Protein AF-A0A2D6X145-F1 (afdb_monomer_lite)

pLDDT: mean 75.71, std 19.43, range [30.64, 97.88]

Structure (mmCIF, N/CA/C/O backbone):
data_AF-A0A2D6X145-F1
#
_entry.id   AF-A0A2D6X145-F1
#
loop_
_atom_site.group_PDB
_atom_site.id
_atom_site.type_symbol
_atom_site.label_atom_id
_atom_site.label_alt_id
_atom_site.label_comp_id
_atom_site.label_asym_id
_atom_site.label_entity_id
_atom_site.label_seq_id
_atom_site.pdbx_PDB_ins_code
_atom_site.Cartn_x
_atom_site.Cartn_y
_atom_site.Cartn_z
_atom_site.occupancy
_atom_site.B_iso_or_equiv
_atom_site.auth_seq_id
_atom_site.auth_comp_id
_atom_site.auth_asym_id
_atom_site.auth_atom_id
_atom_site.pdbx_PDB_model_num
ATOM 1 N N . MET A 1 1 ? -24.185 -1.285 43.272 1.00 58.38 1 MET A N 1
ATOM 2 C CA . MET A 1 1 ? -23.659 -1.398 41.889 1.00 58.38 1 MET A CA 1
ATOM 3 C C . MET A 1 1 ? -23.815 -2.845 41.454 1.00 58.38 1 MET A C 1
ATOM 5 O O . MET A 1 1 ? -23.300 -3.716 42.144 1.00 58.38 1 MET A O 1
ATOM 9 N N . ALA A 1 2 ? -24.579 -3.108 40.396 1.00 67.44 2 ALA A N 1
ATOM 10 C CA . ALA A 1 2 ? -24.738 -4.460 39.866 1.00 67.44 2 ALA A CA 1
ATOM 11 C C . ALA A 1 2 ? -23.516 -4.803 38.999 1.00 67.44 2 ALA A C 1
ATOM 13 O O . ALA A 1 2 ? -23.209 -4.068 38.063 1.00 67.44 2 ALA A O 1
ATOM 14 N N . LEU A 1 3 ? -22.805 -5.878 39.339 1.00 77.31 3 LEU A N 1
ATOM 15 C CA . LEU A 1 3 ? -21.698 -6.410 38.544 1.00 77.31 3 LEU A CA 1
ATOM 16 C C . LEU A 1 3 ? -22.176 -7.684 37.852 1.00 77.31 3 LEU A C 1
ATOM 18 O O . LEU A 1 3 ? -22.704 -8.578 38.510 1.00 77.31 3 LEU A O 1
ATOM 22 N N . LYS A 1 4 ? -21.964 -7.773 36.539 1.00 81.31 4 LYS A N 1
ATOM 23 C CA . LYS A 1 4 ? -22.208 -8.982 35.751 1.00 81.31 4 LYS A CA 1
ATOM 24 C C . LYS A 1 4 ? -20.863 -9.510 35.263 1.00 81.31 4 LYS A C 1
ATOM 26 O O . LYS A 1 4 ? -20.112 -8.771 34.633 1.00 81.31 4 LYS A O 1
ATOM 31 N N . LYS A 1 5 ? -20.568 -10.782 35.537 1.00 85.56 5 LYS A N 1
ATOM 32 C CA . LYS A 1 5 ? -19.425 -11.472 34.927 1.00 85.56 5 LYS A CA 1
ATOM 33 C C . LYS A 1 5 ? -19.824 -11.929 33.524 1.00 85.56 5 LYS A C 1
ATOM 35 O O . LYS A 1 5 ? -20.882 -12.536 33.370 1.00 85.56 5 LYS A O 1
ATOM 40 N N . PHE A 1 6 ? -19.000 -11.634 32.522 1.00 86.81 6 PHE A N 1
ATOM 41 C CA . PHE A 1 6 ? -19.240 -12.107 31.160 1.00 86.81 6 PHE A CA 1
ATOM 42 C C . PHE A 1 6 ? -19.149 -13.634 31.097 1.00 86.81 6 PHE A C 1
ATOM 44 O O . PHE A 1 6 ? -18.185 -14.229 31.586 1.00 86.81 6 PHE A O 1
ATOM 51 N N . GLY A 1 7 ? -20.166 -14.264 30.510 1.00 86.31 7 GLY A N 1
ATOM 52 C CA . GLY A 1 7 ? -20.141 -15.683 30.166 1.00 86.31 7 GLY A CA 1
ATOM 53 C C . GLY A 1 7 ? -19.544 -15.937 28.773 1.00 86.31 7 GLY A C 1
ATOM 54 O O . GLY A 1 7 ? -19.360 -14.995 28.000 1.00 86.31 7 GLY A O 1
ATOM 55 N N . PRO A 1 8 ? -19.313 -17.209 28.397 1.00 82.19 8 PRO A N 1
ATOM 56 C CA . PRO A 1 8 ? -18.795 -17.576 27.073 1.00 82.19 8 PRO A CA 1
ATOM 57 C C . PRO A 1 8 ? -19.655 -17.077 25.902 1.00 82.19 8 PRO A C 1
ATOM 59 O O . PRO A 1 8 ? -19.129 -16.766 24.843 1.00 82.19 8 PRO A O 1
ATOM 62 N N . ASN A 1 9 ? -20.971 -16.959 26.106 1.00 87.00 9 ASN A N 1
ATOM 63 C CA . ASN A 1 9 ? -21.915 -16.498 25.082 1.00 87.00 9 ASN A CA 1
ATOM 64 C C . ASN A 1 9 ? -22.062 -14.967 25.030 1.00 87.00 9 ASN A C 1
ATOM 66 O O . ASN A 1 9 ? -22.691 -14.448 24.112 1.00 87.00 9 ASN A O 1
ATOM 70 N N . ASP A 1 10 ? -21.514 -14.242 26.011 1.00 88.88 10 ASP A N 1
ATOM 71 C CA . ASP A 1 10 ? -21.585 -12.779 26.055 1.00 88.88 10 ASP A CA 1
ATOM 72 C C . ASP A 1 10 ? -20.424 -12.123 25.283 1.00 88.88 10 ASP A C 1
ATOM 74 O O . ASP A 1 10 ? -20.464 -10.922 25.018 1.00 88.88 10 ASP A O 1
ATOM 78 N N . LEU A 1 11 ? -19.383 -12.891 24.942 1.00 89.44 11 LEU A N 1
ATOM 79 C CA . LEU A 1 11 ? -18.164 -12.423 24.287 1.00 89.44 11 LEU A CA 1
ATOM 80 C C . LEU A 1 11 ? -18.070 -12.999 22.878 1.00 89.44 11 LEU A C 1
ATOM 82 O O . LEU A 1 11 ? -17.969 -14.209 22.694 1.00 89.44 11 LEU A O 1
ATOM 86 N N . ILE A 1 12 ? -18.046 -12.124 21.877 1.00 89.88 12 ILE A N 1
ATOM 87 C CA . ILE A 1 12 ? -17.808 -12.506 20.487 1.00 89.88 12 ILE A CA 1
ATOM 88 C C . ILE A 1 12 ? -16.534 -11.824 20.008 1.00 89.88 12 ILE A C 1
ATOM 90 O O . ILE A 1 12 ? -16.481 -10.597 19.896 1.00 89.88 12 ILE A O 1
ATOM 94 N N . VAL A 1 13 ? -15.519 -12.626 19.699 1.00 89.69 13 VAL A N 1
ATOM 95 C CA . VAL A 1 13 ? -14.290 -12.160 19.054 1.00 89.69 13 VAL A CA 1
ATOM 96 C C . VAL A 1 13 ? -14.498 -12.220 17.545 1.00 89.69 13 VAL A C 1
ATOM 98 O O . VAL A 1 13 ? -14.719 -13.289 16.985 1.00 89.69 13 VAL A O 1
ATOM 101 N N . ASN A 1 14 ? -14.453 -11.061 16.896 1.00 88.88 14 ASN A N 1
ATOM 102 C CA . ASN A 1 14 ? -14.643 -10.904 15.459 1.00 88.88 14 ASN A CA 1
ATOM 103 C C . ASN A 1 14 ? -13.466 -10.148 14.854 1.00 88.88 14 ASN A C 1
ATOM 105 O O . ASN A 1 14 ? -12.952 -9.210 15.455 1.00 88.88 14 ASN A O 1
ATOM 109 N N . THR A 1 15 ? -13.116 -10.456 13.613 1.00 89.50 15 THR A N 1
ATOM 110 C CA . THR A 1 15 ? -12.151 -9.663 12.845 1.00 89.50 15 THR A CA 1
ATOM 111 C C . THR A 1 15 ? -12.898 -8.846 11.800 1.00 89.50 15 THR A C 1
ATOM 113 O O . THR A 1 15 ? -13.558 -9.405 10.921 1.00 89.50 15 THR A O 1
ATOM 116 N N . ILE A 1 16 ? -12.812 -7.518 11.878 1.00 89.19 16 ILE A N 1
ATOM 117 C CA . ILE A 1 16 ? -13.270 -6.655 10.788 1.00 89.19 16 ILE A CA 1
ATOM 118 C C . ILE A 1 16 ? -12.199 -6.680 9.708 1.00 89.19 16 ILE A C 1
ATOM 120 O O . ILE A 1 16 ? -11.051 -6.330 9.969 1.00 89.19 16 ILE A O 1
ATOM 124 N N . ARG A 1 17 ? -12.591 -7.035 8.483 1.00 91.19 17 ARG A N 1
ATOM 125 C CA . ARG A 1 17 ? -11.741 -6.893 7.301 1.00 91.19 17 ARG A CA 1
ATOM 126 C C . ARG A 1 17 ? -12.203 -5.699 6.473 1.00 91.19 17 ARG A C 1
ATOM 128 O O . ARG A 1 17 ? -13.256 -5.764 5.837 1.00 91.19 17 ARG A O 1
ATOM 135 N N . ALA A 1 18 ? -11.414 -4.631 6.461 1.00 92.50 18 ALA A N 1
ATOM 136 C CA . ALA A 1 18 ? -11.643 -3.475 5.602 1.00 92.50 18 ALA A CA 1
ATOM 137 C C . ALA A 1 18 ? -10.801 -3.568 4.320 1.00 92.50 18 ALA A C 1
ATOM 139 O O . ALA A 1 18 ? -9.748 -4.207 4.281 1.00 92.50 18 ALA A O 1
ATOM 140 N N . ARG A 1 19 ? -11.309 -2.957 3.243 1.00 95.12 19 ARG A N 1
ATOM 141 C CA . ARG A 1 19 ? -10.694 -2.962 1.904 1.00 95.12 19 ARG A CA 1
ATOM 142 C C . ARG A 1 19 ? -10.559 -1.542 1.353 1.00 95.12 19 ARG A C 1
ATOM 144 O O . ARG A 1 19 ? -11.296 -1.184 0.428 1.00 95.12 19 ARG A O 1
ATOM 151 N N . PRO A 1 20 ? -9.689 -0.708 1.949 1.00 94.88 20 PRO A N 1
ATOM 152 C CA . PRO A 1 20 ? -9.451 0.640 1.450 1.00 94.88 20 PRO A CA 1
ATOM 153 C C . PRO A 1 20 ? -8.937 0.598 0.006 1.00 94.88 20 PRO A C 1
ATOM 155 O O . PRO A 1 20 ? -8.147 -0.276 -0.357 1.00 94.88 20 PRO A O 1
ATOM 158 N N . LYS A 1 21 ? -9.418 1.527 -0.826 1.00 95.19 21 LYS A N 1
ATOM 159 C CA . LYS A 1 21 ? -8.938 1.714 -2.199 1.00 95.19 21 LYS A CA 1
ATOM 160 C C . LYS A 1 21 ? -7.725 2.643 -2.172 1.00 95.19 21 LYS A C 1
ATOM 162 O O . LYS A 1 21 ? -7.786 3.698 -1.547 1.00 95.19 21 LYS A O 1
ATOM 167 N N . PHE A 1 22 ? -6.681 2.262 -2.895 1.00 94.94 22 PHE A N 1
ATOM 168 C CA . PHE A 1 22 ? -5.479 3.058 -3.090 1.00 94.94 22 PHE A CA 1
ATOM 169 C C . PHE A 1 22 ? -5.246 3.296 -4.575 1.00 94.94 22 PHE A C 1
ATOM 171 O O . PHE A 1 22 ? -5.509 2.425 -5.410 1.00 94.94 22 PHE A O 1
ATOM 178 N N . GLU A 1 23 ? -4.760 4.487 -4.895 1.00 95.56 23 GLU A N 1
ATOM 179 C CA . GLU A 1 23 ? -4.470 4.908 -6.255 1.00 95.56 23 GLU A CA 1
ATOM 180 C C . GLU A 1 23 ? -3.171 5.711 -6.283 1.00 95.56 23 GLU A C 1
ATOM 182 O O . GLU A 1 23 ? -3.015 6.686 -5.552 1.00 95.56 23 GLU A O 1
ATOM 187 N N . PHE A 1 24 ? -2.239 5.290 -7.129 1.00 95.38 24 PHE A N 1
ATOM 188 C CA . PHE A 1 24 ? -1.012 6.012 -7.421 1.00 95.38 24 PHE A CA 1
ATOM 189 C C . PHE A 1 24 ? -1.036 6.436 -8.877 1.00 95.38 24 PHE A C 1
ATOM 191 O O . PHE A 1 24 ? -1.146 5.598 -9.773 1.00 95.38 24 PHE A O 1
ATOM 198 N N . PHE A 1 25 ? -0.912 7.731 -9.112 1.00 95.00 25 PHE A N 1
ATOM 199 C CA . PHE A 1 25 ? -0.766 8.291 -10.443 1.00 95.00 25 PHE A CA 1
ATOM 200 C C . PHE A 1 25 ? 0.653 8.825 -10.591 1.00 95.00 25 PHE A C 1
ATOM 202 O O . PHE A 1 25 ? 1.129 9.551 -9.728 1.00 95.00 25 PHE A O 1
ATOM 209 N N . VAL A 1 26 ? 1.352 8.438 -11.650 1.00 93.75 26 VAL A N 1
ATOM 210 C CA . VAL A 1 26 ? 2.718 8.889 -11.921 1.00 93.75 26 VAL A CA 1
ATOM 211 C C . VAL A 1 26 ? 2.690 9.669 -13.218 1.00 93.75 26 VAL A C 1
ATOM 213 O O . VAL A 1 26 ? 2.289 9.139 -14.255 1.00 93.75 26 VAL A O 1
ATOM 216 N N . TYR A 1 27 ? 3.110 10.922 -13.149 1.00 92.62 27 TYR A N 1
ATOM 217 C CA . TYR A 1 27 ? 3.171 11.820 -14.288 1.00 92.62 27 TYR A CA 1
ATOM 218 C C . TYR A 1 27 ? 4.381 12.722 -14.131 1.00 92.62 27 TYR A C 1
ATOM 220 O O . TYR A 1 27 ? 4.610 13.265 -13.053 1.00 92.62 27 TYR A O 1
ATOM 228 N N . ASP A 1 28 ? 5.157 12.850 -15.204 1.00 89.94 28 ASP A N 1
ATOM 229 C CA . ASP A 1 28 ? 6.317 13.738 -15.248 1.00 89.94 28 ASP A CA 1
ATOM 230 C C . ASP A 1 28 ? 7.269 13.575 -14.043 1.00 89.94 28 ASP A C 1
ATOM 232 O O . ASP A 1 28 ? 7.611 14.525 -13.341 1.00 89.94 28 ASP A O 1
ATOM 236 N N . ALA A 1 29 ? 7.631 12.322 -13.746 1.00 88.19 29 ALA A N 1
ATOM 237 C CA . ALA A 1 29 ? 8.501 11.947 -12.625 1.00 88.19 29 ALA A CA 1
ATOM 238 C C . ALA A 1 29 ? 8.002 12.365 -11.232 1.00 88.19 29 ALA A C 1
ATOM 240 O O . ALA A 1 29 ? 8.754 12.352 -10.258 1.00 88.19 29 ALA A O 1
ATOM 241 N N . THR A 1 30 ? 6.719 12.701 -11.130 1.00 87.50 30 THR A N 1
ATOM 242 C CA . THR A 1 30 ? 6.046 13.003 -9.875 1.00 87.50 30 THR A CA 1
ATOM 243 C C . THR A 1 30 ? 5.010 11.924 -9.600 1.00 87.50 30 THR A C 1
ATOM 245 O O . THR A 1 30 ? 4.212 11.559 -10.467 1.00 87.50 30 THR A O 1
ATOM 248 N N . VAL A 1 31 ? 5.030 11.397 -8.379 1.00 90.38 31 VAL A N 1
ATOM 249 C CA . VAL A 1 31 ? 4.025 10.453 -7.892 1.00 90.38 31 VAL A CA 1
ATOM 250 C C . VAL A 1 31 ? 2.923 11.246 -7.195 1.00 90.38 31 VAL A C 1
ATOM 252 O O . VAL A 1 31 ? 3.185 12.197 -6.466 1.00 90.38 31 VAL A O 1
ATOM 255 N N . TYR A 1 32 ? 1.680 10.834 -7.384 1.00 91.00 32 TYR A N 1
ATOM 256 C CA . TYR A 1 32 ? 0.504 11.354 -6.705 1.00 91.00 32 TYR A CA 1
ATOM 257 C C . TYR A 1 32 ? -0.216 10.188 -6.046 1.00 91.00 32 TYR A C 1
ATOM 259 O O . TYR A 1 32 ? -0.416 9.147 -6.667 1.00 91.00 32 TYR A O 1
ATOM 267 N N . TYR A 1 33 ? -0.607 10.365 -4.791 1.00 90.69 33 TYR A N 1
ATOM 268 C CA . TYR A 1 33 ? -1.306 9.356 -4.005 1.00 90.69 33 TYR A CA 1
ATOM 269 C C . TYR A 1 33 ? -2.755 9.802 -3.789 1.00 90.69 33 TYR A C 1
ATOM 271 O O . TYR A 1 33 ? -2.991 10.932 -3.377 1.00 90.69 33 TYR A O 1
ATOM 279 N N . ASN A 1 34 ? -3.727 8.948 -4.118 1.00 90.25 34 ASN A N 1
ATOM 280 C CA . ASN A 1 34 ? -5.171 9.192 -4.000 1.00 90.25 34 ASN A CA 1
ATOM 281 C C . ASN A 1 34 ? -5.649 10.543 -4.567 1.00 90.25 34 ASN A C 1
ATOM 283 O O . ASN A 1 34 ? -6.603 11.130 -4.059 1.00 90.25 34 ASN A O 1
ATOM 287 N N . ASN A 1 35 ? -4.986 11.043 -5.617 1.00 81.62 35 ASN A N 1
ATOM 288 C CA . ASN A 1 35 ? -5.243 12.356 -6.218 1.00 81.62 35 ASN A CA 1
ATOM 289 C C . ASN A 1 35 ? -5.246 13.515 -5.202 1.00 81.62 35 ASN A C 1
ATOM 291 O O . ASN A 1 35 ? -5.871 14.546 -5.445 1.00 81.62 35 ASN A O 1
ATOM 295 N N . THR A 1 36 ? -4.547 13.371 -4.069 1.00 77.44 36 THR A N 1
ATOM 296 C CA . THR A 1 36 ? -4.387 14.470 -3.117 1.00 77.44 36 THR A CA 1
ATOM 297 C C . THR A 1 36 ? -3.357 15.449 -3.680 1.00 77.44 36 THR A C 1
ATOM 299 O O . THR A 1 36 ? -2.199 15.052 -3.867 1.00 77.44 36 THR A O 1
ATOM 302 N N . PRO A 1 37 ? -3.735 16.704 -3.978 1.00 68.81 37 PRO A N 1
ATOM 303 C CA . PRO A 1 37 ? -2.775 17.694 -4.438 1.00 68.81 37 PRO A CA 1
ATOM 304 C C . PRO A 1 37 ? -1.772 17.999 -3.323 1.00 68.81 37 PRO A C 1
ATOM 306 O O . PRO A 1 37 ? -2.111 17.962 -2.139 1.00 68.81 37 PRO A O 1
ATOM 309 N N . ALA A 1 38 ? -0.537 18.329 -3.696 1.00 68.31 38 ALA A N 1
ATOM 310 C CA . ALA A 1 38 ? 0.387 18.940 -2.752 1.00 68.31 38 ALA A CA 1
ATOM 311 C C . ALA A 1 38 ? -0.155 20.332 -2.402 1.00 68.31 38 ALA A C 1
ATOM 313 O O . ALA A 1 38 ? -0.263 21.194 -3.274 1.00 68.31 38 ALA A O 1
ATOM 314 N N . ILE A 1 39 ? -0.542 20.533 -1.143 1.00 70.50 39 ILE A N 1
ATOM 315 C CA . ILE A 1 39 ? -1.014 21.830 -0.661 1.00 70.50 39 ILE A CA 1
ATOM 316 C C . ILE A 1 39 ? 0.219 22.589 -0.193 1.00 70.50 39 ILE A C 1
ATOM 318 O O . ILE A 1 39 ? 0.943 22.112 0.681 1.00 70.50 39 ILE A O 1
ATOM 322 N N . SER A 1 40 ? 0.474 23.756 -0.782 1.00 68.00 40 SER A N 1
ATOM 323 C CA . SER A 1 40 ? 1.557 24.632 -0.338 1.00 68.00 40 SER A CA 1
ATOM 324 C C . SER A 1 40 ? 1.350 24.990 1.128 1.00 68.00 40 SER A C 1
ATOM 326 O O . SER A 1 40 ? 0.313 25.541 1.498 1.00 68.00 40 SER A O 1
ATOM 328 N N . ALA A 1 41 ? 2.328 24.667 1.964 1.00 63.31 41 ALA A N 1
ATOM 329 C CA . ALA A 1 41 ? 2.265 24.993 3.376 1.00 63.31 41 ALA A CA 1
ATOM 330 C C . ALA A 1 41 ? 2.664 26.459 3.613 1.00 63.31 41 ALA A C 1
ATOM 332 O O . ALA A 1 41 ? 3.451 27.023 2.853 1.00 63.31 41 ALA A O 1
ATOM 333 N N . SER A 1 42 ? 2.225 27.056 4.725 1.00 57.22 42 SER A N 1
ATOM 334 C CA . SER A 1 42 ? 2.655 28.405 5.152 1.00 57.22 42 SER A CA 1
ATOM 335 C C . SER A 1 42 ? 4.127 28.470 5.628 1.00 57.22 42 SER A C 1
ATOM 337 O O . SER A 1 42 ? 4.572 29.474 6.185 1.00 57.22 42 SER A O 1
ATOM 339 N N . HIS A 1 43 ? 4.896 27.397 5.440 1.00 61.28 43 HIS A N 1
ATOM 340 C CA . HIS A 1 43 ? 6.265 27.231 5.918 1.00 61.28 43 HIS A CA 1
ATOM 341 C C . HIS A 1 43 ? 7.215 27.824 4.885 1.00 61.28 43 HIS A C 1
ATOM 343 O O . HIS A 1 43 ? 7.319 27.296 3.784 1.00 61.28 43 HIS A O 1
ATOM 349 N N . GLY A 1 44 ? 7.891 28.920 5.235 1.00 49.38 44 GLY A N 1
ATOM 350 C CA . GLY A 1 44 ? 8.695 29.772 4.348 1.00 49.38 44 GLY A CA 1
ATOM 351 C C . GLY A 1 44 ? 9.956 29.161 3.714 1.00 49.38 44 GLY A C 1
ATOM 352 O O . GLY A 1 44 ? 11.006 29.794 3.724 1.00 49.38 44 GLY A O 1
ATOM 353 N N . ALA A 1 45 ? 9.872 27.973 3.122 1.00 47.50 45 ALA A N 1
ATOM 354 C CA . ALA A 1 45 ? 10.821 27.489 2.128 1.00 47.50 45 ALA A CA 1
ATOM 355 C C . ALA A 1 45 ? 10.027 26.990 0.913 1.00 47.50 45 ALA A C 1
ATOM 357 O O . ALA A 1 45 ? 9.172 26.111 1.030 1.00 47.50 45 ALA A O 1
ATOM 358 N N . ALA A 1 46 ? 10.276 27.597 -0.247 1.00 40.97 46 ALA A N 1
ATOM 359 C CA . ALA A 1 46 ? 9.613 27.257 -1.498 1.00 40.97 46 ALA A CA 1
ATOM 360 C C . ALA A 1 46 ? 9.702 25.743 -1.779 1.00 40.97 46 ALA A C 1
ATOM 362 O O . ALA A 1 46 ? 10.796 25.185 -1.789 1.00 40.97 46 ALA A O 1
ATOM 363 N N . GLY A 1 47 ? 8.555 25.092 -2.010 1.00 51.66 47 GLY A N 1
ATOM 364 C CA . GLY A 1 47 ? 8.478 23.682 -2.424 1.00 51.66 47 GLY A CA 1
ATOM 365 C C . GLY A 1 47 ? 7.941 22.685 -1.389 1.00 51.66 47 GLY A C 1
ATOM 366 O O . GLY A 1 47 ? 7.799 21.511 -1.723 1.00 51.66 47 GLY A O 1
ATOM 367 N N . ASN A 1 48 ? 7.597 23.117 -0.170 1.00 58.38 48 ASN A N 1
ATOM 368 C CA . ASN A 1 48 ? 7.154 22.205 0.890 1.00 58.38 48 ASN A CA 1
ATOM 369 C C . ASN A 1 48 ? 5.620 22.087 0.997 1.00 58.38 48 ASN A C 1
ATOM 371 O O . ASN A 1 48 ? 4.901 23.075 1.159 1.00 58.38 48 ASN A O 1
ATOM 375 N N . ASN A 1 49 ? 5.131 20.844 0.930 1.00 69.81 49 ASN A N 1
ATOM 376 C CA . ASN A 1 49 ? 3.741 20.460 1.196 1.00 69.81 49 ASN A CA 1
ATOM 377 C C . ASN A 1 49 ? 3.432 20.554 2.705 1.00 69.81 49 ASN A C 1
ATOM 379 O O . ASN A 1 49 ? 4.336 20.375 3.521 1.00 69.81 49 ASN A O 1
ATOM 383 N N . VAL A 1 50 ? 2.163 20.756 3.084 1.00 74.06 50 VAL A N 1
ATOM 384 C CA . VAL A 1 50 ? 1.663 20.748 4.483 1.00 74.06 50 VAL A CA 1
ATOM 385 C C . VAL A 1 50 ? 2.162 19.531 5.269 1.00 74.06 50 VAL A C 1
ATOM 387 O O . VAL A 1 50 ? 2.478 19.625 6.452 1.00 74.06 50 VAL A O 1
ATOM 390 N N . LEU A 1 51 ? 2.299 18.394 4.586 1.00 73.12 51 LEU A N 1
ATOM 391 C CA . LEU A 1 51 ? 2.748 17.125 5.159 1.00 73.12 51 LEU A CA 1
ATOM 392 C C . LEU A 1 51 ? 4.270 17.029 5.398 1.00 73.12 51 LEU A C 1
ATOM 394 O O . LEU A 1 51 ? 4.740 16.003 5.888 1.00 73.12 51 LEU A O 1
ATOM 398 N N . GLY A 1 52 ? 5.056 18.040 5.010 1.00 71.25 52 GLY A N 1
ATOM 399 C CA . GLY A 1 52 ? 6.518 18.034 5.154 1.00 71.25 52 GLY A CA 1
ATOM 400 C C . GLY A 1 52 ? 7.231 16.969 4.308 1.00 71.25 52 GLY A C 1
ATOM 401 O O . GLY A 1 52 ? 8.366 16.602 4.614 1.00 71.25 52 GLY A O 1
ATOM 402 N N . VAL A 1 53 ? 6.561 16.448 3.273 1.00 76.81 53 VAL A N 1
ATOM 403 C CA . VAL A 1 53 ? 7.043 15.403 2.353 1.00 76.81 53 VAL A CA 1
ATOM 404 C C . VAL A 1 53 ? 6.785 15.792 0.892 1.00 76.81 53 VAL A C 1
ATOM 406 O O . VAL A 1 53 ? 5.865 16.576 0.633 1.00 76.81 53 VAL A O 1
ATOM 409 N N . PRO A 1 54 ? 7.538 15.235 -0.077 1.00 76.81 54 PRO A N 1
ATOM 410 C CA . PRO A 1 54 ? 7.268 15.435 -1.499 1.00 76.81 54 PRO A CA 1
ATOM 411 C C . PRO A 1 54 ? 5.872 14.938 -1.907 1.00 76.81 54 PRO A C 1
ATOM 413 O O . PRO A 1 54 ? 5.236 14.150 -1.203 1.00 76.81 54 PRO A O 1
ATOM 416 N N . ALA A 1 55 ? 5.386 15.373 -3.071 1.00 77.88 55 ALA A N 1
ATOM 417 C CA . ALA A 1 55 ? 4.126 14.875 -3.621 1.00 77.88 55 ALA A CA 1
ATOM 418 C C . ALA A 1 55 ? 4.153 13.342 -3.788 1.00 77.88 55 ALA A C 1
ATOM 420 O O . ALA A 1 55 ? 5.170 12.769 -4.179 1.00 77.88 55 ALA A O 1
ATOM 421 N N . GLY A 1 56 ? 3.040 12.678 -3.452 1.00 79.31 56 GLY A N 1
ATOM 422 C CA . GLY A 1 56 ? 2.908 11.217 -3.550 1.00 79.31 56 GLY A CA 1
ATOM 423 C C . GLY A 1 56 ? 3.582 10.423 -2.434 1.00 79.31 56 GLY A C 1
ATOM 424 O O . GLY A 1 56 ? 3.579 9.192 -2.488 1.00 79.31 56 GLY A O 1
ATOM 425 N N . TYR A 1 57 ? 4.138 11.100 -1.430 1.00 84.69 57 TYR A N 1
ATOM 426 C CA . TYR A 1 57 ? 4.653 10.484 -0.215 1.00 84.69 57 TYR A CA 1
ATOM 427 C C . TYR A 1 57 ? 3.669 10.656 0.942 1.00 84.69 57 TYR A C 1
ATOM 429 O O . TYR A 1 57 ? 2.983 11.671 1.048 1.00 84.69 57 TYR A O 1
ATOM 437 N N . THR A 1 58 ? 3.645 9.677 1.845 1.00 85.25 58 THR A N 1
ATOM 438 C CA . THR A 1 58 ? 3.014 9.805 3.162 1.00 85.25 58 THR A CA 1
ATOM 439 C C . THR A 1 58 ? 4.092 10.013 4.217 1.00 85.25 58 THR A C 1
ATOM 441 O O . THR A 1 58 ? 5.112 9.321 4.196 1.00 85.25 58 THR A O 1
ATOM 444 N N . SER A 1 59 ? 3.884 10.960 5.133 1.00 82.19 59 SER A N 1
ATOM 445 C CA . SER A 1 59 ? 4.738 11.110 6.316 1.00 82.19 59 SER A CA 1
ATOM 446 C C . SER A 1 59 ? 4.479 9.941 7.266 1.00 82.19 59 SER A C 1
ATOM 448 O O . SER A 1 59 ? 3.324 9.595 7.500 1.00 82.19 59 SER A O 1
ATOM 450 N N . LEU A 1 60 ? 5.535 9.294 7.768 1.00 82.50 60 LEU A N 1
ATOM 451 C CA . LEU A 1 60 ? 5.402 8.119 8.644 1.00 82.50 60 LEU A CA 1
ATOM 452 C C . LEU A 1 60 ? 5.283 8.484 10.125 1.00 82.50 60 LEU A C 1
ATOM 454 O O . LEU A 1 60 ? 4.683 7.741 10.894 1.00 82.50 60 LEU A O 1
ATOM 458 N N . TYR A 1 61 ? 5.876 9.611 10.515 1.00 78.56 61 TYR A N 1
ATOM 459 C CA . TYR A 1 61 ? 5.968 10.046 11.913 1.00 78.56 61 TYR A CA 1
ATOM 460 C C . TYR A 1 61 ? 5.312 11.400 12.164 1.00 78.56 61 TYR A C 1
ATOM 462 O O . TYR A 1 61 ? 5.351 11.892 13.287 1.00 78.56 61 TYR A O 1
ATOM 470 N N . GLU A 1 62 ? 4.755 12.016 11.118 1.00 77.31 62 GLU A N 1
ATOM 471 C CA . GLU A 1 62 ? 3.996 13.267 11.210 1.00 77.31 62 GLU A CA 1
ATOM 472 C C . GLU A 1 62 ? 4.765 14.429 11.869 1.00 77.31 62 GLU A C 1
ATOM 474 O O . GLU A 1 62 ? 4.188 15.385 12.386 1.00 77.31 62 GLU A O 1
ATOM 479 N N . TYR A 1 63 ? 6.099 14.387 11.826 1.00 74.62 63 TYR A N 1
ATOM 480 C CA . TYR A 1 63 ? 6.919 15.470 12.351 1.00 74.62 63 TYR A CA 1
ATOM 481 C C . TYR A 1 63 ? 6.813 16.712 11.478 1.00 74.62 63 TYR A C 1
ATOM 483 O O . TYR A 1 63 ? 6.899 16.639 10.254 1.00 74.62 63 TYR A O 1
ATOM 491 N N . ASN A 1 64 ? 6.683 17.861 12.144 1.00 72.19 64 ASN A N 1
ATOM 492 C CA . ASN A 1 64 ? 6.615 19.177 11.513 1.00 72.19 64 ASN A CA 1
ATOM 493 C C . ASN A 1 64 ? 5.489 19.321 10.469 1.00 72.19 64 ASN A C 1
ATOM 495 O O . ASN A 1 64 ? 5.609 20.156 9.574 1.00 72.19 64 ASN A O 1
ATOM 499 N N . ILE A 1 65 ? 4.391 18.556 10.591 1.00 76.88 65 ILE A N 1
ATOM 500 C CA . ILE A 1 65 ? 3.183 18.785 9.785 1.00 76.88 65 ILE A CA 1
ATOM 501 C C . ILE A 1 65 ? 2.591 20.138 10.162 1.00 76.88 65 ILE A C 1
ATOM 503 O O . ILE A 1 65 ? 2.310 20.391 11.332 1.00 76.88 65 ILE A O 1
ATOM 507 N N . ASP A 1 66 ? 2.426 20.987 9.151 1.00 72.94 66 ASP A N 1
ATOM 508 C CA . ASP A 1 66 ? 1.857 22.332 9.247 1.00 72.94 66 ASP A CA 1
ATOM 509 C C . ASP A 1 66 ? 2.398 23.199 10.410 1.00 72.94 66 ASP A C 1
ATOM 511 O O . ASP A 1 66 ? 1.697 24.061 10.939 1.00 72.94 66 ASP A O 1
ATOM 515 N N . ARG A 1 67 ? 3.642 22.953 10.852 1.00 71.19 67 ARG A N 1
ATOM 516 C CA . ARG A 1 67 ? 4.229 23.607 12.031 1.00 71.19 67 ARG A CA 1
ATOM 517 C C . ARG A 1 67 ? 5.038 24.864 11.666 1.00 71.19 67 ARG A C 1
ATOM 519 O O . ARG A 1 67 ? 6.185 24.709 11.216 1.00 71.19 67 ARG A O 1
ATOM 526 N N . PRO A 1 68 ? 4.494 26.089 11.862 1.00 70.50 68 PRO A N 1
ATOM 527 C CA . PRO A 1 68 ? 5.054 27.315 11.300 1.00 70.50 68 PRO A CA 1
ATOM 528 C C . PRO A 1 68 ? 6.466 27.549 11.810 1.00 70.50 68 PRO A C 1
ATOM 530 O O . PRO A 1 68 ? 6.745 27.391 12.997 1.00 70.50 68 PRO A O 1
ATOM 533 N N . ARG A 1 69 ? 7.355 27.954 10.901 1.00 71.06 69 ARG A N 1
ATOM 534 C CA . ARG A 1 69 ? 8.692 28.405 11.275 1.00 71.06 69 ARG A CA 1
ATOM 535 C C . ARG A 1 69 ? 8.550 29.792 11.900 1.00 71.06 69 ARG A C 1
ATOM 537 O O . ARG A 1 69 ? 8.327 30.761 11.179 1.00 71.06 69 ARG A O 1
ATOM 544 N N . ILE A 1 70 ? 8.635 29.865 13.221 1.00 71.00 70 ILE A N 1
ATOM 545 C CA . ILE A 1 70 ? 8.549 31.104 13.997 1.00 71.00 70 ILE A CA 1
ATOM 546 C C . ILE A 1 70 ? 9.849 31.301 14.755 1.00 71.00 70 ILE A C 1
ATOM 548 O O . ILE A 1 70 ? 10.312 30.382 15.412 1.00 71.00 70 ILE A O 1
ATOM 552 N N . ASP A 1 71 ? 10.436 32.489 14.716 1.00 67.25 71 ASP A N 1
ATOM 553 C CA . ASP A 1 71 ? 11.557 32.776 15.606 1.00 67.25 71 ASP A CA 1
ATOM 554 C C . ASP A 1 71 ? 10.998 32.942 17.025 1.00 67.25 71 ASP A C 1
ATOM 556 O O . ASP A 1 71 ? 10.346 33.941 17.330 1.00 67.25 71 ASP A O 1
ATOM 560 N N . THR A 1 72 ? 11.197 31.952 17.901 1.00 66.88 72 THR A N 1
ATOM 561 C CA . THR A 1 72 ? 10.679 32.017 19.282 1.00 66.88 72 THR A CA 1
ATOM 562 C C . THR A 1 72 ? 11.570 32.844 20.213 1.00 66.88 72 THR A C 1
ATOM 564 O O . THR A 1 72 ? 11.311 32.905 21.415 1.00 66.88 72 THR A O 1
ATOM 567 N N . ASP A 1 73 ? 12.634 33.451 19.672 1.00 64.38 73 ASP A N 1
ATOM 568 C CA . ASP A 1 73 ? 13.699 34.156 20.402 1.00 64.38 73 ASP A CA 1
ATOM 569 C C . ASP A 1 73 ? 14.407 33.274 21.458 1.00 64.38 73 ASP A C 1
ATOM 571 O O . ASP A 1 73 ? 15.121 33.751 22.341 1.00 64.38 73 ASP A O 1
ATOM 575 N N . ARG A 1 74 ? 14.221 31.947 21.380 1.00 63.91 74 ARG A N 1
ATOM 576 C CA . ARG A 1 74 ? 14.899 30.959 22.225 1.00 63.91 74 ARG A CA 1
ATOM 577 C C . ARG A 1 74 ? 16.015 30.276 21.445 1.00 63.91 74 ARG A C 1
ATOM 579 O O . ARG A 1 74 ? 15.941 30.080 20.236 1.00 63.91 74 ARG A O 1
ATOM 586 N N . ILE A 1 75 ? 17.058 29.878 22.164 1.00 64.12 75 ILE A N 1
ATOM 587 C CA . ILE A 1 75 ? 18.170 29.087 21.632 1.00 64.12 75 ILE A CA 1
ATOM 588 C C . ILE A 1 75 ? 18.049 27.681 22.230 1.00 64.12 75 ILE A C 1
ATOM 590 O O . ILE A 1 75 ? 17.997 27.548 23.453 1.00 64.12 75 ILE A O 1
ATOM 594 N N . ILE A 1 76 ? 17.987 26.646 21.384 1.00 61.78 76 ILE A N 1
ATOM 595 C CA . ILE A 1 76 ? 17.808 25.246 21.823 1.00 61.78 76 ILE A CA 1
ATOM 596 C C . ILE A 1 76 ? 19.100 24.684 22.432 1.00 61.78 76 ILE A C 1
ATOM 598 O O . ILE A 1 76 ? 19.051 23.924 23.396 1.00 61.78 76 ILE A O 1
ATOM 602 N N . ASP A 1 77 ? 20.258 25.098 21.918 1.00 55.53 77 ASP A N 1
ATOM 603 C CA . ASP A 1 77 ? 21.558 24.782 22.508 1.00 55.53 77 ASP A CA 1
ATOM 604 C C . ASP A 1 77 ? 22.446 26.026 22.494 1.00 55.53 77 ASP A C 1
ATOM 606 O O . ASP A 1 77 ? 22.911 26.494 21.451 1.00 55.53 77 ASP A O 1
ATOM 610 N N . ALA A 1 78 ? 22.656 26.579 23.684 1.00 49.88 78 ALA A N 1
ATOM 611 C CA . ALA A 1 78 ? 23.733 27.507 23.935 1.00 49.88 78 ALA A CA 1
ATOM 612 C C . ALA A 1 78 ? 24.923 26.685 24.427 1.00 49.88 78 ALA A C 1
ATOM 614 O O . ALA A 1 78 ? 25.168 26.610 25.638 1.00 49.88 78 ALA A O 1
ATOM 615 N N . ARG A 1 79 ? 25.727 26.124 23.511 1.00 50.81 79 ARG A N 1
ATOM 616 C CA . ARG A 1 79 ? 27.110 25.811 23.882 1.00 50.81 79 ARG A CA 1
ATOM 617 C C . ARG A 1 79 ? 27.693 27.133 24.337 1.00 50.81 79 ARG A C 1
ATOM 619 O O . ARG A 1 79 ? 27.885 28.031 23.518 1.00 50.81 79 ARG A O 1
ATOM 626 N N . LYS A 1 80 ? 27.863 27.292 25.656 1.00 40.66 80 LYS A N 1
ATOM 627 C CA . LYS A 1 80 ? 28.365 28.525 26.264 1.00 40.66 80 LYS A CA 1
ATOM 628 C C . LYS A 1 80 ? 29.517 29.017 25.400 1.00 40.66 80 LYS A C 1
ATOM 630 O O . LYS A 1 80 ? 30.552 28.356 25.331 1.00 40.66 80 LYS A O 1
ATOM 635 N N . ALA A 1 81 ? 29.366 30.200 24.815 1.00 43.91 81 ALA A N 1
ATOM 636 C CA . ALA A 1 81 ? 30.489 31.036 24.435 1.00 43.91 81 ALA A CA 1
ATOM 637 C C . ALA A 1 81 ? 31.251 31.423 25.716 1.00 43.91 81 ALA A C 1
ATOM 639 O O . ALA A 1 81 ? 31.254 32.569 26.151 1.00 43.91 81 ALA A O 1
ATOM 640 N N . ARG A 1 82 ? 31.863 30.446 26.393 1.00 42.44 82 ARG A N 1
ATOM 641 C CA . ARG A 1 82 ? 32.799 30.667 27.490 1.00 42.44 82 ARG A CA 1
ATOM 642 C C . ARG A 1 82 ? 34.158 30.881 26.842 1.00 42.44 82 ARG A C 1
ATOM 644 O O . ARG A 1 82 ? 34.992 29.991 26.775 1.00 42.44 82 ARG A O 1
ATOM 651 N N . GLY A 1 83 ? 34.317 32.069 26.281 1.00 43.53 83 GLY A N 1
ATOM 652 C CA . GLY A 1 83 ? 35.534 32.493 25.610 1.00 43.53 83 GLY A CA 1
ATOM 653 C C . GLY A 1 83 ? 35.309 33.833 24.935 1.00 43.53 83 GLY A C 1
ATOM 654 O O . GLY A 1 83 ? 35.129 33.887 23.725 1.00 43.53 83 GLY A O 1
ATOM 655 N N . GLY A 1 84 ? 35.245 34.906 25.724 1.00 38.81 84 GLY A N 1
ATOM 656 C CA . GLY A 1 84 ? 35.147 36.259 25.182 1.00 38.81 84 GLY A CA 1
ATOM 657 C C . GLY A 1 84 ? 34.608 37.271 26.180 1.00 38.81 84 GLY A C 1
ATOM 658 O O . GLY A 1 84 ? 33.433 37.603 26.130 1.00 38.81 84 GLY A O 1
ATOM 659 N N . THR A 1 85 ? 35.497 37.700 27.074 1.00 39.34 85 THR A N 1
ATOM 660 C CA . THR A 1 85 ? 35.569 38.977 27.804 1.00 39.34 85 THR A CA 1
ATOM 661 C C . THR A 1 85 ? 34.261 39.721 28.103 1.00 39.34 85 THR A C 1
ATOM 663 O O . THR A 1 85 ? 33.575 40.225 27.216 1.00 39.34 85 THR A O 1
ATOM 666 N N . SER A 1 86 ? 34.009 39.880 29.404 1.00 48.31 86 SER A N 1
ATOM 667 C CA . SER A 1 86 ? 33.136 40.884 30.014 1.00 48.31 86 SER A CA 1
ATOM 668 C C . SER A 1 86 ? 33.238 42.235 29.302 1.00 48.31 86 SER A C 1
ATOM 670 O O . SER A 1 86 ? 34.243 42.932 29.400 1.00 48.31 86 SER A O 1
ATOM 672 N N . GLY A 1 87 ? 32.174 42.583 28.588 1.00 39.41 87 GLY A N 1
ATOM 673 C CA . GLY A 1 87 ? 31.973 43.870 27.946 1.00 39.41 87 GLY A CA 1
ATOM 674 C C . GLY A 1 87 ? 30.475 44.100 27.834 1.00 39.41 87 GLY A C 1
ATOM 675 O O . GLY A 1 87 ? 29.762 43.317 27.209 1.00 39.41 87 GLY A O 1
ATOM 676 N N . THR A 1 88 ? 30.011 45.131 28.524 1.00 45.75 88 THR A N 1
ATOM 677 C CA . THR A 1 88 ? 28.647 45.659 28.533 1.00 45.75 88 THR A CA 1
ATOM 678 C C . THR A 1 88 ? 28.064 45.789 27.126 1.00 45.75 88 THR A C 1
ATOM 680 O O . THR A 1 88 ? 28.695 46.379 26.255 1.00 45.75 88 THR A O 1
ATOM 683 N N . GLY A 1 89 ? 26.841 45.283 26.940 1.00 48.53 89 GLY A N 1
ATOM 684 C CA . GLY A 1 89 ? 26.011 45.533 25.761 1.00 48.53 89 GLY A CA 1
ATOM 685 C C . GLY A 1 89 ? 26.452 44.778 24.507 1.00 48.53 89 GLY A C 1
ATOM 686 O O . GLY A 1 89 ? 27.212 45.295 23.696 1.00 48.53 89 GLY A O 1
ATOM 687 N N . ARG A 1 90 ? 25.924 43.569 24.293 1.00 39.97 90 ARG A N 1
ATOM 688 C CA . ARG A 1 90 ? 25.993 42.911 22.981 1.00 39.97 90 ARG A CA 1
ATOM 689 C C . ARG A 1 90 ? 24.588 42.652 22.465 1.00 39.97 90 ARG A C 1
ATOM 691 O O . ARG A 1 90 ? 23.905 41.753 22.942 1.00 39.97 90 ARG A O 1
ATOM 698 N N . SER A 1 91 ? 24.187 43.449 21.477 1.00 44.81 91 SER A N 1
ATOM 699 C CA . SER A 1 91 ? 23.089 43.125 20.572 1.00 44.81 91 SER A CA 1
ATOM 700 C C . SER A 1 91 ? 23.369 41.764 19.938 1.00 44.81 91 SER A C 1
ATOM 702 O O . SER A 1 91 ? 24.401 41.572 19.293 1.00 44.81 91 SER A O 1
ATOM 704 N N . TRP A 1 92 ? 22.442 40.825 20.109 1.00 44.44 92 TRP A N 1
ATOM 705 C CA . TRP A 1 92 ? 22.507 39.445 19.614 1.00 44.44 92 TRP A CA 1
ATOM 706 C C . TRP A 1 92 ? 22.605 39.316 18.078 1.00 44.44 92 TRP A C 1
ATOM 708 O O . TRP A 1 92 ? 22.748 38.215 17.562 1.00 44.44 92 TRP A O 1
ATOM 718 N N . GLN A 1 93 ? 22.597 40.429 17.338 1.00 45.78 93 GLN A N 1
ATOM 719 C CA . GLN A 1 93 ? 22.620 40.478 15.873 1.00 45.78 93 GLN A CA 1
ATOM 720 C C . GLN A 1 93 ? 24.001 40.285 15.224 1.00 45.78 93 GLN A C 1
ATOM 722 O O . GLN A 1 93 ? 24.058 39.877 14.068 1.00 45.78 93 GLN A O 1
ATOM 727 N N . THR A 1 94 ? 25.126 40.518 15.910 1.00 45.09 94 THR A N 1
ATOM 728 C CA . THR A 1 94 ? 26.460 40.434 15.264 1.00 45.09 94 THR A CA 1
ATOM 729 C C . THR A 1 94 ? 27.156 39.077 15.402 1.00 45.09 94 THR A C 1
ATOM 731 O O . THR A 1 94 ? 28.160 38.837 14.736 1.00 45.09 94 THR A O 1
ATOM 734 N N . ALA A 1 95 ? 26.608 38.144 16.191 1.00 44.22 95 ALA A N 1
ATOM 735 C CA . ALA A 1 95 ? 27.094 36.759 16.263 1.00 44.22 95 ALA A CA 1
ATOM 736 C C . ALA A 1 95 ? 26.533 35.853 15.146 1.00 44.22 95 ALA A C 1
ATOM 738 O O . ALA A 1 95 ? 27.059 34.762 14.931 1.00 44.22 95 ALA A O 1
ATOM 739 N N . PHE A 1 96 ? 25.514 36.315 14.411 1.00 46.34 96 PHE A N 1
ATOM 740 C CA . PHE A 1 96 ? 24.873 35.580 13.313 1.00 46.34 96 PHE A CA 1
ATOM 741 C C . PHE A 1 96 ? 25.788 35.360 12.103 1.00 46.34 96 PHE A C 1
ATOM 743 O O . PHE A 1 96 ? 25.676 34.343 11.428 1.00 46.34 96 PHE A O 1
ATOM 750 N N . ASN A 1 97 ? 26.709 36.291 11.835 1.00 43.00 97 ASN A N 1
ATOM 751 C CA . ASN A 1 97 ? 27.450 36.330 10.570 1.00 43.00 97 ASN A CA 1
ATOM 752 C C . ASN A 1 97 ? 28.842 35.679 10.620 1.00 43.00 97 ASN A C 1
ATOM 754 O O . ASN A 1 97 ? 29.566 35.719 9.631 1.00 43.00 97 ASN A O 1
ATOM 758 N N . VAL A 1 98 ? 29.250 35.119 11.767 1.00 44.53 98 VAL A N 1
ATOM 759 C CA . VAL A 1 98 ? 30.651 34.703 11.973 1.00 44.53 98 VAL A CA 1
ATOM 760 C C . VAL A 1 98 ? 30.819 33.191 12.141 1.00 44.53 98 VAL A C 1
ATOM 762 O O . VAL A 1 98 ? 31.916 32.702 11.913 1.00 44.53 98 VAL A O 1
ATOM 765 N N . ASN A 1 99 ? 29.781 32.433 12.523 1.00 45.16 99 ASN A N 1
ATOM 766 C CA . ASN A 1 99 ? 29.828 30.962 12.615 1.00 45.16 99 ASN A CA 1
ATOM 767 C C . ASN A 1 99 ? 28.403 30.357 12.640 1.00 45.16 99 ASN A C 1
ATOM 769 O O . ASN A 1 99 ? 27.822 30.269 13.725 1.00 45.16 99 ASN A O 1
ATOM 773 N N . PRO A 1 100 ? 27.842 29.890 11.509 1.00 45.59 100 PRO A N 1
ATOM 774 C CA . PRO A 1 100 ? 26.485 29.326 11.463 1.00 45.59 100 PRO A CA 1
ATOM 775 C C . PRO A 1 100 ? 26.308 28.025 12.276 1.00 45.59 100 PRO A C 1
ATOM 777 O O . PRO A 1 100 ? 25.185 27.629 12.553 1.00 45.59 100 PRO A O 1
ATOM 780 N N . HIS A 1 101 ? 27.396 27.389 12.726 1.00 49.28 101 HIS A N 1
ATOM 781 C CA . HIS A 1 101 ? 27.373 26.102 13.442 1.00 49.28 101 HIS A CA 1
ATOM 782 C C . HIS A 1 101 ? 27.299 26.204 14.978 1.00 49.28 101 HIS A C 1
ATOM 784 O O . HIS A 1 101 ? 27.451 25.198 15.663 1.00 49.28 101 HIS A O 1
ATOM 790 N N . LYS A 1 102 ? 27.145 27.402 15.569 1.00 51.97 102 LYS A N 1
ATOM 791 C CA . LYS A 1 102 ? 27.250 27.557 17.039 1.00 51.97 102 LYS A CA 1
ATOM 792 C C . LYS A 1 102 ? 25.926 27.589 17.801 1.00 51.97 102 LYS A C 1
ATOM 794 O O . LYS A 1 102 ? 25.959 27.347 19.004 1.00 51.97 102 LYS A O 1
ATOM 799 N N . TYR A 1 103 ? 24.791 27.833 17.144 1.00 54.00 103 TYR A N 1
ATOM 800 C CA . TYR A 1 103 ? 23.485 27.923 17.810 1.00 54.00 103 TYR A CA 1
ATOM 801 C C . TYR A 1 103 ? 22.367 27.420 16.896 1.00 54.00 103 TYR A C 1
ATOM 803 O O . TYR A 1 103 ? 22.343 27.762 15.718 1.00 54.00 103 TYR A O 1
ATOM 811 N N . VAL A 1 104 ? 21.428 26.646 17.446 1.00 59.56 104 VAL A N 1
ATOM 812 C CA . VAL A 1 104 ? 20.148 26.368 16.778 1.00 59.56 104 VAL A CA 1
ATOM 813 C C . VAL A 1 104 ? 19.103 27.279 17.398 1.00 59.56 104 VAL A C 1
ATOM 815 O O . VAL A 1 104 ? 18.833 27.194 18.601 1.00 59.56 104 VAL A O 1
ATOM 818 N N . LEU A 1 105 ? 18.547 28.169 16.578 1.00 63.22 105 LEU A N 1
ATOM 819 C CA . LEU A 1 105 ? 17.375 28.944 16.963 1.00 63.22 105 LEU A CA 1
ATOM 820 C C . LEU A 1 105 ? 16.201 27.992 17.134 1.00 63.22 105 LEU A C 1
ATOM 822 O O . LEU A 1 105 ? 15.969 27.117 16.297 1.00 63.22 105 LEU A O 1
ATOM 826 N N . ASP A 1 106 ? 15.450 28.177 18.207 1.00 66.75 106 ASP A N 1
ATOM 827 C CA . ASP A 1 106 ? 14.145 27.561 18.326 1.00 66.75 106 ASP A CA 1
ATOM 828 C C . ASP A 1 106 ? 13.222 28.234 17.314 1.00 66.75 106 ASP A C 1
ATOM 830 O O . ASP A 1 106 ? 12.712 29.333 17.520 1.00 66.75 106 ASP A O 1
ATOM 834 N N . THR A 1 107 ? 13.066 27.572 16.171 1.00 68.44 107 THR A N 1
ATOM 835 C CA . THR A 1 107 ? 12.154 28.032 15.125 1.00 68.44 107 THR A CA 1
ATOM 836 C C . THR A 1 107 ? 10.722 27.530 15.336 1.00 68.44 107 THR A C 1
ATOM 838 O O . THR A 1 107 ? 9.900 27.558 14.418 1.00 68.44 107 THR A O 1
ATOM 841 N N . GLY A 1 108 ? 10.424 26.976 16.517 1.00 68.25 108 GLY A N 1
ATOM 842 C CA . GLY A 1 108 ? 9.177 26.273 16.746 1.00 68.25 108 GLY A CA 1
ATOM 843 C C . GLY A 1 108 ? 9.056 25.019 15.881 1.00 68.25 108 GLY A C 1
ATOM 844 O O . GLY A 1 108 ? 7.939 24.617 15.604 1.00 68.25 108 GLY A O 1
ATOM 845 N N . GLN A 1 109 ? 10.161 24.389 15.462 1.00 73.12 109 GLN A N 1
ATOM 846 C CA . GLN A 1 109 ? 10.188 23.130 14.699 1.00 73.12 109 GLN A CA 1
ATOM 847 C C . GLN A 1 109 ? 10.870 21.998 15.488 1.00 73.12 109 GLN A C 1
ATOM 849 O O . GLN A 1 109 ? 11.512 22.223 16.512 1.00 73.12 109 GLN A O 1
ATOM 854 N N . ILE A 1 110 ? 10.642 20.747 15.077 1.00 71.38 110 ILE A N 1
ATOM 855 C CA . ILE A 1 110 ? 11.265 19.546 15.650 1.00 71.38 110 ILE A CA 1
ATOM 856 C C . ILE A 1 110 ? 12.578 19.282 14.914 1.00 71.38 110 ILE A C 1
ATOM 858 O O . ILE A 1 110 ? 12.607 19.185 13.685 1.00 71.38 110 ILE A O 1
ATOM 862 N N . TYR A 1 111 ? 13.637 19.107 15.696 1.00 65.25 111 TYR A N 1
ATOM 863 C CA . TYR A 1 111 ? 15.005 18.873 15.250 1.00 65.25 111 TYR A CA 1
ATOM 864 C C . TYR A 1 111 ? 15.542 17.562 15.846 1.00 65.25 111 TYR A C 1
ATOM 866 O O . TYR A 1 111 ? 15.140 17.192 16.957 1.00 65.25 111 TYR A O 1
ATOM 874 N N . PRO A 1 112 ? 16.468 16.860 15.171 1.00 60.28 112 PRO A N 1
ATOM 875 C CA . PRO A 1 112 ? 17.075 15.653 15.714 1.00 60.28 112 PRO A CA 1
ATOM 876 C C . PRO A 1 112 ? 18.205 16.042 16.681 1.00 60.28 112 PRO A C 1
ATOM 878 O O . PRO A 1 112 ? 19.271 16.456 16.244 1.00 60.28 112 PRO A O 1
ATOM 881 N N . PHE A 1 113 ? 17.988 15.924 17.997 1.00 55.50 113 PHE A N 1
ATOM 882 C CA . PHE A 1 113 ? 18.974 16.357 19.011 1.00 55.50 113 PHE A CA 1
ATOM 883 C C . PHE A 1 113 ? 19.520 15.252 19.926 1.00 55.50 113 PHE A C 1
ATOM 885 O O . PHE A 1 113 ? 20.429 15.507 20.714 1.00 55.50 113 PHE A O 1
ATOM 892 N N . ILE A 1 114 ? 18.979 14.032 19.866 1.00 53.91 114 ILE A N 1
ATOM 893 C CA . ILE A 1 114 ? 19.305 12.979 20.834 1.00 53.91 114 ILE A CA 1
ATOM 894 C C . ILE A 1 114 ? 19.640 11.677 20.112 1.00 53.91 114 ILE A C 1
ATOM 896 O O . ILE A 1 114 ? 18.838 11.166 19.331 1.00 53.91 114 ILE A O 1
ATOM 900 N N . ILE A 1 115 ? 20.804 11.109 20.432 1.00 52.19 115 ILE A N 1
ATOM 901 C CA . ILE A 1 115 ? 21.229 9.788 19.963 1.00 52.19 115 ILE A CA 1
ATOM 902 C C . ILE A 1 115 ? 21.445 8.901 21.187 1.00 52.19 115 ILE A C 1
ATOM 904 O O . ILE A 1 115 ? 21.948 9.337 22.226 1.00 52.19 115 ILE A O 1
ATOM 908 N N . LYS A 1 116 ? 21.030 7.642 21.067 1.00 44.75 116 LYS A N 1
ATOM 909 C CA . LYS A 1 116 ? 21.249 6.621 22.089 1.00 44.75 116 LYS A CA 1
ATOM 910 C C . LYS A 1 116 ? 22.67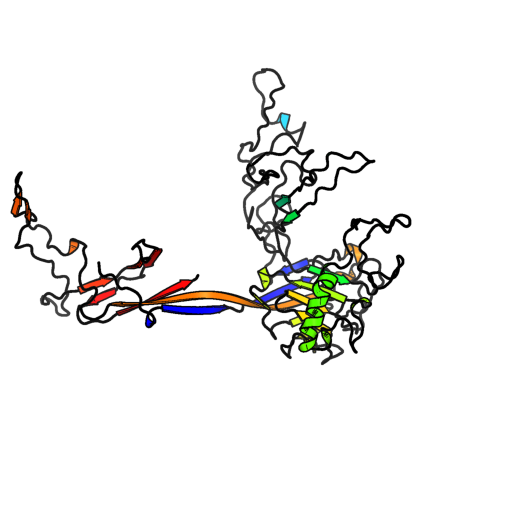1 6.077 21.944 1.00 44.75 116 LYS A C 1
ATOM 912 O O . LYS A 1 116 ? 23.092 5.782 20.825 1.00 44.75 116 LYS A O 1
ATOM 917 N N . ASP A 1 117 ? 23.413 5.980 23.041 1.00 44.09 117 ASP A N 1
ATOM 918 C CA . ASP A 1 117 ? 24.775 5.448 23.013 1.00 44.09 117 ASP A CA 1
ATOM 919 C C . ASP A 1 117 ? 24.825 3.985 22.522 1.00 44.09 117 ASP A C 1
ATOM 921 O O . ASP A 1 117 ? 23.812 3.281 22.458 1.00 44.09 117 ASP A O 1
ATOM 925 N N . SER A 1 118 ? 26.027 3.511 22.171 1.00 47.53 118 SER A N 1
ATOM 926 C CA . SER A 1 118 ? 26.254 2.122 21.733 1.00 47.53 118 SER A CA 1
ATOM 927 C C . SER A 1 118 ? 25.753 1.097 22.767 1.00 47.53 118 SER A C 1
ATOM 929 O O . SER A 1 118 ? 25.275 0.022 22.405 1.00 47.53 118 SER A O 1
ATOM 931 N N . SER A 1 119 ? 25.773 1.464 24.056 1.00 54.56 119 SER A N 1
ATOM 932 C CA . SER A 1 119 ? 25.325 0.611 25.161 1.00 54.56 119 SER A CA 1
ATOM 933 C C . SER A 1 119 ? 23.797 0.572 25.348 1.00 54.56 119 SER A C 1
ATOM 935 O O . SER A 1 119 ? 23.287 -0.277 26.078 1.00 54.56 119 SER A O 1
ATOM 937 N N . LYS A 1 120 ? 23.041 1.439 24.658 1.00 48.22 120 LYS A N 1
ATOM 938 C CA . LYS A 1 120 ? 21.598 1.676 24.837 1.00 48.22 120 LYS A CA 1
ATOM 939 C C . LYS A 1 120 ? 21.201 2.082 26.266 1.00 48.22 120 LYS A C 1
ATOM 941 O O . LYS A 1 120 ? 20.011 2.021 26.588 1.00 48.22 120 LYS A O 1
ATOM 946 N N . GLN A 1 121 ? 22.145 2.489 27.106 1.00 48.41 121 GLN A N 1
ATOM 947 C CA . GLN A 1 121 ? 21.886 2.823 28.509 1.00 48.41 121 GLN A CA 1
ATOM 948 C C . GLN A 1 121 ? 21.677 4.326 28.698 1.00 48.41 121 GLN A C 1
ATOM 950 O O . GLN A 1 121 ? 20.973 4.726 29.621 1.00 48.41 121 GLN A O 1
ATOM 955 N N . THR A 1 122 ? 22.247 5.169 27.827 1.00 46.91 122 THR A N 1
ATOM 956 C CA . THR A 1 122 ? 22.229 6.625 28.034 1.00 46.91 122 THR A CA 1
ATOM 957 C C . THR A 1 122 ? 21.989 7.420 26.749 1.00 46.91 122 THR A C 1
ATOM 959 O O . THR A 1 122 ? 22.311 6.990 25.637 1.00 46.91 122 THR A O 1
ATOM 962 N N . PHE A 1 123 ? 21.373 8.592 26.904 1.00 51.69 123 PHE A N 1
ATOM 963 C CA . PHE A 1 123 ? 21.230 9.596 25.852 1.00 51.69 123 PHE A CA 1
ATOM 964 C C . PHE A 1 123 ? 22.437 10.540 25.901 1.00 51.69 123 PHE A C 1
ATOM 966 O O . PHE A 1 123 ? 22.763 11.036 26.980 1.00 51.69 123 PHE A O 1
ATOM 973 N N . LYS A 1 124 ? 23.087 10.811 24.759 1.00 45.72 124 LYS A N 1
ATOM 974 C CA . LYS A 1 124 ? 24.177 11.800 24.672 1.00 45.72 124 LYS A CA 1
ATOM 975 C C . LYS A 1 124 ? 23.993 12.760 23.496 1.00 45.72 124 LYS A C 1
ATOM 977 O O . LYS A 1 124 ? 23.423 12.392 22.468 1.00 45.72 124 LYS A O 1
ATOM 982 N N . THR A 1 125 ? 24.512 13.975 23.645 1.00 48.50 125 THR A N 1
ATOM 983 C CA . THR A 1 125 ? 24.713 14.933 22.551 1.00 48.50 125 THR A CA 1
ATOM 984 C C . THR A 1 125 ? 25.986 14.557 21.773 1.00 48.50 125 THR A C 1
ATOM 986 O O . THR A 1 125 ? 26.960 14.104 22.377 1.00 48.50 125 THR A O 1
ATOM 989 N N . MET A 1 126 ? 25.986 14.684 20.439 1.00 48.97 126 MET A N 1
ATOM 990 C CA . MET A 1 126 ? 27.160 14.415 19.582 1.00 48.97 126 MET A CA 1
ATOM 991 C C . MET A 1 126 ? 27.602 15.688 18.833 1.00 48.97 126 MET A C 1
ATOM 993 O O . MET A 1 126 ? 26.737 16.475 18.444 1.00 48.97 126 MET A O 1
ATOM 997 N N . PRO A 1 127 ? 28.916 15.909 18.642 1.00 48.22 127 PRO A N 1
ATOM 998 C CA . PRO A 1 127 ? 29.449 17.004 17.829 1.00 48.22 127 PRO A CA 1
ATOM 999 C C . PRO A 1 127 ? 29.439 16.690 16.313 1.00 48.22 127 PRO A C 1
ATOM 1001 O O . PRO A 1 127 ? 29.370 15.531 15.904 1.00 48.22 127 PRO A O 1
ATOM 1004 N N . ASP A 1 128 ? 29.487 17.738 15.480 1.00 42.16 128 ASP A N 1
ATOM 1005 C CA . ASP A 1 128 ? 29.326 17.695 14.010 1.00 42.16 128 ASP A CA 1
ATOM 1006 C C . ASP A 1 128 ? 30.360 16.814 13.287 1.00 42.16 128 ASP A C 1
ATOM 1008 O O . ASP A 1 128 ? 30.074 16.224 12.246 1.00 42.16 128 ASP A O 1
ATOM 1012 N N . ASP A 1 129 ? 31.562 16.702 13.846 1.00 48.84 129 ASP A N 1
ATOM 1013 C CA . ASP A 1 129 ? 32.657 15.877 13.336 1.00 48.84 129 ASP A CA 1
ATOM 1014 C C . ASP A 1 129 ? 32.416 14.370 13.538 1.00 48.84 129 ASP A C 1
ATOM 1016 O O . ASP A 1 129 ? 32.915 13.558 12.754 1.00 48.84 129 ASP A O 1
ATOM 1020 N N . GLU A 1 130 ? 31.583 13.988 14.513 1.00 46.34 130 GLU A N 1
ATOM 1021 C CA . GLU A 1 130 ? 31.090 12.614 14.685 1.00 46.34 130 GLU A CA 1
ATOM 1022 C C . GLU A 1 130 ? 29.824 12.325 13.835 1.00 46.34 130 GLU A C 1
ATOM 1024 O O . GLU A 1 130 ? 29.559 11.168 13.494 1.00 46.34 130 GLU A O 1
ATOM 1029 N N . PHE A 1 131 ? 29.062 13.357 13.432 1.00 48.53 131 PHE A N 1
ATOM 1030 C CA . PHE A 1 131 ? 27.733 13.278 12.790 1.00 48.53 131 PHE A CA 1
ATOM 1031 C C . PHE A 1 131 ? 27.790 13.576 11.269 1.00 48.53 131 PHE A C 1
ATOM 1033 O O . PHE A 1 131 ? 27.192 14.521 10.768 1.00 48.53 131 PHE A O 1
ATOM 1040 N N . SER A 1 132 ? 28.495 12.786 10.453 1.00 47.22 132 SER A N 1
ATOM 1041 C CA . SER A 1 132 ? 28.567 13.077 8.998 1.00 47.22 132 SER A CA 1
ATOM 1042 C C . SER A 1 132 ? 27.317 12.641 8.198 1.00 47.22 132 SER A C 1
ATOM 1044 O O . SER A 1 132 ? 27.298 11.571 7.577 1.00 47.22 132 SER A O 1
ATOM 1046 N N . SER A 1 133 ? 26.266 13.479 8.193 1.00 50.34 133 SER A N 1
ATOM 1047 C CA . SER A 1 133 ? 25.357 13.720 7.036 1.00 50.34 133 SER A CA 1
ATOM 1048 C C . SER A 1 133 ? 24.273 14.791 7.259 1.00 50.34 133 SER A C 1
ATOM 1050 O O . SER A 1 133 ? 23.604 15.131 6.289 1.00 50.34 133 SER A O 1
ATOM 1052 N N . TYR A 1 134 ? 24.112 15.332 8.473 1.00 48.06 134 TYR A N 1
ATOM 1053 C CA . TYR A 1 134 ? 23.263 16.507 8.703 1.00 48.06 134 TYR A CA 1
ATOM 1054 C C . TYR A 1 134 ? 24.117 17.667 9.183 1.00 48.06 134 TYR A C 1
ATOM 1056 O O . TYR A 1 134 ? 25.024 17.474 9.995 1.00 48.06 134 TYR A O 1
ATOM 1064 N N . ASN A 1 135 ? 23.819 18.859 8.685 1.00 50.69 135 ASN A N 1
ATOM 1065 C CA . ASN A 1 135 ? 24.384 20.073 9.236 1.00 50.69 135 ASN A CA 1
ATOM 1066 C C . ASN A 1 135 ? 23.697 20.377 10.571 1.00 50.69 135 ASN A C 1
ATOM 1068 O O . ASN A 1 135 ? 22.502 20.134 10.765 1.00 50.69 135 ASN A O 1
ATOM 1072 N N . TYR A 1 136 ? 24.463 20.929 11.504 1.00 45.53 136 TYR A N 1
ATOM 1073 C CA . TYR A 1 136 ? 23.929 21.439 12.757 1.00 45.53 136 TYR A CA 1
ATOM 1074 C C . TYR A 1 136 ? 22.803 22.453 12.489 1.00 45.53 136 TYR A C 1
ATOM 1076 O O . TYR A 1 136 ? 23.033 23.478 11.846 1.00 45.53 136 TYR A O 1
ATOM 1084 N N . GLY A 1 137 ? 21.587 22.154 12.964 1.00 52.31 137 GLY A N 1
ATOM 1085 C CA . GLY A 1 137 ? 20.384 22.957 12.703 1.00 52.31 137 GLY A CA 1
ATOM 1086 C C . GLY A 1 137 ? 19.475 22.454 11.573 1.00 52.31 137 GLY A C 1
ATOM 1087 O O . GLY A 1 137 ? 18.493 23.130 11.264 1.00 52.31 137 GLY A O 1
ATOM 1088 N N . ASP A 1 138 ? 19.742 21.285 10.981 1.00 54.38 138 ASP A N 1
ATOM 1089 C CA . ASP A 1 138 ? 18.848 20.685 9.984 1.00 54.38 138 ASP A CA 1
ATOM 1090 C C . ASP A 1 138 ? 17.478 20.320 10.584 1.00 54.38 138 ASP A C 1
ATOM 1092 O O . ASP A 1 138 ? 17.363 19.652 11.615 1.00 54.38 138 ASP A O 1
ATOM 1096 N N . ILE A 1 139 ? 16.415 20.751 9.904 1.00 59.09 139 ILE A N 1
ATOM 1097 C CA . ILE A 1 139 ? 15.026 20.464 10.274 1.00 59.09 139 ILE A CA 1
ATOM 1098 C C . ILE A 1 139 ? 14.695 19.035 9.840 1.00 59.09 139 ILE A C 1
ATOM 1100 O O . ILE A 1 139 ? 14.927 18.673 8.685 1.00 59.09 139 ILE A O 1
ATOM 1104 N N . ILE A 1 140 ? 14.093 18.230 10.727 1.00 60.50 140 ILE A N 1
ATOM 1105 C CA . ILE A 1 140 ? 13.560 16.927 10.311 1.00 60.50 140 ILE A CA 1
ATOM 1106 C C . ILE A 1 140 ? 12.388 17.186 9.364 1.00 60.50 140 ILE A C 1
ATOM 1108 O O . ILE A 1 140 ? 11.302 17.579 9.793 1.00 60.50 140 ILE A O 1
ATOM 1112 N N . SER A 1 141 ? 12.613 16.960 8.075 1.00 57.69 141 SER A N 1
ATOM 1113 C CA . SER A 1 141 ? 11.549 16.857 7.080 1.00 57.69 141 SER A CA 1
ATOM 1114 C C . SER A 1 141 ? 11.199 15.387 6.863 1.00 57.69 141 SER A C 1
ATOM 1116 O O . SER A 1 141 ? 12.043 14.504 7.039 1.00 57.69 141 SER A O 1
ATOM 1118 N N . GLY A 1 142 ? 9.974 15.097 6.428 1.00 52.09 142 GLY A N 1
ATOM 1119 C CA . GLY A 1 142 ? 9.597 13.735 6.063 1.00 52.09 142 GLY A CA 1
ATOM 1120 C C . GLY A 1 142 ? 10.371 13.201 4.841 1.00 52.09 142 GLY A C 1
ATOM 1121 O O . GLY A 1 142 ? 10.396 11.994 4.611 1.00 52.09 142 GLY A O 1
ATOM 1122 N N . SER A 1 143 ? 11.054 14.065 4.081 1.00 50.62 143 SER A N 1
ATOM 1123 C CA . SER A 1 143 ? 12.002 13.699 3.012 1.00 50.62 143 SER A CA 1
ATOM 1124 C C . SER A 1 143 ? 13.402 13.290 3.494 1.00 50.62 143 SER A C 1
ATOM 1126 O O . SER A 1 143 ? 14.163 12.727 2.711 1.00 50.62 143 SER A O 1
ATOM 1128 N N . THR A 1 144 ? 13.768 13.556 4.752 1.00 48.47 144 THR A N 1
ATOM 1129 C CA . THR A 1 144 ? 15.131 13.351 5.281 1.00 48.47 144 THR A CA 1
ATOM 1130 C C . THR A 1 144 ? 15.128 12.359 6.448 1.00 48.47 144 THR A C 1
ATOM 1132 O O . THR A 1 144 ? 14.446 12.582 7.440 1.00 48.47 144 THR A O 1
ATOM 1135 N N . SER A 1 145 ? 15.876 11.257 6.343 1.00 50.91 145 SER A N 1
ATOM 1136 C CA . SER A 1 145 ? 15.936 10.127 7.294 1.00 50.91 145 SER A CA 1
ATOM 1137 C C . SER A 1 145 ? 16.262 10.508 8.759 1.00 50.91 145 SER A C 1
ATOM 1139 O O . SER A 1 145 ? 17.400 10.863 9.047 1.00 50.91 145 SER A O 1
ATOM 1141 N N . ALA A 1 146 ? 15.352 10.359 9.732 1.00 44.78 146 ALA A N 1
ATOM 1142 C CA . ALA A 1 146 ? 15.504 11.007 11.052 1.00 44.78 146 ALA A CA 1
ATOM 1143 C C . ALA A 1 146 ? 16.526 10.409 12.031 1.00 44.78 146 ALA A C 1
ATOM 1145 O O . ALA A 1 146 ? 16.724 10.975 13.102 1.00 44.78 146 ALA A O 1
ATOM 1146 N N . ALA A 1 147 ? 17.181 9.291 11.735 1.00 44.31 147 ALA A N 1
ATOM 1147 C CA . ALA A 1 147 ? 18.223 8.793 12.626 1.00 44.31 147 ALA A CA 1
ATOM 1148 C C . ALA A 1 147 ? 19.167 7.847 11.904 1.00 44.31 147 ALA A C 1
ATOM 1150 O O . ALA A 1 147 ? 18.737 7.049 11.072 1.00 44.31 147 ALA A O 1
ATOM 1151 N N . TYR A 1 148 ? 20.445 7.923 12.274 1.00 46.03 148 TYR A N 1
ATOM 1152 C CA . TYR A 1 148 ? 21.412 6.867 12.034 1.00 46.03 148 TYR A CA 1
ATOM 1153 C C . TYR A 1 148 ? 21.601 6.043 13.314 1.00 46.03 148 TYR A C 1
ATOM 1155 O O . TYR A 1 148 ? 21.582 6.569 14.425 1.00 46.03 148 TYR A O 1
ATOM 1163 N N . ARG A 1 149 ? 21.866 4.746 13.174 1.00 41.00 149 ARG A N 1
ATOM 1164 C CA . ARG A 1 149 ? 22.606 3.965 14.179 1.00 41.00 149 ARG A CA 1
ATOM 1165 C C . ARG A 1 149 ? 24.043 3.843 13.682 1.00 41.00 149 ARG A C 1
ATOM 1167 O O . ARG A 1 149 ? 24.220 3.445 12.537 1.00 41.00 149 ARG A O 1
ATOM 1174 N N . ILE A 1 150 ? 25.032 4.202 14.502 1.00 44.16 150 ILE A N 1
ATOM 1175 C CA . ILE A 1 150 ? 26.446 3.864 14.283 1.00 44.16 150 ILE A CA 1
ATOM 1176 C C . ILE A 1 150 ? 26.732 2.656 15.175 1.00 44.16 150 ILE A C 1
ATOM 1178 O O . ILE A 1 150 ? 26.682 2.763 16.398 1.00 44.16 150 ILE A O 1
ATOM 1182 N N . GLU A 1 151 ? 26.978 1.492 14.578 1.00 40.19 151 GLU A N 1
ATOM 1183 C CA . GLU A 1 151 ? 27.633 0.389 15.288 1.00 40.19 151 GLU A CA 1
ATOM 1184 C C . GLU A 1 151 ? 29.142 0.644 15.226 1.00 40.19 151 GLU A C 1
ATOM 1186 O O . GLU A 1 151 ? 29.730 0.571 14.145 1.00 40.19 151 GLU A O 1
ATOM 1191 N N . TYR A 1 152 ? 29.754 0.975 16.363 1.00 43.34 152 TYR A N 1
ATOM 1192 C CA . TYR A 1 152 ? 31.203 0.872 16.509 1.00 43.34 152 TYR A CA 1
ATOM 1193 C C . TYR A 1 152 ? 31.522 -0.609 16.694 1.00 43.34 152 TYR A C 1
ATOM 1195 O O . TYR A 1 152 ? 31.006 -1.241 17.612 1.00 43.34 152 TYR A O 1
ATOM 1203 N N . THR A 1 153 ? 32.306 -1.182 15.789 1.00 43.38 153 THR A N 1
ATOM 1204 C CA . THR A 1 153 ? 32.947 -2.476 16.028 1.00 43.38 153 THR A CA 1
ATOM 1205 C C . THR A 1 153 ? 34.103 -2.263 17.001 1.00 43.38 153 THR A C 1
ATOM 1207 O O . THR A 1 153 ? 34.801 -1.260 16.883 1.00 43.38 153 THR A O 1
ATOM 1210 N N . ASP A 1 154 ? 34.324 -3.198 17.926 1.00 39.84 154 ASP A N 1
ATOM 1211 C CA . ASP A 1 154 ? 35.346 -3.125 18.991 1.00 39.84 154 ASP A CA 1
ATOM 1212 C C . ASP A 1 154 ? 36.804 -3.111 18.486 1.00 39.84 154 ASP A C 1
ATOM 1214 O O . ASP A 1 154 ? 37.754 -3.082 19.268 1.00 39.84 154 ASP A O 1
ATOM 1218 N N . GLU A 1 155 ? 37.009 -3.119 17.173 1.00 41.56 155 GLU A N 1
ATOM 1219 C CA . GLU A 1 155 ? 38.324 -2.988 16.569 1.00 41.56 155 GLU A CA 1
ATOM 1220 C C . GLU A 1 155 ? 38.665 -1.501 16.452 1.00 41.56 155 GLU A C 1
ATOM 1222 O O . GLU A 1 155 ? 38.044 -0.760 15.687 1.00 41.56 155 GLU A O 1
ATOM 1227 N N . GLY A 1 156 ? 39.629 -1.063 17.269 1.00 36.78 156 GLY A N 1
ATOM 1228 C CA . GLY A 1 156 ? 40.128 0.311 17.325 1.00 36.78 156 GLY A CA 1
ATOM 1229 C C . GLY A 1 156 ? 40.531 0.900 15.960 1.00 36.78 156 GLY A C 1
ATOM 1230 O O . GLY A 1 156 ? 40.561 0.204 14.945 1.00 36.78 156 GLY A O 1
ATOM 1231 N N . PRO A 1 157 ? 40.859 2.204 15.906 1.00 30.78 157 PRO A N 1
ATOM 1232 C CA . PRO A 1 157 ? 41.025 2.935 14.654 1.00 30.78 157 PRO A CA 1
ATOM 1233 C C . PRO A 1 157 ? 42.216 2.393 13.852 1.00 30.78 157 PRO A C 1
ATOM 1235 O O . PRO A 1 157 ? 43.364 2.760 14.088 1.00 30.78 157 PRO A O 1
ATOM 1238 N N . GLN A 1 158 ? 41.951 1.528 12.873 1.00 34.97 158 GLN A N 1
ATOM 1239 C CA . GLN A 1 158 ? 42.935 1.146 11.867 1.00 34.97 158 GLN A CA 1
ATOM 1240 C C . GLN A 1 158 ? 43.027 2.282 10.845 1.00 34.97 158 GLN A C 1
ATOM 1242 O O . GLN A 1 158 ? 42.200 2.416 9.941 1.00 34.97 158 GLN A O 1
ATOM 1247 N N . ILE A 1 159 ? 44.030 3.142 11.028 1.00 34.62 159 ILE A N 1
ATOM 1248 C CA . ILE A 1 159 ? 44.439 4.141 10.044 1.00 34.62 159 ILE A CA 1
ATOM 1249 C C . ILE A 1 159 ? 45.083 3.391 8.877 1.00 34.62 159 ILE A C 1
ATOM 1251 O O . ILE A 1 159 ? 46.253 3.029 8.936 1.00 34.62 159 ILE A O 1
ATOM 1255 N N . TYR A 1 160 ? 44.329 3.194 7.800 1.00 33.09 160 TYR A N 1
ATOM 1256 C CA . TYR A 1 160 ? 44.905 2.947 6.483 1.00 33.09 160 TYR A CA 1
ATOM 1257 C C . TYR A 1 160 ? 44.249 3.877 5.466 1.00 33.09 160 TYR A C 1
ATOM 1259 O O . TYR A 1 160 ? 43.093 3.703 5.101 1.00 33.09 160 TYR A O 1
ATOM 1267 N N . GLY A 1 161 ? 45.019 4.893 5.061 1.00 31.88 161 GLY A N 1
ATOM 1268 C CA . GLY A 1 161 ? 44.854 5.685 3.841 1.00 31.88 161 GLY A CA 1
ATOM 1269 C C . GLY A 1 161 ? 43.445 6.181 3.511 1.00 31.88 161 GLY A C 1
ATOM 1270 O O . GLY A 1 161 ? 42.720 5.532 2.768 1.00 31.88 161 GLY A O 1
ATOM 1271 N N . GLY A 1 162 ? 43.113 7.396 3.957 1.00 30.64 162 GLY A N 1
ATOM 1272 C CA . GLY A 1 162 ? 42.129 8.248 3.277 1.00 30.64 162 GLY A CA 1
ATOM 1273 C C . GLY A 1 162 ? 40.705 7.692 3.184 1.00 30.64 162 GLY A C 1
ATOM 1274 O O . GLY A 1 162 ? 40.159 7.555 2.095 1.00 30.64 162 GLY A O 1
ATOM 1275 N N . GLY A 1 163 ? 40.076 7.419 4.322 1.00 31.12 163 GLY A N 1
ATOM 1276 C CA . GLY A 1 163 ? 38.649 7.120 4.384 1.00 31.12 163 GLY A CA 1
ATOM 1277 C C . GLY A 1 163 ? 38.237 6.776 5.804 1.00 31.12 163 GLY A C 1
ATOM 1278 O O . GLY A 1 163 ? 38.572 5.708 6.301 1.00 31.12 163 GLY A O 1
ATOM 1279 N N . VAL A 1 164 ? 37.535 7.696 6.467 1.00 37.06 164 VAL A N 1
ATOM 1280 C CA . VAL A 1 164 ? 36.988 7.510 7.818 1.00 37.06 164 VAL A CA 1
ATOM 1281 C C . VAL A 1 164 ? 36.213 6.186 7.882 1.00 37.06 164 VAL A C 1
ATOM 1283 O O . VAL A 1 164 ? 35.413 5.890 6.989 1.00 37.06 164 VAL A O 1
ATOM 1286 N N . GLY A 1 165 ? 36.481 5.386 8.921 1.00 36.88 165 GLY A N 1
ATOM 1287 C CA . GLY A 1 165 ? 35.901 4.060 9.138 1.00 36.88 165 GLY A CA 1
ATOM 1288 C C . GLY A 1 165 ? 34.396 4.037 8.875 1.00 36.88 165 GLY A C 1
ATOM 1289 O O . GLY A 1 165 ? 33.634 4.858 9.388 1.00 36.88 165 GLY A O 1
ATOM 1290 N N . LYS A 1 166 ? 33.964 3.110 8.016 1.00 38.97 166 LYS A N 1
ATOM 1291 C CA . LYS A 1 166 ? 32.575 3.002 7.567 1.00 38.97 166 LYS A CA 1
ATOM 1292 C C . LYS A 1 166 ? 31.690 2.505 8.710 1.00 38.97 166 LYS A C 1
ATOM 1294 O O . LYS A 1 166 ? 31.436 1.310 8.827 1.00 38.97 166 LYS A O 1
ATOM 1299 N N . ALA A 1 167 ? 31.170 3.428 9.513 1.00 40.84 167 ALA A N 1
ATOM 1300 C CA . ALA A 1 167 ? 30.001 3.167 10.338 1.00 40.84 167 ALA A CA 1
ATOM 1301 C C . ALA A 1 167 ? 28.892 2.557 9.461 1.00 40.84 167 ALA A C 1
ATOM 1303 O O . ALA A 1 167 ? 28.528 3.129 8.427 1.00 40.84 167 ALA A O 1
ATOM 1304 N N . LYS A 1 168 ? 28.341 1.402 9.852 1.00 39.50 168 LYS A N 1
ATOM 1305 C CA . LYS A 1 168 ? 27.104 0.886 9.249 1.00 39.50 168 LYS A CA 1
ATOM 1306 C C . LYS A 1 168 ? 25.970 1.826 9.639 1.00 39.50 168 LYS A C 1
ATOM 1308 O O . LYS A 1 168 ? 25.524 1.794 10.776 1.00 39.50 168 LYS A O 1
ATOM 1313 N N . ARG A 1 169 ? 25.545 2.675 8.703 1.00 46.19 169 ARG A N 1
ATOM 1314 C CA . ARG A 1 169 ? 24.491 3.681 8.885 1.00 46.19 169 ARG A CA 1
ATOM 1315 C C . ARG A 1 169 ? 23.122 3.023 8.705 1.00 46.19 169 ARG A C 1
ATOM 1317 O O . ARG A 1 169 ? 22.780 2.634 7.591 1.00 46.19 169 ARG A O 1
ATOM 1324 N N . TYR A 1 170 ? 22.331 2.910 9.770 1.00 44.09 170 TYR A N 1
ATOM 1325 C CA . TYR A 1 170 ? 20.923 2.498 9.659 1.00 44.09 170 TYR A CA 1
ATOM 1326 C C . TYR A 1 170 ? 20.038 3.739 9.610 1.00 44.09 170 TYR A C 1
ATOM 1328 O O . TYR A 1 170 ? 19.837 4.364 10.642 1.00 44.09 170 TYR A O 1
ATOM 1336 N N . GLN A 1 171 ? 19.562 4.102 8.420 1.00 55.09 171 GLN A N 1
ATOM 1337 C CA . GLN A 1 171 ? 18.621 5.202 8.216 1.00 55.09 171 GLN A CA 1
ATOM 1338 C C . GLN A 1 171 ? 17.184 4.694 8.350 1.00 55.09 171 GLN A C 1
ATOM 1340 O O . GLN A 1 171 ? 16.816 3.721 7.689 1.00 55.09 171 GLN A O 1
ATOM 1345 N N . TYR A 1 172 ? 16.373 5.354 9.176 1.00 58.56 172 TYR A N 1
ATOM 1346 C CA . TYR A 1 172 ? 14.929 5.114 9.195 1.00 58.56 172 TYR A CA 1
ATOM 1347 C C . TYR A 1 172 ? 14.253 5.957 8.108 1.00 58.56 172 TYR A C 1
ATOM 1349 O O . TYR A 1 172 ? 14.503 7.167 8.052 1.00 58.56 172 TYR A O 1
ATOM 1357 N N . PRO A 1 173 ? 13.420 5.356 7.240 1.00 66.56 173 PRO A N 1
ATOM 1358 C CA . PRO A 1 173 ? 12.641 6.120 6.276 1.00 66.56 173 PRO A CA 1
ATOM 1359 C C . PRO A 1 173 ? 11.650 7.010 7.030 1.00 66.56 173 PRO A C 1
ATOM 1361 O O . PRO A 1 173 ? 10.988 6.540 7.947 1.00 66.56 173 PRO A O 1
ATOM 1364 N N . MET A 1 174 ? 11.552 8.286 6.655 1.00 73.81 174 MET A N 1
ATOM 1365 C CA . MET A 1 174 ? 10.625 9.252 7.275 1.00 73.81 174 MET A CA 1
ATOM 1366 C C . MET A 1 174 ? 9.337 9.453 6.491 1.00 73.81 174 MET A C 1
ATOM 1368 O O . MET A 1 174 ? 8.355 9.996 6.998 1.00 73.81 174 MET A O 1
ATOM 1372 N N . SER A 1 175 ? 9.339 8.964 5.262 1.00 79.31 175 SER A N 1
ATOM 1373 C CA . SER A 1 175 ? 8.193 8.936 4.385 1.00 79.31 175 SER A CA 1
ATOM 1374 C C . SER A 1 175 ? 8.185 7.647 3.582 1.00 79.31 175 SER A C 1
ATOM 1376 O O . SER A 1 175 ? 9.201 6.957 3.456 1.00 79.31 175 SER A O 1
ATOM 1378 N N . ALA A 1 176 ? 7.017 7.312 3.053 1.00 84.56 176 ALA A N 1
ATOM 1379 C CA . ALA A 1 176 ? 6.840 6.179 2.165 1.00 84.56 176 ALA A CA 1
ATOM 1380 C C . ALA A 1 176 ? 6.116 6.620 0.895 1.00 84.56 176 ALA A C 1
ATOM 1382 O O . ALA A 1 176 ? 5.190 7.426 0.942 1.00 84.56 176 ALA A O 1
ATOM 1383 N N . SER A 1 177 ? 6.533 6.058 -0.232 1.00 90.19 177 SER A N 1
ATOM 1384 C CA . SER A 1 177 ? 5.859 6.132 -1.526 1.00 90.19 177 SER A CA 1
ATOM 1385 C C . SER A 1 177 ? 6.163 4.846 -2.292 1.00 90.19 177 SER A C 1
ATOM 1387 O O . SER A 1 177 ? 7.009 4.052 -1.867 1.00 90.19 177 SER A O 1
ATOM 1389 N N . ILE A 1 178 ? 5.479 4.622 -3.410 1.00 93.00 178 ILE A N 1
ATOM 1390 C CA . ILE A 1 178 ? 5.863 3.547 -4.324 1.00 93.00 178 ILE A CA 1
ATOM 1391 C C . ILE A 1 178 ? 7.233 3.850 -4.930 1.00 93.00 178 ILE A C 1
ATOM 1393 O O . ILE A 1 178 ? 7.583 5.008 -5.162 1.00 93.00 178 ILE A O 1
ATOM 1397 N N . THR A 1 179 ? 8.012 2.816 -5.209 1.00 91.56 179 THR A N 1
ATOM 1398 C CA . THR A 1 179 ? 9.287 2.973 -5.913 1.00 91.56 179 THR A CA 1
ATOM 1399 C C . THR A 1 179 ? 9.368 2.005 -7.074 1.00 91.56 179 THR A C 1
ATOM 1401 O O . THR A 1 179 ? 8.847 0.888 -7.015 1.00 91.56 179 THR A O 1
ATOM 1404 N N . ARG A 1 180 ? 10.017 2.446 -8.146 1.00 91.94 180 ARG A N 1
ATOM 1405 C CA . ARG A 1 180 ? 10.351 1.615 -9.291 1.00 91.94 180 ARG A CA 1
ATOM 1406 C C . ARG A 1 180 ? 11.824 1.240 -9.243 1.00 91.94 180 ARG A C 1
ATOM 1408 O O . ARG A 1 180 ? 12.694 2.071 -9.008 1.00 91.94 180 ARG A O 1
ATOM 1415 N N . GLU A 1 181 ? 12.099 -0.018 -9.539 1.00 88.44 181 GLU A N 1
ATOM 1416 C CA . GLU A 1 181 ? 13.435 -0.525 -9.783 1.00 88.44 181 GLU A CA 1
ATOM 1417 C C . GLU A 1 181 ? 13.459 -1.224 -11.142 1.00 88.44 181 GLU A C 1
ATOM 1419 O O . GLU A 1 181 ? 12.807 -2.248 -11.352 1.00 88.44 181 GLU A O 1
ATOM 1424 N N . PHE A 1 182 ? 14.213 -0.655 -12.081 1.00 87.88 182 PHE A N 1
ATOM 1425 C CA . PHE A 1 182 ? 14.341 -1.201 -13.423 1.00 87.88 182 PHE A CA 1
ATOM 1426 C C . PHE A 1 182 ? 15.638 -1.997 -13.563 1.00 87.88 182 PHE A C 1
ATOM 1428 O O . PHE A 1 182 ? 16.737 -1.456 -13.441 1.00 87.88 182 PHE A O 1
ATOM 1435 N N . MET A 1 183 ? 15.502 -3.289 -13.835 1.00 84.88 183 MET A N 1
ATOM 1436 C CA . MET A 1 183 ? 16.600 -4.178 -14.177 1.00 84.88 183 MET A CA 1
ATOM 1437 C C . MET A 1 183 ? 16.793 -4.146 -15.686 1.00 84.88 183 MET A C 1
ATOM 1439 O O . MET A 1 183 ? 15.986 -4.691 -16.445 1.00 84.88 183 MET A O 1
ATOM 1443 N N . THR A 1 184 ? 17.885 -3.540 -16.134 1.00 73.19 184 THR A N 1
ATOM 1444 C CA . THR A 1 184 ? 18.364 -3.745 -17.496 1.00 73.19 184 THR A CA 1
ATOM 1445 C C . THR A 1 184 ? 18.840 -5.199 -17.576 1.00 73.19 184 THR A C 1
ATOM 1447 O O . THR A 1 184 ? 19.632 -5.658 -16.757 1.00 73.19 184 THR A O 1
ATOM 1450 N N . GLY A 1 185 ? 18.255 -5.991 -18.476 1.00 61.44 185 GLY A N 1
ATOM 1451 C CA . GLY A 1 185 ? 18.549 -7.417 -18.596 1.00 61.44 185 GLY A CA 1
ATOM 1452 C C . GLY A 1 185 ? 20.047 -7.648 -18.715 1.00 61.44 185 GLY A C 1
ATOM 1453 O O . GLY A 1 185 ? 20.748 -6.836 -19.313 1.00 61.44 185 GLY A O 1
ATOM 1454 N N . ALA A 1 186 ? 20.510 -8.745 -18.120 1.00 48.34 186 ALA A N 1
ATOM 1455 C CA . ALA A 1 186 ? 21.919 -9.012 -17.865 1.00 48.34 186 ALA A CA 1
ATOM 1456 C C . ALA A 1 186 ? 22.550 -8.099 -16.794 1.00 48.34 186 ALA A C 1
ATOM 1458 O O . ALA A 1 186 ? 23.673 -7.619 -16.945 1.00 48.34 186 ALA A O 1
ATOM 1459 N N . ALA A 1 187 ? 21.862 -7.941 -15.661 1.00 42.16 187 ALA A N 1
ATOM 1460 C CA . ALA A 1 187 ? 22.467 -7.506 -14.407 1.00 42.16 187 ALA A CA 1
ATOM 1461 C C . ALA A 1 187 ? 23.613 -8.456 -13.996 1.00 42.16 187 ALA A C 1
ATOM 1463 O O . ALA A 1 187 ? 23.409 -9.424 -13.263 1.00 42.16 187 ALA A O 1
ATOM 1464 N N . GLY A 1 188 ? 24.811 -8.201 -14.527 1.00 41.62 188 GLY A N 1
ATOM 1465 C CA . GLY A 1 188 ? 26.030 -8.976 -14.285 1.00 41.62 188 GLY A CA 1
ATOM 1466 C C . GLY A 1 188 ? 26.750 -9.513 -15.529 1.00 41.62 188 GLY A C 1
ATOM 1467 O O . GLY A 1 188 ? 27.750 -10.210 -15.371 1.00 41.62 188 GLY A O 1
ATOM 1468 N N . VAL A 1 189 ? 26.312 -9.226 -16.763 1.00 40.12 189 VAL A N 1
ATOM 1469 C CA . VAL A 1 189 ? 27.074 -9.644 -17.960 1.00 40.12 189 VAL A CA 1
ATOM 1470 C C . VAL A 1 189 ? 27.855 -8.442 -18.499 1.00 40.12 189 VAL A C 1
ATOM 1472 O O . VAL A 1 189 ? 27.322 -7.627 -19.243 1.00 40.12 189 VAL A O 1
ATOM 1475 N N . ASN A 1 190 ? 29.129 -8.385 -18.076 1.00 39.84 190 ASN A N 1
ATOM 1476 C CA . ASN A 1 190 ? 30.165 -7.341 -18.224 1.00 39.84 190 ASN A CA 1
ATOM 1477 C C . ASN A 1 190 ? 30.100 -6.270 -17.113 1.00 39.84 190 ASN A C 1
ATOM 1479 O O . ASN A 1 190 ? 29.429 -5.261 -17.254 1.00 39.84 190 ASN A O 1
ATOM 1483 N N . ALA A 1 191 ? 30.752 -6.423 -15.956 1.00 42.25 191 ALA A N 1
ATOM 1484 C CA . ALA A 1 191 ? 32.134 -6.867 -15.766 1.00 42.25 191 ALA A CA 1
ATOM 1485 C C . ALA A 1 191 ? 32.280 -8.328 -15.281 1.00 42.25 191 ALA A C 1
ATOM 1487 O O . ALA A 1 191 ? 31.991 -8.638 -14.130 1.00 42.25 191 ALA A O 1
ATOM 1488 N N . THR A 1 192 ? 32.734 -9.209 -16.184 1.00 35.88 192 THR A N 1
ATOM 1489 C CA . THR A 1 192 ? 33.336 -10.534 -15.906 1.00 35.88 192 THR A CA 1
ATOM 1490 C C . THR A 1 192 ? 32.634 -11.440 -14.872 1.00 35.88 192 THR A C 1
ATOM 1492 O O . THR A 1 192 ? 33.150 -11.684 -13.784 1.00 35.88 192 THR A O 1
ATOM 1495 N N . GLY A 1 193 ? 31.512 -12.063 -15.257 1.00 33.09 193 GLY A N 1
ATOM 1496 C CA . GLY A 1 193 ? 31.024 -13.294 -14.609 1.00 33.09 193 GLY A CA 1
ATOM 1497 C C . GLY A 1 193 ? 29.504 -13.405 -14.498 1.00 33.09 193 GLY A C 1
ATOM 1498 O O . GLY A 1 193 ? 28.908 -12.922 -13.541 1.00 33.09 193 GLY A O 1
ATOM 1499 N N . ALA A 1 194 ? 28.881 -14.099 -15.450 1.00 32.28 194 ALA A N 1
ATOM 1500 C CA . ALA A 1 194 ? 27.447 -14.370 -15.462 1.00 32.28 194 ALA A CA 1
ATOM 1501 C C . ALA A 1 194 ? 26.990 -15.226 -14.259 1.00 32.28 194 ALA A C 1
ATOM 1503 O O . ALA A 1 194 ? 27.659 -16.183 -13.871 1.00 32.28 194 ALA A O 1
ATOM 1504 N N . GLY A 1 195 ? 25.811 -14.918 -13.705 1.00 41.56 195 GLY A N 1
ATOM 1505 C CA . GLY A 1 195 ? 25.062 -15.832 -12.830 1.00 41.56 195 GLY A CA 1
ATOM 1506 C C . GLY A 1 195 ? 25.451 -15.855 -11.349 1.00 41.56 195 GLY A C 1
ATOM 1507 O O . GLY A 1 195 ? 24.977 -16.718 -10.612 1.00 41.56 195 GLY A O 1
ATOM 1508 N N . GLN A 1 196 ? 26.277 -14.923 -10.872 1.00 41.94 196 GLN A N 1
ATOM 1509 C CA . GLN A 1 196 ? 26.524 -14.775 -9.436 1.00 41.94 196 GLN A CA 1
ATOM 1510 C C . GLN A 1 196 ? 25.821 -13.520 -8.921 1.00 41.94 196 GLN A C 1
ATOM 1512 O O . GLN A 1 196 ? 25.826 -12.490 -9.592 1.00 41.94 196 GLN A O 1
ATOM 1517 N N . ARG A 1 197 ? 25.267 -13.573 -7.695 1.00 46.66 197 ARG A N 1
ATOM 1518 C CA . ARG A 1 197 ? 25.101 -12.352 -6.893 1.00 46.66 197 ARG A CA 1
ATOM 1519 C C . ARG A 1 197 ? 26.438 -11.632 -7.009 1.00 46.66 197 ARG A C 1
ATOM 1521 O O . ARG A 1 197 ? 27.434 -12.182 -6.542 1.00 46.66 197 ARG A O 1
ATOM 1528 N N . GLN A 1 198 ? 26.492 -10.467 -7.648 1.00 45.53 198 GLN A N 1
ATOM 1529 C CA . GLN A 1 198 ? 27.716 -9.674 -7.730 1.00 45.53 198 GLN A CA 1
ATOM 1530 C C . GLN A 1 198 ? 27.942 -9.021 -6.363 1.00 45.53 198 GLN A C 1
ATOM 1532 O O . GLN A 1 198 ? 27.895 -7.815 -6.163 1.00 45.53 198 GLN A O 1
ATOM 1537 N N . THR A 1 199 ? 28.112 -9.875 -5.363 1.00 47.03 199 THR A N 1
ATOM 1538 C CA . THR A 1 199 ? 28.819 -9.573 -4.154 1.00 47.03 199 THR A CA 1
ATOM 1539 C C . THR A 1 199 ? 30.251 -9.417 -4.620 1.00 47.03 199 THR A C 1
ATOM 1541 O O . THR A 1 199 ? 30.891 -10.392 -5.002 1.00 47.03 199 THR A O 1
ATOM 1544 N N . CYS A 1 200 ? 30.737 -8.194 -4.657 1.00 50.59 200 CYS A N 1
ATOM 1545 C CA . CYS A 1 200 ? 32.150 -7.839 -4.547 1.00 50.59 200 CYS A CA 1
ATOM 1546 C C . CYS A 1 200 ? 32.761 -8.469 -3.277 1.00 50.59 200 CYS A C 1
ATOM 1548 O O . CYS A 1 200 ? 33.146 -7.785 -2.335 1.00 50.59 200 CYS A O 1
ATOM 1550 N N . VAL A 1 201 ? 32.763 -9.798 -3.218 1.00 50.28 201 VAL A N 1
ATOM 1551 C CA . VAL A 1 201 ? 33.605 -10.602 -2.350 1.00 50.28 201 VAL A CA 1
ATOM 1552 C C . VAL A 1 201 ? 34.994 -10.415 -2.924 1.00 50.28 201 VAL A C 1
ATOM 1554 O O . VAL A 1 201 ? 35.204 -10.715 -4.101 1.00 50.28 201 VAL A O 1
ATOM 1557 N N . ASP A 1 202 ? 35.918 -9.891 -2.125 1.00 42.97 202 ASP A N 1
ATOM 1558 C CA . ASP A 1 202 ? 37.329 -9.915 -2.496 1.00 42.97 202 ASP A CA 1
ATOM 1559 C C . ASP A 1 202 ? 37.726 -11.375 -2.740 1.00 42.97 202 ASP A C 1
ATOM 1561 O O . ASP A 1 202 ? 37.826 -12.179 -1.813 1.00 42.97 202 ASP A O 1
ATOM 1565 N N . LYS A 1 203 ? 37.922 -11.743 -4.007 1.00 50.16 203 LYS A N 1
ATOM 1566 C CA . LYS A 1 203 ? 38.657 -12.955 -4.353 1.00 50.16 203 LYS A CA 1
ATOM 1567 C C . LYS A 1 203 ? 40.129 -12.580 -4.260 1.00 50.16 203 LYS A C 1
ATOM 1569 O O . LYS A 1 203 ? 40.745 -12.266 -5.273 1.00 50.16 203 LYS A O 1
ATOM 1574 N N . ASN A 1 204 ? 40.678 -12.554 -3.046 1.00 46.16 204 ASN A N 1
ATOM 1575 C CA . ASN A 1 204 ? 42.129 -12.531 -2.908 1.00 46.16 204 ASN A CA 1
ATOM 1576 C C . ASN A 1 204 ? 42.639 -13.843 -3.517 1.00 46.16 204 ASN A C 1
ATOM 1578 O O . ASN A 1 204 ? 42.379 -14.922 -2.992 1.00 46.16 204 ASN A O 1
ATOM 1582 N N . LEU A 1 205 ? 43.286 -13.751 -4.679 1.00 51.38 205 LEU A N 1
ATOM 1583 C CA . LEU A 1 205 ? 43.705 -14.884 -5.512 1.00 51.38 205 LEU A CA 1
ATOM 1584 C C . LEU A 1 205 ? 44.850 -15.716 -4.902 1.00 51.38 205 LEU A C 1
ATOM 1586 O O . LEU A 1 205 ? 45.381 -16.579 -5.593 1.00 51.38 205 LEU A O 1
ATOM 1590 N N . LEU A 1 206 ? 45.240 -15.477 -3.643 1.00 54.00 206 LEU A N 1
ATOM 1591 C CA . LEU A 1 206 ? 46.451 -16.069 -3.073 1.00 54.00 206 LEU A CA 1
ATOM 1592 C C . LEU A 1 206 ? 46.339 -16.784 -1.725 1.00 54.00 206 LEU A C 1
ATOM 1594 O O . LEU A 1 206 ? 47.294 -17.472 -1.395 1.00 54.00 206 LEU A O 1
ATOM 1598 N N . GLU A 1 207 ? 45.238 -16.748 -0.968 1.00 51.09 207 GLU A N 1
ATOM 1599 C CA . GLU A 1 207 ? 45.229 -17.452 0.330 1.00 51.09 207 GLU A CA 1
ATOM 1600 C C . GLU A 1 207 ? 43.899 -18.145 0.646 1.00 51.09 207 GLU A C 1
ATOM 1602 O O . GLU A 1 207 ? 42.825 -17.547 0.637 1.00 51.09 207 GLU A O 1
ATOM 1607 N N . MET A 1 208 ? 44.001 -19.444 0.946 1.00 50.50 208 MET A N 1
ATOM 1608 C CA . MET A 1 208 ? 42.948 -20.406 1.307 1.00 50.50 208 MET A CA 1
ATOM 1609 C C . MET A 1 208 ? 42.261 -20.125 2.664 1.00 50.50 208 MET A C 1
ATOM 1611 O O . MET A 1 208 ? 41.832 -21.049 3.352 1.00 50.50 208 MET A O 1
ATOM 1615 N N . LEU A 1 209 ? 42.118 -18.861 3.067 1.00 56.19 209 LEU A N 1
ATOM 1616 C CA . LEU A 1 209 ? 41.517 -18.487 4.349 1.00 56.19 209 LEU A CA 1
ATOM 1617 C C . LEU A 1 209 ? 40.708 -17.184 4.216 1.00 56.19 209 LEU A C 1
ATOM 1619 O O . LEU A 1 209 ? 41.109 -16.134 4.700 1.00 56.19 209 LEU A O 1
ATOM 1623 N N . VAL A 1 210 ? 39.574 -17.207 3.507 1.00 49.03 210 VAL A N 1
ATOM 1624 C CA . VAL A 1 210 ? 38.853 -15.960 3.176 1.00 49.03 210 VAL A CA 1
ATOM 1625 C C . VAL A 1 210 ? 37.571 -15.801 3.990 1.00 49.03 210 VAL A C 1
ATOM 1627 O O . VAL A 1 210 ? 36.522 -16.365 3.665 1.00 49.03 210 VAL A O 1
ATOM 1630 N N . ILE A 1 211 ? 37.639 -14.936 5.005 1.00 47.91 211 ILE A N 1
ATOM 1631 C CA . ILE A 1 211 ? 36.481 -14.182 5.498 1.00 47.91 211 ILE A CA 1
ATOM 1632 C C . ILE A 1 211 ? 35.936 -13.382 4.307 1.00 47.91 211 ILE A C 1
ATOM 1634 O O . ILE A 1 211 ? 36.613 -12.518 3.752 1.00 47.91 211 ILE A O 1
ATOM 1638 N N . LYS A 1 212 ? 34.715 -13.702 3.863 1.00 50.34 212 LYS A N 1
ATOM 1639 C CA . LYS A 1 212 ? 34.070 -13.042 2.719 1.00 50.34 212 LYS A CA 1
ATOM 1640 C C . LYS A 1 212 ? 33.591 -11.645 3.116 1.00 50.34 212 LYS A C 1
ATOM 1642 O O . LYS A 1 212 ? 32.440 -11.473 3.513 1.00 50.34 212 LYS A O 1
ATOM 1647 N N . THR A 1 213 ? 34.456 -10.645 2.989 1.00 48.22 213 THR A N 1
ATOM 1648 C CA . THR A 1 213 ? 34.073 -9.241 3.183 1.00 48.22 213 THR A CA 1
ATOM 1649 C C . THR A 1 213 ? 33.455 -8.685 1.896 1.00 48.22 213 THR A C 1
ATOM 1651 O O . THR A 1 213 ? 34.038 -8.789 0.817 1.00 48.22 213 THR A O 1
ATOM 1654 N N . PHE A 1 214 ? 32.254 -8.109 1.993 1.00 52.09 214 PHE A N 1
ATOM 1655 C CA . PHE A 1 214 ? 31.555 -7.473 0.870 1.00 52.09 214 PHE A CA 1
ATOM 1656 C C . PHE A 1 214 ? 32.056 -6.026 0.670 1.00 52.09 214 PHE A C 1
ATOM 1658 O O . PHE A 1 214 ? 31.883 -5.192 1.557 1.00 52.09 214 PHE A O 1
ATOM 1665 N N . LYS A 1 215 ? 32.650 -5.697 -0.488 1.00 50.47 215 LYS A N 1
ATOM 1666 C CA . LYS A 1 215 ? 33.232 -4.367 -0.803 1.00 50.47 215 LYS A CA 1
ATOM 1667 C C . LYS A 1 215 ? 32.223 -3.282 -1.239 1.00 50.47 215 LYS A C 1
ATOM 1669 O O . LYS A 1 215 ? 32.592 -2.117 -1.365 1.00 50.47 215 LYS A O 1
ATOM 1674 N N . CYS A 1 216 ? 30.966 -3.636 -1.493 1.00 53.28 216 CYS A N 1
ATOM 1675 C CA . CYS A 1 216 ? 29.969 -2.828 -2.209 1.00 53.28 216 CYS A CA 1
ATOM 1676 C C . CYS A 1 216 ? 28.546 -3.402 -2.025 1.00 53.28 216 CYS A C 1
ATOM 1678 O O . CYS A 1 216 ? 28.371 -4.539 -1.578 1.00 53.28 216 CYS A O 1
ATOM 1680 N N . SER A 1 217 ? 27.527 -2.606 -2.368 1.00 53.44 217 SER A N 1
ATOM 1681 C CA . SER A 1 217 ? 26.118 -3.021 -2.333 1.00 53.44 217 SER A CA 1
ATOM 1682 C C . SER A 1 217 ? 25.781 -3.900 -3.549 1.00 53.44 217 SER A C 1
ATOM 1684 O O . SER A 1 217 ? 26.172 -3.542 -4.660 1.00 53.44 217 SER A O 1
ATOM 1686 N N . PRO A 1 218 ? 25.060 -5.023 -3.382 1.00 56.81 218 PRO A N 1
ATOM 1687 C CA . PRO A 1 218 ? 24.664 -5.868 -4.503 1.00 56.81 218 PRO A CA 1
ATOM 1688 C C . PRO A 1 218 ? 23.673 -5.147 -5.428 1.00 56.81 218 PRO A C 1
ATOM 1690 O O . PRO A 1 218 ? 22.684 -4.567 -4.968 1.00 56.81 218 PRO A O 1
ATOM 1693 N N . TYR A 1 219 ? 23.913 -5.239 -6.738 1.00 64.81 219 TYR A N 1
ATOM 1694 C CA . TYR A 1 219 ? 22.965 -4.801 -7.765 1.00 64.81 219 TYR A CA 1
ATOM 1695 C C . TYR A 1 219 ? 21.665 -5.612 -7.676 1.00 64.81 219 TYR A C 1
ATOM 1697 O O . TYR A 1 219 ? 21.686 -6.822 -7.447 1.00 64.81 219 TYR A O 1
ATOM 1705 N N . HIS A 1 220 ? 20.531 -4.935 -7.830 1.00 75.06 220 HIS A N 1
ATOM 1706 C CA . HIS A 1 220 ? 19.179 -5.501 -7.778 1.00 75.06 220 HIS A CA 1
ATOM 1707 C C . HIS A 1 220 ? 18.827 -6.363 -6.562 1.00 75.06 220 HIS A C 1
ATOM 1709 O O . HIS A 1 220 ? 18.223 -7.435 -6.650 1.00 75.06 220 HIS A O 1
ATOM 1715 N N . ARG A 1 221 ? 19.213 -5.868 -5.384 1.00 76.81 221 ARG A N 1
ATOM 1716 C CA . ARG A 1 221 ? 1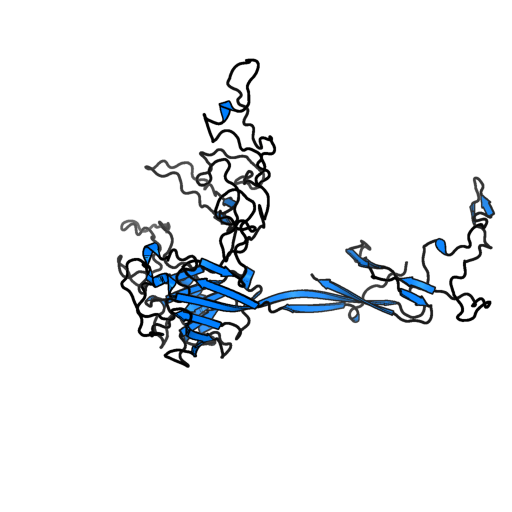8.970 -6.475 -4.066 1.00 76.81 221 ARG A CA 1
ATOM 1717 C C . ARG A 1 221 ? 17.533 -6.954 -3.839 1.00 76.81 221 ARG A C 1
ATOM 1719 O O . ARG A 1 221 ? 17.366 -8.040 -3.284 1.00 76.81 221 ARG A O 1
ATOM 1726 N N . HIS A 1 222 ? 16.516 -6.200 -4.262 1.00 81.75 222 HIS A N 1
ATOM 1727 C CA . HIS A 1 222 ? 15.124 -6.592 -4.027 1.00 81.75 222 HIS A CA 1
ATOM 1728 C C . HIS A 1 222 ? 14.741 -7.825 -4.851 1.00 81.75 222 HIS A C 1
ATOM 1730 O O . HIS A 1 222 ? 14.297 -8.814 -4.271 1.00 81.75 222 HIS A O 1
ATOM 1736 N N . PHE A 1 223 ? 15.037 -7.857 -6.153 1.00 85.38 223 PHE A N 1
ATOM 1737 C CA . PHE A 1 223 ? 14.811 -9.051 -6.978 1.00 85.38 223 PHE A CA 1
ATOM 1738 C C . PHE A 1 223 ? 15.525 -10.295 -6.420 1.00 85.38 223 PHE A C 1
ATOM 1740 O O . PHE A 1 223 ? 14.900 -11.338 -6.217 1.00 85.38 223 PHE A O 1
ATOM 1747 N N . TRP A 1 224 ? 16.815 -10.179 -6.083 1.00 81.88 224 TRP A N 1
ATOM 1748 C CA . TRP A 1 224 ? 17.586 -11.307 -5.543 1.00 81.88 224 TRP A CA 1
ATOM 1749 C C . TRP A 1 224 ? 17.106 -11.780 -4.167 1.00 81.88 224 TRP A C 1
ATOM 1751 O O . TRP A 1 224 ? 17.345 -12.935 -3.807 1.00 81.88 224 TRP A O 1
ATOM 1761 N N . SER A 1 225 ? 16.456 -10.912 -3.386 1.00 84.38 225 SER A N 1
ATOM 1762 C CA . SER A 1 225 ? 15.804 -11.301 -2.130 1.00 84.38 225 SER A CA 1
ATOM 1763 C C . SER A 1 225 ? 14.472 -12.021 -2.353 1.00 84.38 225 SER A C 1
ATOM 1765 O O . SER A 1 225 ? 14.118 -12.904 -1.576 1.00 84.38 225 SER A O 1
ATOM 1767 N N . LEU A 1 226 ? 13.774 -11.707 -3.446 1.00 89.31 226 LEU A N 1
ATOM 1768 C CA . LEU A 1 226 ? 12.470 -12.276 -3.780 1.00 89.31 226 LEU A CA 1
ATOM 1769 C C . LEU A 1 226 ? 12.562 -13.601 -4.543 1.00 89.31 226 LEU A C 1
ATOM 1771 O O . LEU A 1 226 ? 11.560 -14.302 -4.623 1.00 89.31 226 LEU A O 1
ATOM 1775 N N . LYS A 1 227 ? 13.737 -13.987 -5.057 1.00 88.75 227 LYS A N 1
ATOM 1776 C CA . LYS A 1 227 ? 13.937 -15.196 -5.880 1.00 88.75 227 LYS A CA 1
ATOM 1777 C C . LYS A 1 227 ? 13.267 -16.457 -5.307 1.00 88.75 227 LYS A C 1
ATOM 1779 O O . LYS A 1 227 ? 12.425 -17.056 -5.966 1.00 88.75 227 LYS A O 1
ATOM 1784 N N . ASN A 1 228 ? 13.574 -16.813 -4.057 1.00 90.81 228 ASN A N 1
ATOM 1785 C CA . ASN A 1 228 ? 12.993 -18.001 -3.413 1.00 90.81 228 ASN A CA 1
ATOM 1786 C C . ASN A 1 228 ? 11.470 -17.891 -3.269 1.00 90.81 228 ASN A C 1
ATOM 1788 O O . ASN A 1 228 ? 10.750 -18.884 -3.359 1.00 90.81 228 ASN A O 1
ATOM 1792 N N . ARG A 1 229 ? 10.972 -16.674 -3.033 1.00 93.88 229 ARG A N 1
ATOM 1793 C CA . ARG A 1 229 ? 9.545 -16.423 -2.865 1.00 93.88 229 ARG A CA 1
ATOM 1794 C C . ARG A 1 229 ? 8.794 -16.458 -4.198 1.00 93.88 229 ARG A C 1
ATOM 1796 O O . ARG A 1 229 ? 7.678 -16.962 -4.243 1.00 93.88 229 ARG A O 1
ATOM 1803 N N . LEU A 1 230 ? 9.422 -15.995 -5.277 1.00 92.88 230 LEU A N 1
ATOM 1804 C CA . LEU A 1 230 ? 8.923 -16.139 -6.643 1.00 92.88 230 LEU A CA 1
ATOM 1805 C C . LEU A 1 230 ? 8.787 -17.618 -7.020 1.00 92.88 230 LEU A C 1
ATOM 1807 O O . LEU A 1 230 ? 7.725 -18.032 -7.472 1.00 92.88 230 LEU A O 1
ATOM 1811 N N . ASP A 1 231 ? 9.805 -18.440 -6.761 1.00 92.94 231 ASP A N 1
ATOM 1812 C CA . ASP A 1 231 ? 9.723 -19.875 -7.064 1.00 92.94 231 ASP A CA 1
ATOM 1813 C C . ASP A 1 231 ? 8.660 -20.595 -6.215 1.00 92.94 231 ASP A C 1
ATOM 1815 O O . ASP A 1 231 ? 7.951 -21.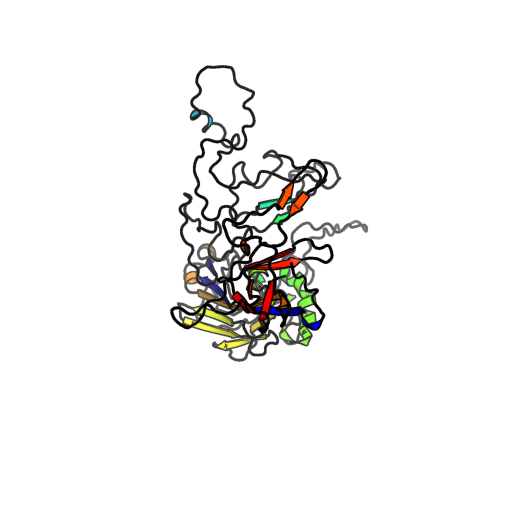459 -6.731 1.00 92.94 231 ASP A O 1
ATOM 1819 N N . TYR A 1 232 ? 8.461 -20.184 -4.955 1.00 94.31 232 TYR A N 1
ATOM 1820 C CA . TYR A 1 232 ? 7.365 -20.677 -4.110 1.00 94.31 232 TYR A CA 1
ATOM 1821 C C . TYR A 1 232 ? 5.977 -20.405 -4.722 1.00 94.31 232 TYR A C 1
ATOM 1823 O O . TYR A 1 232 ? 5.123 -21.297 -4.766 1.00 94.31 232 TYR A O 1
ATOM 1831 N N . TYR A 1 233 ? 5.755 -19.200 -5.258 1.00 94.38 233 TYR A N 1
ATOM 1832 C CA . TYR A 1 233 ? 4.516 -18.861 -5.972 1.00 94.38 233 TYR A CA 1
ATOM 1833 C C . TYR A 1 233 ? 4.404 -19.511 -7.360 1.00 94.38 233 TYR A C 1
ATOM 1835 O O . TYR A 1 233 ? 3.347 -19.438 -7.985 1.00 94.38 233 TYR A O 1
ATOM 1843 N N . GLY A 1 234 ? 5.431 -20.237 -7.816 1.00 91.94 234 GLY A N 1
ATOM 1844 C CA . GLY A 1 234 ? 5.393 -21.053 -9.032 1.00 91.94 234 GLY A CA 1
ATOM 1845 C C . GLY A 1 234 ? 4.302 -22.132 -9.045 1.00 91.94 234 GLY A C 1
ATOM 1846 O O . GLY A 1 234 ? 4.020 -22.691 -10.102 1.00 91.94 234 GLY A O 1
ATOM 1847 N N . THR A 1 235 ? 3.690 -22.418 -7.890 1.00 92.12 235 THR A N 1
ATOM 1848 C CA . THR A 1 235 ? 2.508 -23.285 -7.743 1.00 92.12 235 THR A CA 1
ATOM 1849 C C . THR A 1 235 ? 1.206 -22.629 -8.212 1.00 92.12 235 THR A C 1
ATOM 1851 O O . THR A 1 235 ? 0.293 -23.337 -8.624 1.00 92.12 235 THR A O 1
ATOM 1854 N N . LEU A 1 236 ? 1.115 -21.294 -8.179 1.00 92.00 236 LEU A N 1
ATOM 1855 C CA . LEU A 1 236 ? -0.057 -20.532 -8.630 1.00 92.00 236 LEU A CA 1
ATOM 1856 C C . LEU A 1 236 ? -0.027 -20.279 -10.140 1.00 92.00 236 LEU A C 1
ATOM 1858 O O . LEU A 1 236 ? -1.063 -20.315 -10.803 1.00 92.00 236 LEU A O 1
ATOM 1862 N N . SER A 1 237 ? 1.161 -19.991 -10.673 1.00 93.56 237 SER A N 1
ATOM 1863 C CA . SER A 1 237 ? 1.398 -19.792 -12.100 1.00 93.56 237 SER A CA 1
ATOM 1864 C C . SER A 1 237 ? 2.868 -20.011 -12.452 1.00 93.56 237 SER A C 1
ATOM 1866 O O . SER A 1 237 ? 3.776 -19.614 -11.716 1.00 93.56 237 SER A O 1
ATOM 1868 N N . GLU A 1 238 ? 3.118 -20.571 -13.636 1.00 93.00 238 GLU A N 1
ATOM 1869 C CA . GLU A 1 238 ? 4.466 -20.711 -14.189 1.00 93.00 238 GLU A CA 1
ATOM 1870 C C . GLU A 1 238 ? 5.140 -19.348 -14.452 1.00 93.00 238 GLU A C 1
ATOM 1872 O O . GLU A 1 238 ? 6.371 -19.247 -14.447 1.00 93.00 238 GLU A O 1
ATOM 1877 N N . HIS A 1 239 ? 4.353 -18.273 -14.582 1.00 93.06 239 HIS A N 1
ATOM 1878 C CA . HIS A 1 239 ? 4.854 -16.906 -14.708 1.00 93.06 239 HIS A CA 1
ATOM 1879 C C . HIS A 1 239 ? 5.547 -16.386 -13.446 1.00 93.06 239 HIS A C 1
ATOM 1881 O O . HIS A 1 239 ? 6.279 -15.402 -13.551 1.00 93.06 239 HIS A O 1
ATOM 1887 N N . TYR A 1 240 ? 5.406 -17.025 -12.277 1.00 94.50 240 TYR A N 1
ATOM 1888 C CA . TYR A 1 240 ? 6.184 -16.662 -11.085 1.00 94.50 240 TYR A CA 1
ATOM 1889 C C . TYR A 1 240 ? 7.591 -17.245 -11.088 1.00 94.50 240 T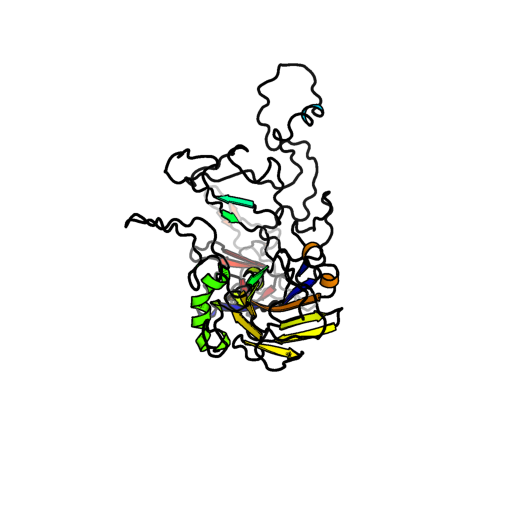YR A C 1
ATOM 1891 O O . TYR A 1 240 ? 8.527 -16.543 -10.699 1.00 94.50 240 TYR A O 1
ATOM 1899 N N . LYS A 1 241 ? 7.766 -18.466 -11.608 1.00 93.00 241 LYS A N 1
ATOM 1900 C CA . LYS A 1 241 ? 9.052 -19.177 -11.601 1.00 93.00 241 LYS A CA 1
ATOM 1901 C C . LYS A 1 241 ? 10.163 -18.341 -12.222 1.00 93.00 241 LYS A C 1
ATOM 1903 O O . LYS A 1 241 ? 9.975 -17.706 -13.264 1.00 93.00 241 LYS A O 1
ATOM 1908 N N . VAL A 1 242 ? 11.321 -18.318 -11.576 1.00 89.62 242 VAL A N 1
ATOM 1909 C CA . VAL A 1 242 ? 12.469 -17.511 -12.011 1.00 89.62 242 VAL A CA 1
ATOM 1910 C C . VAL A 1 242 ? 13.009 -18.025 -13.344 1.00 89.62 242 VAL A C 1
ATOM 1912 O O . VAL A 1 242 ? 13.330 -17.226 -14.219 1.00 89.62 242 VAL A O 1
ATOM 1915 N N . SER A 1 243 ? 13.030 -19.345 -13.522 1.00 89.94 243 SER A N 1
ATOM 1916 C CA . SER A 1 243 ? 13.341 -20.007 -14.787 1.00 89.94 243 SER A CA 1
ATOM 1917 C C . SER A 1 243 ? 12.181 -20.915 -15.185 1.00 89.94 243 SER A C 1
ATOM 1919 O O . SER A 1 243 ? 11.795 -21.805 -14.424 1.00 89.94 243 SER A O 1
ATOM 1921 N N . SER A 1 244 ? 11.596 -20.666 -16.355 1.00 89.62 244 SER A N 1
ATOM 1922 C CA . SER A 1 244 ? 10.481 -21.450 -16.888 1.00 89.62 244 SER A CA 1
ATOM 1923 C C . SER A 1 244 ? 10.408 -21.394 -18.414 1.00 89.62 244 SER A C 1
ATOM 1925 O O . SER A 1 244 ? 11.269 -20.786 -19.058 1.00 89.62 244 SER A O 1
ATOM 1927 N N . SER A 1 245 ? 9.371 -21.998 -19.005 1.00 88.94 245 SER A N 1
ATOM 1928 C CA . SER A 1 245 ? 9.095 -21.904 -20.448 1.00 88.94 245 SER A CA 1
ATOM 1929 C C . SER A 1 245 ? 8.917 -20.456 -20.934 1.00 88.94 245 SER A C 1
ATOM 1931 O O . SER A 1 245 ? 9.211 -20.138 -22.085 1.00 88.94 245 SER A O 1
ATOM 1933 N N . HIS A 1 246 ? 8.546 -19.538 -20.035 1.00 85.50 246 HIS A N 1
ATOM 1934 C CA . HIS A 1 246 ? 8.450 -18.100 -20.304 1.00 85.50 246 HIS A CA 1
ATOM 1935 C C . HIS A 1 246 ? 9.801 -17.362 -20.194 1.00 85.50 246 HIS A C 1
ATOM 1937 O O . HIS A 1 246 ? 9.860 -16.133 -20.304 1.00 85.50 246 HIS A O 1
ATOM 1943 N N . GLY A 1 247 ? 10.904 -18.099 -20.036 1.00 84.38 247 GLY A N 1
ATOM 1944 C CA . GLY A 1 247 ? 12.292 -17.640 -20.033 1.00 84.38 247 GLY A CA 1
ATOM 1945 C C . GLY A 1 247 ? 12.878 -17.387 -18.642 1.00 84.38 247 GLY A C 1
ATOM 1946 O O . GLY A 1 247 ? 12.186 -17.453 -17.631 1.00 84.38 247 GLY A O 1
ATOM 1947 N N . ASN A 1 248 ? 14.178 -17.082 -18.603 1.00 87.00 248 ASN A N 1
ATOM 1948 C CA . ASN A 1 248 ? 14.897 -16.835 -17.354 1.00 87.00 248 ASN A CA 1
ATOM 1949 C C . ASN A 1 248 ? 14.834 -15.352 -16.953 1.00 87.00 248 ASN A C 1
ATOM 1951 O O . ASN A 1 248 ? 15.310 -14.474 -17.675 1.00 87.00 248 ASN A O 1
ATOM 1955 N N . LYS A 1 249 ? 14.257 -15.076 -15.785 1.00 86.94 249 LYS A N 1
ATOM 1956 C CA . LYS A 1 249 ? 14.151 -13.742 -15.190 1.00 86.94 249 LYS A CA 1
ATOM 1957 C C . LYS A 1 249 ? 15.504 -13.145 -14.805 1.00 86.94 249 LYS A C 1
ATOM 1959 O O . LYS A 1 249 ? 15.667 -11.937 -14.871 1.00 86.94 249 LYS A O 1
ATOM 1964 N N . GLU A 1 250 ? 16.497 -13.963 -14.476 1.00 82.94 250 GLU A N 1
ATOM 1965 C CA . GLU A 1 250 ? 17.825 -13.475 -14.072 1.00 82.94 250 GLU A CA 1
ATOM 1966 C C . GLU A 1 250 ? 18.560 -12.742 -15.199 1.00 82.94 250 GLU A C 1
ATOM 1968 O O . GLU A 1 250 ? 19.394 -11.875 -14.949 1.00 82.94 250 GLU A O 1
ATOM 1973 N N . THR A 1 251 ? 18.250 -13.082 -16.449 1.00 78.69 251 THR A N 1
ATOM 1974 C CA . THR A 1 251 ? 18.911 -12.519 -17.631 1.00 78.69 251 THR A CA 1
ATOM 1975 C C . THR A 1 251 ? 18.042 -11.503 -18.367 1.00 78.69 251 THR A C 1
ATOM 1977 O O . THR A 1 251 ? 18.534 -10.800 -19.246 1.00 78.69 251 THR A O 1
ATOM 1980 N N . LYS A 1 252 ? 16.747 -11.417 -18.050 1.00 82.06 252 LYS A N 1
ATOM 1981 C CA . LYS A 1 252 ? 15.783 -10.566 -18.761 1.00 82.06 252 LYS A CA 1
ATOM 1982 C C . LYS A 1 252 ? 15.706 -9.160 -18.172 1.00 82.06 252 LYS A C 1
ATOM 1984 O O . LYS A 1 252 ? 15.994 -8.949 -17.000 1.00 82.06 252 LYS A O 1
ATOM 1989 N N . LYS A 1 253 ? 15.275 -8.200 -19.004 1.00 86.06 253 LYS A N 1
ATOM 1990 C CA . LYS A 1 253 ? 14.830 -6.885 -18.525 1.00 86.06 253 LYS A CA 1
ATOM 1991 C C . LYS A 1 253 ? 13.599 -7.091 -17.644 1.00 86.06 253 LYS A C 1
ATOM 1993 O O . LYS A 1 253 ? 12.642 -7.733 -18.080 1.00 86.06 253 LYS A O 1
ATOM 1998 N N . ILE A 1 254 ? 13.638 -6.567 -16.426 1.00 89.19 254 ILE A N 1
ATOM 1999 C CA . ILE A 1 254 ? 12.560 -6.694 -15.444 1.00 89.19 254 ILE A CA 1
ATOM 2000 C C . ILE A 1 254 ? 12.265 -5.325 -14.872 1.00 89.19 254 ILE A C 1
ATOM 2002 O O . ILE A 1 254 ? 13.169 -4.551 -14.581 1.00 89.19 254 ILE A O 1
ATOM 2006 N N . ASN A 1 255 ? 10.989 -5.059 -14.658 1.00 93.38 255 ASN A N 1
ATOM 2007 C CA . ASN A 1 255 ? 10.554 -3.897 -13.915 1.00 93.38 255 ASN A CA 1
ATOM 2008 C C . ASN A 1 255 ? 9.917 -4.339 -12.608 1.00 93.38 255 ASN A C 1
ATOM 2010 O O . ASN A 1 255 ? 8.985 -5.143 -12.622 1.00 93.38 255 ASN A O 1
ATOM 2014 N N . LEU A 1 256 ? 10.418 -3.824 -11.495 1.00 93.50 256 LEU A N 1
ATOM 2015 C CA . LEU A 1 256 ? 9.895 -4.111 -10.172 1.00 93.50 256 LEU A CA 1
ATOM 2016 C C . LEU A 1 256 ? 9.281 -2.833 -9.602 1.00 93.50 256 LEU A C 1
ATOM 2018 O O . LEU A 1 256 ? 9.967 -1.826 -9.454 1.00 93.50 256 LEU A O 1
ATOM 2022 N N . ILE A 1 257 ? 7.997 -2.879 -9.262 1.00 95.88 257 ILE A N 1
ATOM 2023 C CA . ILE A 1 257 ? 7.331 -1.832 -8.487 1.00 95.88 257 ILE A CA 1
ATOM 2024 C C . ILE A 1 257 ? 7.192 -2.331 -7.056 1.00 95.88 257 ILE A C 1
ATOM 2026 O O . ILE A 1 257 ? 6.608 -3.388 -6.812 1.00 95.88 257 ILE A O 1
ATOM 2030 N N . SER A 1 258 ? 7.740 -1.565 -6.122 1.00 94.56 258 SER A N 1
ATOM 2031 C CA . SER A 1 258 ? 7.638 -1.800 -4.689 1.00 94.56 258 SER A CA 1
ATOM 2032 C C . SER A 1 258 ? 6.522 -0.939 -4.116 1.00 94.56 258 SER A C 1
ATOM 2034 O O . SER A 1 258 ? 6.529 0.286 -4.261 1.00 94.56 258 SER A O 1
ATOM 2036 N N . ILE A 1 259 ? 5.576 -1.582 -3.447 1.00 95.56 259 ILE A N 1
ATOM 2037 C CA . ILE A 1 259 ? 4.493 -0.946 -2.713 1.00 95.56 259 ILE A CA 1
ATOM 2038 C C . ILE A 1 259 ? 4.780 -1.177 -1.228 1.00 95.56 259 ILE A C 1
ATOM 2040 O O . ILE A 1 259 ? 4.789 -2.321 -0.789 1.00 95.56 259 ILE A O 1
ATOM 2044 N N . PRO A 1 260 ? 5.038 -0.131 -0.431 1.00 92.69 260 PRO A N 1
ATOM 2045 C CA . PRO A 1 260 ? 5.215 -0.288 1.010 1.00 92.69 260 PRO A CA 1
ATOM 2046 C C . PRO A 1 260 ? 3.959 -0.820 1.721 1.00 92.69 260 PRO A C 1
ATOM 2048 O O . PRO A 1 260 ? 2.837 -0.452 1.370 1.00 92.69 260 PRO A O 1
ATOM 2051 N N . SER A 1 261 ? 4.142 -1.612 2.784 1.00 91.94 261 SER A N 1
ATOM 2052 C CA . SER A 1 261 ? 3.045 -2.234 3.551 1.00 91.94 261 SER A CA 1
ATOM 2053 C C . SER A 1 261 ? 2.069 -1.250 4.185 1.00 91.94 261 SER A C 1
ATOM 2055 O O . SER A 1 261 ? 0.897 -1.581 4.344 1.00 91.94 261 SER A O 1
ATOM 2057 N N . ILE A 1 262 ? 2.494 -0.014 4.464 1.00 91.06 262 ILE A N 1
ATOM 2058 C CA . ILE A 1 262 ? 1.591 1.043 4.942 1.00 91.06 262 ILE A CA 1
ATOM 2059 C C . ILE A 1 262 ? 0.428 1.312 3.973 1.00 91.06 262 ILE A C 1
ATOM 2061 O O . ILE A 1 262 ? -0.653 1.698 4.407 1.00 91.06 262 ILE A O 1
ATOM 2065 N N . PHE A 1 263 ? 0.617 1.056 2.674 1.00 93.12 263 PHE A N 1
ATOM 2066 C CA . PHE A 1 263 ? -0.408 1.275 1.656 1.00 93.12 263 PHE A CA 1
ATOM 2067 C C . PHE A 1 263 ? -1.271 0.049 1.363 1.00 93.12 263 PHE A C 1
ATOM 2069 O O . PHE A 1 263 ? -2.207 0.162 0.587 1.00 93.12 263 PHE A O 1
ATOM 2076 N N . PHE A 1 264 ? -0.999 -1.127 1.931 1.00 93.00 264 PHE A N 1
ATOM 2077 C CA . PHE A 1 264 ? -1.843 -2.307 1.692 1.00 93.00 264 PHE A CA 1
ATOM 2078 C C . PHE A 1 264 ? -2.244 -3.070 2.956 1.00 93.00 264 PHE A C 1
ATOM 2080 O O . PHE A 1 264 ? -3.121 -3.930 2.874 1.00 93.00 264 PHE A O 1
ATOM 2087 N N . GLY A 1 265 ? -1.658 -2.752 4.112 1.00 91.94 265 GLY A N 1
ATOM 2088 C CA . GLY A 1 265 ? -1.935 -3.415 5.380 1.00 91.94 265 GLY A CA 1
ATOM 2089 C C . GLY A 1 265 ? -1.385 -4.840 5.414 1.00 91.94 265 GLY A C 1
ATOM 2090 O O . GLY A 1 265 ? -0.182 -5.052 5.279 1.00 91.94 265 GLY A O 1
ATOM 2091 N N . SER A 1 266 ? -2.269 -5.820 5.608 1.00 92.19 266 SER A N 1
ATOM 2092 C CA . SER A 1 266 ? -1.917 -7.243 5.660 1.00 92.19 266 SER A CA 1
ATOM 2093 C C . SER A 1 266 ? -1.679 -7.864 4.282 1.00 92.19 266 SER A C 1
ATOM 2095 O O . SER A 1 266 ? -0.972 -8.864 4.180 1.00 92.19 266 SER A O 1
ATOM 2097 N N . GLY A 1 267 ? -2.238 -7.281 3.220 1.00 94.75 267 GLY A N 1
ATOM 2098 C CA . GLY A 1 267 ? -2.011 -7.731 1.849 1.00 94.75 267 GLY A CA 1
ATOM 2099 C C . GLY A 1 267 ? -2.897 -7.015 0.836 1.00 94.75 267 GLY A C 1
ATOM 2100 O O . GLY A 1 267 ? -3.971 -6.500 1.158 1.00 94.75 267 GLY A O 1
ATOM 2101 N N . ILE A 1 268 ? -2.471 -7.004 -0.421 1.00 96.25 268 ILE A N 1
ATOM 2102 C CA . ILE A 1 268 ? -3.280 -6.497 -1.533 1.00 96.25 268 ILE A CA 1
ATOM 2103 C C . ILE A 1 268 ? -4.412 -7.494 -1.820 1.00 96.25 268 ILE A C 1
ATOM 2105 O O . ILE A 1 268 ? -4.188 -8.698 -1.901 1.00 96.25 268 ILE A O 1
ATOM 2109 N N . GLN A 1 269 ? -5.643 -7.016 -1.993 1.00 95.88 269 GLN A N 1
ATOM 2110 C CA . GLN A 1 269 ? -6.781 -7.874 -2.307 1.00 95.88 269 GLN A CA 1
ATOM 2111 C C . GLN A 1 269 ? -6.592 -8.528 -3.695 1.00 95.88 269 GLN A C 1
ATOM 2113 O O . GLN A 1 269 ? -6.524 -7.798 -4.694 1.00 95.88 269 GLN A O 1
ATOM 2118 N N . PRO A 1 270 ? -6.617 -9.873 -3.800 1.00 95.38 270 PRO A N 1
ATOM 2119 C CA . PRO A 1 270 ? -6.556 -10.559 -5.087 1.00 95.38 270 PRO A CA 1
ATOM 2120 C C . PRO A 1 270 ? -7.700 -10.146 -6.014 1.00 95.38 270 PRO A C 1
ATOM 2122 O O . PRO A 1 270 ? -8.862 -10.060 -5.598 1.00 95.38 270 PRO A O 1
ATOM 2125 N N . GLY A 1 271 ? -7.368 -9.870 -7.269 1.00 94.81 271 GLY A N 1
ATOM 2126 C CA . GLY A 1 271 ? -8.288 -9.394 -8.294 1.00 94.81 271 GLY A CA 1
ATOM 2127 C C . GLY A 1 271 ? -8.659 -7.920 -8.240 1.00 94.81 271 GLY A C 1
ATOM 2128 O O . GLY A 1 271 ? -9.556 -7.500 -8.964 1.00 94.81 271 GLY A O 1
ATOM 2129 N N . SER A 1 272 ? -8.028 -7.131 -7.368 1.00 95.75 272 SER A N 1
ATOM 2130 C CA . SER A 1 272 ? -8.294 -5.688 -7.280 1.00 95.75 272 SER A CA 1
ATOM 2131 C C . SER A 1 272 ? -7.274 -4.817 -8.013 1.00 95.75 272 SER A C 1
ATOM 2133 O O . SER A 1 272 ? -7.533 -3.631 -8.198 1.00 95.75 272 SER A O 1
ATOM 2135 N N . LEU A 1 273 ? -6.128 -5.384 -8.394 1.00 95.88 273 LEU A N 1
ATOM 2136 C CA . LEU A 1 273 ? -5.002 -4.658 -8.970 1.00 95.88 273 LEU A CA 1
ATOM 2137 C C . LEU A 1 273 ? -5.250 -4.334 -10.453 1.00 95.88 273 LEU A C 1
ATOM 2139 O O . LEU A 1 273 ? -5.502 -5.237 -11.252 1.00 95.88 273 LEU A O 1
ATOM 2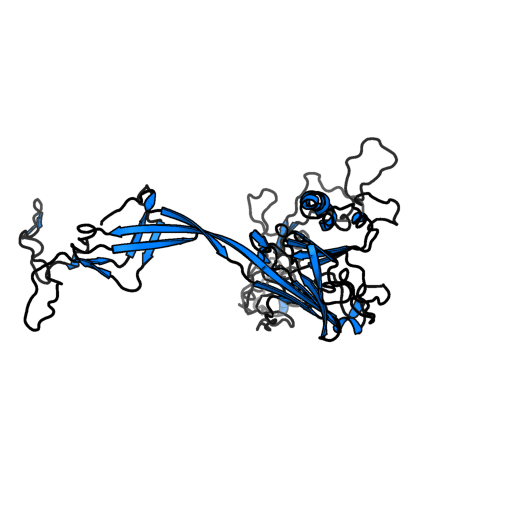143 N N . SER A 1 274 ? -5.129 -3.054 -10.809 1.00 97.19 274 SER A N 1
ATOM 2144 C CA . SER A 1 274 ? -5.198 -2.532 -12.176 1.00 97.19 274 SER A CA 1
ATOM 2145 C C . SER A 1 274 ? -4.032 -1.574 -12.433 1.00 97.19 274 SER A C 1
ATOM 2147 O O . SER A 1 274 ? -3.778 -0.659 -11.642 1.00 97.19 274 SER A O 1
ATOM 2149 N N . LEU A 1 275 ? -3.311 -1.804 -13.533 1.00 97.75 275 LEU A N 1
ATOM 2150 C CA . LEU A 1 275 ? -2.227 -0.952 -14.019 1.00 97.75 275 LEU A CA 1
ATOM 2151 C C . LEU A 1 275 ? -2.636 -0.372 -15.368 1.00 97.75 275 LEU A C 1
ATOM 2153 O O . LEU A 1 275 ? -2.858 -1.123 -16.314 1.00 97.75 275 LEU A O 1
ATOM 2157 N N . LYS A 1 276 ? -2.675 0.952 -15.487 1.00 97.56 276 LYS A N 1
ATOM 2158 C CA . LYS A 1 276 ? -3.016 1.646 -16.732 1.00 97.56 276 LYS A CA 1
ATOM 2159 C C . LYS A 1 276 ? -1.845 2.457 -17.244 1.00 97.56 276 LYS A C 1
ATOM 2161 O O . LYS A 1 276 ? -1.213 3.204 -16.494 1.00 97.56 276 LYS A O 1
ATOM 2166 N N . TRP A 1 277 ? -1.597 2.323 -18.537 1.00 96.56 277 TRP A N 1
ATOM 2167 C CA . TRP A 1 277 ? -0.616 3.102 -19.271 1.00 96.56 277 TRP A CA 1
ATOM 2168 C C . TRP A 1 277 ? -1.319 4.183 -20.080 1.00 96.56 277 TRP A C 1
ATOM 2170 O O . TRP A 1 277 ? -2.217 3.869 -20.860 1.00 96.56 277 TRP A O 1
ATOM 2180 N N . TYR A 1 278 ? -0.868 5.429 -19.981 1.00 95.94 278 TYR A N 1
ATOM 2181 C CA . TYR A 1 278 ? -1.367 6.527 -20.803 1.00 95.94 278 TYR A CA 1
ATOM 2182 C C . TYR A 1 278 ? -0.265 7.115 -21.682 1.00 95.94 278 TYR A C 1
ATOM 2184 O O . TYR A 1 278 ? 0.888 7.250 -21.268 1.00 95.94 278 TYR A O 1
ATOM 2192 N N . TYR A 1 279 ? -0.644 7.494 -22.899 1.00 94.38 279 TYR A N 1
ATOM 2193 C CA . TYR A 1 279 ? 0.177 8.272 -23.817 1.00 94.38 279 TYR A CA 1
ATOM 2194 C C . TYR A 1 279 ? -0.629 9.483 -24.291 1.00 94.38 279 TYR A C 1
ATOM 2196 O O . TYR A 1 279 ? -1.737 9.334 -24.807 1.00 94.38 279 TYR A O 1
ATOM 2204 N N . THR A 1 280 ? -0.101 10.687 -24.073 1.00 93.06 280 THR A N 1
ATOM 2205 C CA . THR A 1 280 ? -0.757 11.973 -24.372 1.00 93.06 280 THR A CA 1
ATOM 2206 C C . THR A 1 280 ? -2.198 12.042 -23.843 1.00 93.06 280 THR A C 1
ATOM 2208 O O . THR A 1 280 ? -3.101 12.500 -24.533 1.00 93.06 280 THR A O 1
ATOM 2211 N N . GLY A 1 281 ? -2.431 11.502 -22.641 1.00 91.38 281 GLY A N 1
ATOM 2212 C CA . GLY A 1 281 ? -3.750 11.448 -21.994 1.00 91.38 281 GLY A CA 1
ATOM 2213 C C . GLY A 1 281 ? -4.694 10.338 -22.482 1.00 91.38 281 GLY A C 1
ATOM 2214 O O . GLY A 1 281 ? -5.715 10.098 -21.847 1.00 91.38 281 GLY A O 1
ATOM 2215 N N . SER A 1 282 ? -4.357 9.618 -23.556 1.00 93.31 282 SER A N 1
ATOM 2216 C CA . SER A 1 282 ? -5.140 8.474 -24.048 1.00 93.31 282 SER A CA 1
ATOM 2217 C C . SER A 1 282 ? -4.655 7.163 -23.428 1.00 93.31 282 SER A C 1
ATOM 2219 O O . SER A 1 282 ? -3.450 6.966 -23.267 1.00 93.31 282 SER A O 1
ATOM 2221 N N . LEU A 1 283 ? -5.576 6.255 -23.089 1.00 95.50 283 LEU A N 1
ATOM 2222 C CA . LEU A 1 283 ? -5.241 4.926 -22.564 1.00 95.50 283 LEU A CA 1
ATOM 2223 C C . LEU A 1 283 ? -4.541 4.098 -23.654 1.00 95.50 283 LEU A C 1
ATOM 2225 O O . LEU A 1 283 ? -5.134 3.813 -24.690 1.00 95.50 283 LEU A O 1
ATOM 2229 N N . ALA A 1 284 ? -3.286 3.721 -23.418 1.00 95.06 284 ALA A N 1
ATOM 2230 C CA . ALA A 1 284 ? -2.502 2.868 -24.310 1.00 95.06 284 ALA A CA 1
ATOM 2231 C C . ALA A 1 284 ? -2.684 1.375 -23.996 1.00 95.06 284 ALA A C 1
ATOM 2233 O O . ALA A 1 284 ? -2.601 0.545 -24.895 1.00 95.06 284 ALA A O 1
ATOM 2234 N N . GLY A 1 285 ? -2.931 1.037 -22.729 1.00 96.31 285 GLY A N 1
ATOM 2235 C CA . GLY A 1 285 ? -3.255 -0.321 -22.315 1.00 96.31 285 GLY A CA 1
ATOM 2236 C C . GLY A 1 285 ? -3.559 -0.431 -20.825 1.00 96.31 285 GLY A C 1
ATOM 2237 O O . GLY A 1 285 ? -3.228 0.464 -20.039 1.00 96.31 285 GLY A O 1
ATOM 2238 N N . GLU A 1 286 ? -4.168 -1.545 -20.433 1.00 97.50 286 GLU A N 1
ATOM 2239 C CA . GLU A 1 286 ? -4.509 -1.874 -19.050 1.00 97.50 286 GLU A CA 1
ATOM 2240 C C . GLU A 1 286 ? -4.177 -3.334 -18.728 1.00 97.50 286 GLU A C 1
ATOM 2242 O O . GLU A 1 286 ? -4.631 -4.239 -19.429 1.00 97.50 286 GLU A O 1
ATOM 2247 N N . LEU A 1 287 ? -3.447 -3.558 -17.632 1.00 97.88 287 LEU A N 1
ATOM 2248 C CA . LEU A 1 287 ? -3.302 -4.870 -17.006 1.00 97.88 287 LEU A CA 1
ATOM 2249 C C . LEU A 1 287 ? -4.258 -4.999 -15.830 1.00 97.88 287 LEU A C 1
ATOM 2251 O O . LEU A 1 287 ? -4.333 -4.101 -14.989 1.00 97.88 287 LEU A O 1
ATOM 2255 N N . GLN A 1 288 ? -4.901 -6.153 -15.719 1.00 96.81 288 GLN A N 1
ATOM 2256 C CA . GLN A 1 288 ? -5.657 -6.539 -14.538 1.00 96.81 288 GLN A CA 1
ATOM 2257 C C . GLN A 1 288 ? -5.340 -7.975 -14.141 1.00 96.81 288 GLN A C 1
ATOM 2259 O O . GLN A 1 288 ? -5.093 -8.848 -14.973 1.00 96.81 288 GLN A O 1
ATOM 2264 N N . ASP A 1 289 ? -5.415 -8.230 -12.846 1.00 94.94 289 ASP A N 1
ATOM 2265 C CA . ASP A 1 289 ? -5.376 -9.579 -12.295 1.00 94.94 289 ASP A CA 1
ATOM 2266 C C . ASP A 1 289 ? -6.785 -10.195 -12.291 1.00 94.94 289 ASP A C 1
ATOM 2268 O O . ASP A 1 289 ? -7.474 -10.286 -11.281 1.00 94.94 289 ASP A O 1
ATOM 2272 N N . THR A 1 290 ? -7.281 -10.596 -13.456 1.00 93.62 290 THR A N 1
ATOM 2273 C CA . THR A 1 290 ? -8.652 -11.129 -13.565 1.00 93.62 290 THR A CA 1
ATOM 2274 C C . THR A 1 290 ? -8.796 -12.532 -12.966 1.00 93.62 290 THR A C 1
ATOM 2276 O O . THR A 1 290 ? -9.875 -12.900 -12.495 1.00 93.62 290 THR A O 1
ATOM 2279 N N . LYS A 1 291 ? -7.707 -13.312 -12.935 1.00 93.44 291 LYS A N 1
ATOM 2280 C CA . LYS A 1 291 ? -7.689 -14.705 -12.459 1.00 93.44 291 LYS A CA 1
ATOM 2281 C C . LYS A 1 291 ? -7.511 -14.852 -10.945 1.00 93.44 291 LYS A C 1
ATOM 2283 O O . LYS A 1 291 ? -7.755 -15.941 -10.430 1.00 93.44 291 LYS A O 1
ATOM 2288 N N . LYS A 1 292 ? -7.112 -13.797 -10.223 1.00 94.75 292 LYS A N 1
ATOM 2289 C CA . LYS A 1 292 ? -6.842 -13.811 -8.768 1.00 94.75 292 LYS A CA 1
ATOM 2290 C C . LYS A 1 292 ? -5.726 -14.774 -8.343 1.00 94.75 292 LYS A C 1
ATOM 2292 O O . LYS A 1 292 ? -5.634 -15.134 -7.171 1.00 94.75 292 LYS A O 1
ATOM 2297 N N . ASN A 1 293 ? -4.896 -15.208 -9.288 1.00 93.88 293 ASN A N 1
ATOM 2298 C CA . ASN A 1 293 ? -3.670 -15.975 -9.052 1.00 93.88 293 ASN A CA 1
ATOM 2299 C C . ASN A 1 293 ? -2.422 -15.072 -9.118 1.00 93.88 293 ASN A C 1
ATOM 2301 O O . ASN A 1 293 ? -1.297 -15.546 -8.967 1.00 93.88 293 ASN A O 1
ATOM 2305 N N . GLY A 1 294 ? -2.631 -13.774 -9.347 1.00 94.06 294 GLY A N 1
ATOM 2306 C CA . GLY A 1 294 ? -1.630 -12.722 -9.423 1.00 94.06 294 GLY A CA 1
ATOM 2307 C C . GLY A 1 294 ? -0.918 -12.627 -10.764 1.00 94.06 294 GLY A C 1
ATOM 2308 O O . GLY A 1 294 ? 0.051 -11.885 -10.869 1.00 94.06 294 GLY A O 1
ATOM 2309 N N . GLU A 1 295 ? -1.399 -13.310 -11.803 1.00 96.44 295 GLU A N 1
ATOM 2310 C CA . GLU A 1 295 ? -1.035 -12.977 -13.182 1.00 96.44 295 GLU A CA 1
ATOM 2311 C C . GLU A 1 295 ? -1.644 -11.630 -13.575 1.00 96.44 295 GLU A C 1
ATOM 2313 O O . GLU A 1 295 ? -2.851 -11.430 -13.462 1.00 96.44 295 GLU A O 1
ATOM 2318 N N . LEU A 1 296 ? -0.821 -10.722 -14.093 1.00 97.06 296 LEU A N 1
ATOM 2319 C CA . LEU A 1 296 ? -1.283 -9.455 -14.650 1.00 97.06 296 LEU A CA 1
ATOM 2320 C C . LEU A 1 296 ? -1.506 -9.612 -16.146 1.00 97.06 296 LEU A C 1
ATOM 2322 O O . LEU A 1 296 ? -0.551 -9.696 -16.923 1.00 97.06 296 LEU A O 1
ATOM 2326 N N . ILE A 1 297 ? -2.778 -9.676 -16.523 1.00 96.94 297 ILE A N 1
ATOM 2327 C CA . ILE A 1 297 ? -3.234 -9.958 -17.879 1.00 96.94 297 ILE A CA 1
ATOM 2328 C C . ILE A 1 297 ? -3.646 -8.656 -18.542 1.00 96.94 297 ILE A C 1
ATOM 2330 O O . ILE A 1 297 ? -4.363 -7.848 -17.954 1.00 96.94 297 ILE A O 1
ATOM 2334 N N . GLU A 1 298 ? -3.215 -8.464 -19.780 1.00 96.94 298 GLU A N 1
ATOM 2335 C CA . GLU A 1 298 ? -3.638 -7.323 -20.578 1.00 96.94 298 GLU A CA 1
ATOM 2336 C C . GLU A 1 298 ? -5.110 -7.449 -20.972 1.00 96.94 298 GLU A C 1
ATOM 2338 O O . GLU A 1 298 ? -5.509 -8.396 -21.647 1.00 96.94 298 GLU A O 1
ATOM 2343 N N . VAL A 1 299 ? -5.923 -6.493 -20.527 1.00 96.12 299 VAL A N 1
ATOM 2344 C CA . VAL A 1 299 ? -7.365 -6.421 -20.812 1.00 96.12 299 VAL A CA 1
ATOM 2345 C C . VAL A 1 299 ? -7.651 -5.414 -21.925 1.00 96.12 299 VAL A C 1
ATOM 2347 O O . VAL A 1 299 ? -8.598 -5.585 -22.687 1.00 96.12 299 VAL A O 1
ATOM 2350 N N . SER A 1 300 ? -6.812 -4.384 -22.058 1.00 94.38 300 SER A N 1
ATOM 2351 C CA . SER A 1 300 ? -6.829 -3.465 -23.198 1.00 94.38 300 SER A CA 1
ATOM 2352 C C . SER A 1 300 ? -5.405 -3.152 -23.648 1.00 94.38 300 SER A C 1
ATOM 2354 O O . SER A 1 300 ? -4.506 -3.063 -22.813 1.00 94.38 300 SER A O 1
ATOM 2356 N N . GLY A 1 301 ? -5.204 -2.987 -24.955 1.00 90.69 301 GLY A N 1
ATOM 2357 C CA . GLY A 1 301 ? -3.902 -2.705 -25.557 1.00 90.69 301 GLY A CA 1
ATOM 2358 C C . GLY A 1 301 ? -3.661 -3.537 -26.816 1.00 90.69 301 GLY A C 1
ATOM 2359 O O . GLY A 1 301 ? -4.604 -3.889 -27.528 1.00 90.69 301 GLY A O 1
ATOM 2360 N N . SER A 1 302 ? -2.396 -3.817 -27.116 1.00 91.06 302 SER A N 1
ATOM 2361 C CA . SER A 1 302 ? -1.966 -4.500 -28.338 1.00 91.06 302 SER A CA 1
ATOM 2362 C C . SER A 1 302 ? -1.929 -6.027 -28.231 1.00 91.06 302 SER A C 1
ATOM 2364 O O . SER A 1 302 ? -1.914 -6.689 -29.268 1.00 91.06 302 SER A O 1
ATOM 2366 N N . ASN A 1 303 ? -1.925 -6.599 -27.022 1.00 94.12 303 ASN A N 1
ATOM 2367 C CA . ASN A 1 303 ? -1.785 -8.043 -26.803 1.00 94.12 303 ASN A CA 1
ATOM 2368 C C . ASN A 1 303 ? -2.756 -8.561 -25.729 1.00 94.12 303 ASN A C 1
ATOM 2370 O O . ASN A 1 303 ? -2.361 -9.155 -24.723 1.00 94.12 303 ASN A O 1
ATOM 2374 N N . VAL A 1 304 ? -4.048 -8.297 -25.934 1.00 94.81 304 VAL A N 1
ATOM 2375 C CA . VAL A 1 304 ? -5.121 -8.669 -25.001 1.00 94.81 304 VAL A CA 1
ATOM 2376 C C . VAL A 1 304 ? -5.107 -10.176 -24.717 1.00 94.81 304 VAL A C 1
ATOM 2378 O O . VAL A 1 304 ? -5.077 -10.999 -25.629 1.00 94.81 304 VAL A O 1
ATOM 2381 N N . GLY A 1 305 ? -5.142 -10.536 -23.434 1.00 94.25 305 GLY A N 1
ATOM 2382 C CA . GLY A 1 305 ? -5.072 -11.914 -22.944 1.00 94.25 305 GLY A CA 1
ATOM 2383 C C . GLY A 1 305 ? -3.659 -12.398 -22.601 1.00 94.25 305 GLY A C 1
ATOM 2384 O O . GLY A 1 305 ? -3.527 -13.418 -21.921 1.00 94.25 305 GLY A O 1
ATOM 2385 N N . ALA A 1 306 ? -2.607 -11.674 -22.997 1.00 95.00 306 ALA A N 1
ATOM 2386 C CA . ALA A 1 306 ? -1.236 -12.012 -22.626 1.00 95.00 306 ALA A CA 1
ATOM 2387 C C . ALA A 1 306 ? -0.909 -11.593 -21.183 1.00 95.00 306 ALA A C 1
ATOM 2389 O O . ALA A 1 306 ? -1.369 -10.563 -20.688 1.00 95.00 306 ALA A O 1
ATOM 2390 N N . VAL A 1 307 ? -0.065 -12.383 -20.514 1.00 95.62 307 VAL A N 1
ATOM 2391 C CA . VAL A 1 307 ? 0.430 -12.090 -19.161 1.00 95.62 307 VAL A CA 1
ATOM 2392 C C . VAL A 1 307 ? 1.682 -11.223 -19.258 1.00 95.62 307 VAL A C 1
ATOM 2394 O O . VAL A 1 307 ? 2.716 -11.656 -19.769 1.00 95.62 307 VAL A O 1
ATOM 2397 N N . ALA A 1 308 ? 1.603 -9.993 -18.758 1.00 95.12 308 ALA A N 1
ATOM 2398 C CA . ALA A 1 308 ? 2.699 -9.024 -18.790 1.00 95.12 308 ALA A CA 1
ATOM 2399 C C . ALA A 1 308 ? 3.543 -9.010 -17.511 1.00 95.12 308 ALA A C 1
ATOM 2401 O O . ALA A 1 308 ? 4.603 -8.378 -17.473 1.00 95.12 308 ALA A O 1
ATOM 2402 N N . GLY A 1 309 ? 3.092 -9.686 -16.457 1.00 94.94 309 GLY A N 1
ATOM 2403 C CA . GLY A 1 309 ? 3.799 -9.735 -15.189 1.00 94.94 309 GLY A CA 1
ATOM 2404 C C . GLY A 1 309 ? 3.037 -10.479 -14.107 1.00 94.94 309 GLY A C 1
ATOM 2405 O O . GLY A 1 309 ? 2.008 -11.102 -14.368 1.00 94.94 309 GLY A O 1
ATOM 2406 N N . VAL A 1 310 ? 3.559 -10.401 -12.889 1.00 95.88 310 VAL A N 1
ATOM 2407 C CA . VAL A 1 310 ? 2.977 -11.027 -11.703 1.00 95.88 310 VAL A CA 1
ATOM 2408 C C . VAL A 1 310 ? 2.951 -10.068 -10.513 1.00 95.88 310 VAL A C 1
ATOM 2410 O O . VAL A 1 310 ? 3.810 -9.193 -10.399 1.00 95.88 310 VAL A O 1
ATOM 2413 N N . VAL A 1 311 ? 1.987 -10.242 -9.610 1.00 96.69 311 VAL A N 1
ATOM 2414 C CA . VAL A 1 311 ? 1.876 -9.510 -8.340 1.00 96.69 311 VAL A CA 1
ATOM 2415 C C . VAL A 1 311 ? 2.046 -10.446 -7.150 1.00 96.69 311 VAL A C 1
ATOM 2417 O O . VAL A 1 311 ? 1.418 -11.490 -7.050 1.00 96.69 311 VAL A O 1
ATOM 2420 N N . MET A 1 312 ? 2.864 -10.036 -6.191 1.00 95.44 312 MET A N 1
ATOM 2421 C CA . MET A 1 312 ? 3.048 -10.711 -4.913 1.00 95.44 312 MET A CA 1
ATOM 2422 C C . MET A 1 312 ? 2.224 -9.975 -3.852 1.00 95.44 312 MET A C 1
ATOM 2424 O O . MET A 1 312 ? 2.684 -8.988 -3.278 1.00 95.44 312 MET A O 1
ATOM 2428 N N . TYR A 1 313 ? 0.979 -10.412 -3.629 1.00 95.31 313 TYR A N 1
ATOM 2429 C CA . TYR A 1 313 ? -0.004 -9.655 -2.836 1.00 95.31 313 TYR A CA 1
ATOM 2430 C C . TYR A 1 313 ? 0.410 -9.386 -1.389 1.00 95.31 313 TYR A C 1
ATOM 2432 O O . TYR A 1 313 ? 0.075 -8.333 -0.850 1.00 95.31 313 TYR A O 1
ATOM 2440 N N . ASN A 1 314 ? 1.099 -10.340 -0.762 1.00 93.94 314 ASN A N 1
ATOM 2441 C CA . ASN A 1 314 ? 1.486 -10.250 0.646 1.00 93.94 314 ASN A CA 1
ATOM 2442 C C . ASN A 1 314 ? 2.768 -9.430 0.820 1.00 93.94 314 ASN A C 1
ATOM 2444 O O . ASN A 1 314 ? 2.959 -8.774 1.837 1.00 93.94 314 ASN A O 1
ATOM 2448 N N . GLU A 1 315 ? 3.658 -9.486 -0.169 1.00 93.75 315 GLU A N 1
ATOM 2449 C CA . GLU A 1 315 ? 4.942 -8.795 -0.140 1.00 93.75 315 GLU A CA 1
ATOM 2450 C C . GLU A 1 315 ? 4.855 -7.361 -0.680 1.00 93.75 315 GLU A C 1
ATOM 2452 O O . GLU A 1 315 ? 5.725 -6.552 -0.373 1.00 93.75 315 GLU A O 1
ATOM 2457 N N . GLY A 1 316 ? 3.825 -7.040 -1.471 1.00 94.56 316 GLY A N 1
ATOM 2458 C CA . GLY A 1 316 ? 3.646 -5.711 -2.055 1.00 94.56 316 GLY A CA 1
ATOM 2459 C C . GLY A 1 316 ? 4.533 -5.441 -3.267 1.00 94.56 316 GLY A C 1
ATOM 2460 O O . GLY A 1 316 ? 4.906 -4.298 -3.509 1.00 94.56 316 GLY A O 1
ATOM 2461 N N . PHE A 1 317 ? 4.889 -6.471 -4.038 1.00 95.56 317 PHE A N 1
ATOM 2462 C CA . PHE A 1 317 ? 5.709 -6.306 -5.241 1.00 95.56 317 PHE A CA 1
ATOM 2463 C C . PHE A 1 317 ? 4.928 -6.618 -6.508 1.00 95.56 317 PHE A C 1
ATOM 2465 O O . PHE A 1 317 ? 4.226 -7.624 -6.588 1.00 95.56 317 PHE A O 1
ATOM 2472 N N . VAL A 1 318 ? 5.111 -5.784 -7.527 1.00 96.62 318 VAL A N 1
ATOM 2473 C CA . VAL A 1 318 ? 4.656 -6.058 -8.891 1.00 96.62 318 VAL A CA 1
ATOM 2474 C C . VAL A 1 318 ? 5.876 -6.219 -9.782 1.00 96.62 318 VAL A C 1
ATOM 2476 O O . VAL A 1 318 ? 6.734 -5.341 -9.833 1.00 96.62 318 VAL A O 1
ATOM 2479 N N . LEU A 1 319 ? 5.953 -7.344 -10.483 1.00 95.06 319 LEU A N 1
ATOM 2480 C CA . LEU A 1 319 ? 7.064 -7.699 -11.352 1.00 95.06 319 LEU A CA 1
ATOM 2481 C C . LEU A 1 319 ? 6.573 -7.782 -12.799 1.00 95.06 319 LEU A C 1
ATOM 2483 O O . LEU A 1 319 ? 5.778 -8.659 -13.130 1.00 95.06 319 LEU A O 1
ATOM 2487 N N . LEU A 1 320 ? 7.059 -6.903 -13.673 1.00 95.62 320 LEU A N 1
ATOM 2488 C CA . LEU A 1 320 ? 6.644 -6.835 -15.074 1.00 95.62 320 LEU A CA 1
ATOM 2489 C C . LEU A 1 320 ? 7.769 -7.288 -16.005 1.00 95.62 320 LEU A C 1
ATOM 2491 O O . LEU A 1 320 ? 8.927 -6.886 -15.867 1.00 95.62 320 LEU A O 1
ATOM 2495 N N . THR A 1 321 ? 7.395 -8.113 -16.977 1.00 93.25 321 THR A N 1
ATOM 2496 C CA . THR A 1 321 ? 8.273 -8.695 -18.003 1.00 93.25 321 THR A CA 1
ATOM 2497 C C . THR A 1 321 ? 7.741 -8.482 -19.424 1.00 93.25 321 THR A C 1
ATOM 2499 O O . THR A 1 321 ? 8.448 -8.784 -20.386 1.00 93.25 321 THR A O 1
ATOM 2502 N N . GLY A 1 322 ? 6.523 -7.947 -19.577 1.00 92.88 322 GLY A N 1
ATOM 2503 C CA . GLY A 1 322 ? 5.890 -7.688 -20.869 1.00 92.88 322 GLY A CA 1
ATOM 2504 C C . GLY A 1 322 ? 6.674 -6.683 -21.717 1.00 92.88 322 GLY A C 1
ATOM 2505 O O . GLY A 1 322 ? 6.731 -5.491 -21.410 1.00 92.88 322 GLY A O 1
ATOM 2506 N N . SER A 1 323 ? 7.292 -7.172 -22.791 1.00 91.06 323 SER A N 1
ATOM 2507 C CA . SER A 1 323 ? 8.224 -6.419 -23.641 1.00 91.06 323 SER A CA 1
ATOM 2508 C C . SER A 1 323 ? 7.661 -6.043 -25.017 1.00 91.06 323 SER A C 1
ATOM 2510 O O . SER A 1 323 ? 8.393 -5.507 -25.853 1.00 91.06 323 SER A O 1
ATOM 2512 N N . TRP A 1 324 ? 6.380 -6.309 -25.275 1.00 94.81 324 TRP A N 1
ATOM 2513 C CA . TRP A 1 324 ? 5.714 -5.918 -26.516 1.00 94.81 324 TRP A CA 1
ATOM 2514 C C . TRP A 1 324 ? 5.273 -4.452 -26.478 1.00 94.81 324 TRP A C 1
ATOM 2516 O O . TRP A 1 324 ? 4.979 -3.895 -25.420 1.00 94.81 324 TRP A O 1
ATOM 2526 N N . ALA A 1 325 ? 5.256 -3.823 -27.652 1.00 95.38 325 ALA A N 1
ATOM 2527 C CA . ALA A 1 325 ? 4.927 -2.412 -27.791 1.00 95.38 325 ALA A CA 1
ATOM 2528 C C . ALA A 1 325 ? 3.421 -2.167 -27.607 1.00 95.38 325 ALA A C 1
ATOM 2530 O O . ALA A 1 325 ? 2.604 -2.795 -28.280 1.00 95.38 325 ALA A O 1
ATOM 2531 N N . LEU A 1 326 ? 3.064 -1.219 -26.741 1.00 93.56 326 LEU A N 1
ATOM 2532 C CA . LEU A 1 326 ? 1.686 -0.770 -26.508 1.00 93.56 326 LEU A CA 1
ATOM 2533 C C . LEU A 1 326 ? 1.205 0.200 -27.588 1.00 93.56 326 LEU A C 1
ATOM 2535 O O . LEU A 1 326 ? 0.019 0.272 -27.890 1.00 93.56 326 LEU A O 1
ATOM 2539 N N . ASN A 1 327 ? 2.128 0.950 -28.189 1.00 90.62 327 ASN A N 1
ATOM 2540 C CA . ASN A 1 327 ? 1.846 1.828 -29.317 1.00 90.62 327 ASN A CA 1
ATOM 2541 C C . ASN A 1 327 ? 3.075 1.950 -30.237 1.00 90.62 327 ASN A C 1
ATOM 2543 O O . ASN A 1 327 ? 4.132 1.375 -29.977 1.00 90.62 327 ASN A O 1
ATOM 2547 N N . GLN A 1 328 ? 2.923 2.677 -31.346 1.00 91.25 328 GLN A N 1
ATOM 2548 C CA . GLN A 1 328 ? 3.990 2.861 -32.340 1.00 91.25 328 GLN A CA 1
ATOM 2549 C C . GLN A 1 328 ? 4.910 4.056 -32.052 1.00 91.25 328 GLN A C 1
ATOM 2551 O O . GLN A 1 328 ? 5.917 4.219 -32.736 1.00 91.25 328 GLN A O 1
ATOM 2556 N N . GLN A 1 329 ? 4.565 4.892 -31.072 1.00 90.19 329 GLN A N 1
ATOM 2557 C CA . GLN A 1 329 ? 5.322 6.094 -30.738 1.00 90.19 329 GLN A CA 1
ATOM 2558 C C . GLN A 1 329 ? 6.577 5.717 -29.952 1.00 90.19 329 GLN A C 1
ATOM 2560 O O . GLN A 1 329 ? 6.588 4.711 -29.251 1.00 90.19 329 GLN A O 1
ATOM 2565 N N . THR A 1 330 ? 7.630 6.524 -30.038 1.00 92.06 330 THR A N 1
ATOM 2566 C CA . THR A 1 330 ? 8.876 6.291 -29.297 1.00 92.06 330 THR A CA 1
ATOM 2567 C C . THR A 1 330 ? 9.078 7.365 -28.241 1.00 92.06 330 THR A C 1
ATOM 2569 O O . THR A 1 330 ? 8.925 8.556 -28.519 1.00 92.06 330 THR A O 1
ATOM 2572 N N . VAL A 1 331 ? 9.450 6.950 -27.034 1.00 91.19 331 VAL A N 1
ATOM 2573 C CA . VAL A 1 331 ? 9.784 7.834 -25.913 1.00 91.19 331 VAL A CA 1
ATOM 2574 C C . VAL A 1 331 ? 11.043 7.300 -25.250 1.00 91.19 331 VAL A C 1
ATOM 2576 O O . VAL A 1 331 ? 11.225 6.093 -25.098 1.00 91.19 331 VAL A O 1
ATOM 2579 N N . LYS A 1 332 ? 11.936 8.195 -24.844 1.00 90.31 332 LYS A N 1
ATOM 2580 C CA . LYS A 1 332 ? 13.089 7.816 -24.036 1.00 90.31 332 LYS A CA 1
ATOM 2581 C C . LYS A 1 332 ? 12.613 7.617 -22.595 1.00 90.31 332 LYS A C 1
ATOM 2583 O O . LYS A 1 332 ? 12.082 8.534 -21.988 1.00 90.31 332 LYS A O 1
ATOM 2588 N N . MET A 1 333 ? 12.726 6.392 -22.090 1.00 88.44 333 MET A N 1
ATOM 2589 C CA . MET A 1 333 ? 12.251 5.983 -20.752 1.00 88.44 333 MET A CA 1
ATOM 2590 C C . MET A 1 333 ? 13.378 5.389 -19.891 1.00 88.44 333 MET A C 1
ATOM 2592 O O . MET A 1 333 ? 13.147 4.959 -18.762 1.00 88.44 333 MET A O 1
ATOM 2596 N N . GLU A 1 334 ? 14.597 5.365 -20.432 1.00 84.69 334 GLU A N 1
ATOM 2597 C CA . GLU A 1 334 ? 15.829 4.946 -19.771 1.00 84.69 334 GLU A CA 1
ATOM 2598 C C . GLU A 1 334 ? 16.892 6.049 -19.982 1.00 84.69 334 GLU A C 1
ATOM 2600 O O . GLU A 1 334 ? 17.104 6.489 -21.122 1.00 84.69 334 GLU A O 1
ATOM 2605 N N . PRO A 1 335 ? 17.573 6.524 -18.924 1.00 80.56 335 PRO A N 1
ATOM 2606 C CA . PRO A 1 335 ? 18.647 7.501 -19.057 1.00 80.56 335 PRO A CA 1
ATOM 2607 C C . PRO A 1 335 ? 19.779 6.957 -19.933 1.00 80.56 335 PRO A C 1
ATOM 2609 O O . PRO A 1 335 ? 20.198 5.810 -19.793 1.00 80.56 335 PRO A O 1
ATOM 2612 N N . GLY A 1 336 ? 20.284 7.782 -20.852 1.00 79.19 336 GLY A N 1
ATOM 2613 C CA . GLY A 1 336 ? 21.416 7.406 -21.710 1.00 79.19 336 GLY A CA 1
ATOM 2614 C C . GLY A 1 336 ? 21.127 6.361 -22.799 1.00 79.19 336 GLY A C 1
ATOM 2615 O O . GLY A 1 336 ? 22.040 6.045 -23.550 1.00 79.19 336 GLY A O 1
ATOM 2616 N N . GLN A 1 337 ? 19.893 5.864 -22.929 1.00 83.31 337 GLN A N 1
ATOM 2617 C CA . GLN A 1 337 ? 19.481 4.975 -24.026 1.00 83.31 337 GLN A CA 1
ATOM 2618 C C . GLN A 1 337 ? 18.708 5.738 -25.113 1.00 83.31 337 GLN A C 1
ATOM 2620 O O . GLN A 1 337 ? 18.290 6.884 -24.905 1.00 83.31 337 GLN A O 1
ATOM 2625 N N . ASP A 1 338 ? 18.519 5.107 -26.270 1.00 86.88 338 ASP A N 1
ATOM 2626 C CA . ASP A 1 338 ? 17.672 5.632 -27.342 1.00 86.88 338 ASP A CA 1
ATOM 2627 C C . ASP A 1 338 ? 16.182 5.566 -26.982 1.00 86.88 338 ASP A C 1
ATOM 2629 O O . ASP A 1 338 ? 15.761 4.857 -26.063 1.00 86.88 338 ASP A O 1
ATOM 2633 N N . ALA A 1 339 ? 15.365 6.343 -27.697 1.00 89.81 339 ALA A N 1
ATOM 2634 C CA . ALA A 1 339 ? 13.918 6.288 -27.541 1.00 89.81 339 ALA A CA 1
ATOM 2635 C C . ALA A 1 339 ? 13.383 4.921 -27.999 1.00 89.81 339 ALA A C 1
ATOM 2637 O O . ALA A 1 339 ? 13.696 4.462 -29.095 1.00 89.81 339 ALA A O 1
ATOM 2638 N N . ASP A 1 340 ? 12.536 4.297 -27.182 1.00 91.69 340 ASP A N 1
ATOM 2639 C CA . ASP A 1 340 ? 11.919 2.997 -27.468 1.00 91.69 340 ASP A CA 1
ATOM 2640 C C . ASP A 1 340 ? 10.392 3.127 -27.418 1.00 91.69 340 ASP A C 1
ATOM 2642 O O . ASP A 1 340 ? 9.834 4.110 -26.915 1.00 91.69 340 ASP A O 1
ATOM 2646 N N . LYS A 1 341 ? 9.692 2.137 -27.965 1.00 93.06 341 LYS A N 1
ATOM 2647 C CA . LYS A 1 341 ? 8.237 2.062 -27.882 1.00 93.06 341 LYS A CA 1
ATOM 2648 C C . LYS A 1 341 ? 7.807 1.789 -26.432 1.00 93.06 341 LYS A C 1
ATOM 2650 O O . LYS A 1 341 ? 8.435 0.959 -25.768 1.00 93.06 341 LYS A O 1
ATOM 2655 N N . PRO A 1 342 ? 6.735 2.429 -25.933 1.00 92.94 342 PRO A N 1
ATOM 2656 C CA . PRO A 1 342 ? 6.104 2.105 -24.656 1.00 92.94 342 PRO A CA 1
ATOM 2657 C C . PRO A 1 342 ? 5.808 0.608 -24.512 1.00 92.94 342 PRO A C 1
ATOM 2659 O O . PRO A 1 342 ? 5.211 0.007 -25.404 1.00 92.94 342 PRO A O 1
ATOM 2662 N N . LYS A 1 343 ? 6.227 0.014 -23.391 1.00 94.38 343 LYS A N 1
ATOM 2663 C CA . LYS A 1 343 ? 6.112 -1.419 -23.055 1.00 94.38 343 LYS A CA 1
ATOM 2664 C C . LYS A 1 343 ? 5.818 -1.557 -21.565 1.00 94.38 343 LYS A C 1
ATOM 2666 O O . LYS A 1 343 ? 6.262 -0.714 -20.790 1.00 94.38 343 LYS A O 1
ATOM 2671 N N . TRP A 1 344 ? 5.197 -2.653 -21.128 1.00 95.69 344 TRP A N 1
ATOM 2672 C CA . TRP A 1 344 ? 4.917 -2.891 -19.702 1.00 95.69 344 TRP A CA 1
ATOM 2673 C C . TRP A 1 344 ? 6.170 -2.898 -18.810 1.00 95.69 344 TRP A C 1
ATOM 2675 O O . TRP A 1 344 ? 6.120 -2.422 -17.676 1.00 95.69 344 TRP A O 1
ATOM 2685 N N . ILE A 1 345 ? 7.324 -3.335 -19.324 1.00 93.69 345 ILE A N 1
ATOM 2686 C CA . ILE A 1 345 ? 8.618 -3.217 -18.622 1.00 93.69 345 ILE A CA 1
ATOM 2687 C C . ILE A 1 345 ? 9.019 -1.764 -18.278 1.00 93.69 345 ILE A C 1
ATOM 2689 O O . ILE A 1 345 ? 9.883 -1.541 -17.438 1.00 93.69 345 ILE A O 1
ATOM 2693 N N . TYR A 1 346 ? 8.407 -0.752 -18.883 1.00 94.19 346 TYR A N 1
ATOM 2694 C CA . TYR A 1 346 ? 8.694 0.655 -18.591 1.00 94.19 346 TYR A CA 1
ATOM 2695 C C . TYR A 1 346 ? 7.668 1.305 -17.655 1.00 94.19 346 TYR A C 1
ATOM 2697 O O . TYR A 1 346 ? 7.698 2.516 -17.448 1.00 94.19 346 TYR A O 1
ATOM 2705 N N . PHE A 1 347 ? 6.753 0.516 -17.086 1.00 96.12 347 PHE A N 1
ATOM 2706 C CA . PHE A 1 347 ? 5.645 1.043 -16.295 1.00 96.12 347 PHE A CA 1
ATOM 2707 C C . PHE A 1 347 ? 6.151 1.755 -15.042 1.00 96.12 347 PHE A C 1
ATOM 2709 O O . PHE A 1 347 ? 7.026 1.243 -14.348 1.00 96.12 347 PHE A O 1
ATOM 2716 N N . GLY A 1 348 ? 5.582 2.919 -14.734 1.00 93.44 348 GLY A N 1
ATOM 2717 C CA . GLY A 1 348 ? 5.970 3.696 -13.559 1.00 93.44 348 GLY A CA 1
ATOM 2718 C C . GLY A 1 348 ? 7.319 4.400 -13.704 1.00 93.44 348 GLY A C 1
ATOM 2719 O O . GLY A 1 348 ? 7.930 4.715 -12.688 1.00 93.44 348 GLY A O 1
ATOM 2720 N N . ALA A 1 349 ? 7.818 4.621 -14.926 1.00 92.56 349 ALA A N 1
ATOM 2721 C CA . ALA A 1 349 ? 9.021 5.423 -15.127 1.00 92.56 349 ALA A CA 1
ATOM 2722 C C . ALA A 1 349 ? 8.882 6.804 -14.476 1.00 92.56 349 ALA A C 1
ATOM 2724 O O . ALA A 1 349 ? 7.880 7.491 -14.682 1.00 92.56 349 ALA A O 1
ATOM 2725 N N . GLY A 1 350 ? 9.874 7.188 -13.671 1.00 88.69 350 GLY A N 1
ATOM 2726 C CA . GLY A 1 350 ? 9.827 8.399 -12.855 1.00 88.69 350 GLY A CA 1
ATOM 2727 C C . GLY A 1 350 ? 9.223 8.205 -11.459 1.00 88.69 350 GLY A C 1
ATOM 2728 O O . GLY A 1 350 ? 9.155 9.157 -10.687 1.00 88.69 350 GLY A O 1
ATOM 2729 N N . ALA A 1 351 ? 8.808 6.990 -11.082 1.00 90.31 351 ALA A N 1
ATOM 2730 C CA . ALA A 1 351 ? 8.391 6.680 -9.715 1.00 90.31 351 ALA A CA 1
ATOM 2731 C C . ALA A 1 351 ? 9.612 6.426 -8.816 1.00 90.31 351 ALA A C 1
ATOM 2733 O O . ALA A 1 351 ? 9.959 5.279 -8.525 1.00 90.31 351 ALA A O 1
ATOM 2734 N N . ASN A 1 352 ? 10.262 7.503 -8.363 1.00 86.06 352 ASN A N 1
ATOM 2735 C CA . ASN A 1 352 ? 11.389 7.455 -7.419 1.00 86.06 352 ASN A CA 1
ATOM 2736 C C . ASN A 1 352 ? 12.584 6.595 -7.894 1.00 86.06 352 ASN A C 1
ATOM 2738 O O . ASN A 1 352 ? 13.321 6.041 -7.081 1.00 86.06 352 ASN A O 1
ATOM 2742 N N . ASP A 1 353 ? 12.780 6.494 -9.210 1.00 83.56 353 ASP A N 1
ATOM 2743 C CA . ASP A 1 353 ? 13.859 5.754 -9.885 1.00 83.56 353 ASP A CA 1
ATOM 2744 C C . ASP A 1 353 ? 14.966 6.679 -10.435 1.00 83.56 353 ASP A C 1
ATOM 2746 O O . ASP A 1 353 ? 15.924 6.221 -11.057 1.00 83.56 353 ASP A O 1
ATOM 2750 N N . GLY A 1 354 ? 14.831 7.991 -10.213 1.00 84.06 354 GLY A N 1
ATOM 2751 C CA . GLY A 1 354 ? 15.743 9.018 -10.714 1.00 84.06 354 GLY A CA 1
ATOM 2752 C C . GLY A 1 354 ? 15.521 9.405 -12.178 1.00 84.06 354 GLY A C 1
ATOM 2753 O O . GLY A 1 354 ? 16.286 10.218 -12.693 1.00 84.06 354 GLY A O 1
ATOM 2754 N N . ILE A 1 355 ? 14.504 8.866 -12.860 1.00 86.12 355 ILE A N 1
ATOM 2755 C CA . ILE A 1 355 ? 14.172 9.206 -14.251 1.00 86.12 355 ILE A CA 1
ATOM 2756 C C . ILE A 1 355 ? 13.301 10.466 -14.286 1.00 86.12 355 ILE A C 1
ATOM 2758 O O . ILE A 1 355 ? 12.334 10.567 -13.542 1.00 86.12 355 ILE A O 1
ATOM 2762 N N . ASN A 1 356 ? 13.638 11.431 -15.143 1.00 87.44 356 ASN A N 1
ATOM 2763 C CA . ASN A 1 356 ? 12.923 12.700 -15.302 1.00 87.44 356 ASN A CA 1
ATOM 2764 C C . ASN A 1 356 ? 13.182 13.329 -16.687 1.00 87.44 356 ASN A C 1
ATOM 2766 O O . ASN A 1 356 ? 14.004 12.846 -17.468 1.00 87.44 356 ASN A O 1
ATOM 2770 N N . GLN A 1 357 ? 12.523 14.447 -17.004 1.00 87.56 357 GLN A N 1
ATOM 2771 C CA . GLN A 1 357 ? 12.712 15.132 -18.293 1.00 87.56 357 GLN A CA 1
ATOM 2772 C C . GLN A 1 357 ? 14.163 15.559 -18.572 1.00 87.56 357 GLN A C 1
ATOM 2774 O O . GLN A 1 357 ? 14.571 15.582 -19.735 1.00 87.56 357 GLN A O 1
ATOM 2779 N N . SER A 1 358 ? 14.963 15.876 -17.545 1.00 84.88 358 SER A N 1
ATOM 2780 C CA . SER A 1 358 ? 16.340 16.339 -17.761 1.00 84.88 358 SER A CA 1
ATOM 2781 C C . SER A 1 358 ? 17.266 15.218 -18.237 1.00 84.88 358 SER A C 1
ATOM 2783 O O . SER A 1 358 ? 18.189 15.484 -19.005 1.00 84.88 358 SER A O 1
ATOM 2785 N N . ASN A 1 359 ? 16.989 13.961 -17.867 1.00 84.44 359 ASN A N 1
ATOM 2786 C CA . ASN A 1 359 ? 17.767 12.798 -18.306 1.00 84.44 359 ASN A CA 1
ATOM 2787 C C . ASN A 1 359 ? 17.094 11.933 -19.393 1.00 84.44 359 ASN A C 1
ATOM 2789 O O . ASN A 1 359 ? 17.754 11.064 -19.975 1.00 84.44 359 ASN A O 1
ATOM 2793 N N . THR A 1 360 ? 15.824 12.196 -19.725 1.00 81.00 360 THR A N 1
ATOM 2794 C CA . THR A 1 360 ? 15.062 11.463 -20.759 1.00 81.00 360 THR A CA 1
ATOM 2795 C C . THR A 1 360 ? 14.378 12.338 -21.820 1.00 81.00 360 THR A C 1
ATOM 2797 O O . THR A 1 360 ? 13.604 11.838 -22.632 1.00 81.00 360 THR A O 1
ATOM 2800 N N . ALA A 1 361 ? 14.767 13.611 -21.918 1.00 80.50 361 ALA A N 1
ATOM 2801 C CA . ALA A 1 361 ? 14.276 14.593 -22.890 1.00 80.50 361 ALA A CA 1
ATOM 2802 C C . ALA A 1 361 ? 12.789 14.981 -22.731 1.00 80.50 361 ALA A C 1
ATOM 2804 O O . ALA A 1 361 ? 12.011 14.364 -22.007 1.00 80.50 361 ALA A O 1
ATOM 2805 N N . ALA A 1 362 ? 12.386 16.037 -23.446 1.00 80.00 362 ALA A N 1
ATOM 2806 C CA . ALA A 1 362 ? 11.090 16.701 -23.275 1.00 80.00 362 ALA A CA 1
ATOM 2807 C C . ALA A 1 362 ? 9.864 15.812 -23.558 1.00 80.00 362 ALA A C 1
ATOM 2809 O O . ALA A 1 362 ? 8.786 16.082 -23.047 1.00 80.00 362 ALA A O 1
ATOM 2810 N N . ALA A 1 363 ? 9.997 14.741 -24.350 1.00 84.88 363 ALA A N 1
ATOM 2811 C CA . ALA A 1 363 ? 8.876 13.850 -24.671 1.00 84.88 363 ALA A CA 1
ATOM 2812 C C . ALA A 1 363 ? 8.425 12.965 -23.489 1.00 84.88 363 ALA A C 1
ATOM 2814 O O . ALA A 1 363 ? 7.384 12.313 -23.591 1.00 84.88 363 ALA A O 1
ATOM 2815 N N . PHE A 1 364 ? 9.177 12.940 -22.384 1.00 88.75 364 PHE A N 1
ATOM 2816 C CA . PHE A 1 364 ? 8.833 12.188 -21.176 1.00 88.75 364 PHE A CA 1
ATOM 2817 C C . PHE A 1 364 ? 7.548 12.696 -20.496 1.00 88.75 364 PHE A C 1
ATOM 2819 O O . PHE A 1 364 ? 6.821 11.920 -19.888 1.00 88.75 364 PHE A O 1
ATOM 2826 N N . ASN A 1 365 ? 7.174 13.964 -20.677 1.00 90.38 365 ASN A N 1
ATOM 2827 C CA . ASN A 1 365 ? 5.902 14.488 -20.167 1.00 90.38 365 ASN A CA 1
ATOM 2828 C C . ASN A 1 365 ? 4.658 13.929 -20.894 1.00 90.38 365 ASN A C 1
ATOM 2830 O O . ASN A 1 365 ? 3.531 14.204 -20.498 1.00 90.38 365 ASN A O 1
ATOM 2834 N N . LYS A 1 366 ? 4.825 13.153 -21.974 1.00 91.69 366 LYS A N 1
ATOM 2835 C CA . LYS A 1 366 ? 3.706 12.550 -22.715 1.00 91.69 366 LYS A CA 1
ATOM 2836 C C . LYS A 1 366 ? 3.200 11.259 -22.084 1.00 91.69 366 LYS A C 1
ATOM 2838 O O . LYS A 1 366 ? 2.161 10.764 -22.516 1.00 91.69 366 LYS A O 1
ATOM 2843 N N . ILE A 1 367 ? 3.920 10.677 -21.129 1.00 93.44 367 ILE A N 1
ATOM 2844 C CA . ILE A 1 367 ? 3.551 9.402 -20.510 1.00 93.44 367 ILE A CA 1
ATOM 2845 C C . ILE A 1 367 ? 2.979 9.619 -19.113 1.00 93.44 367 ILE A C 1
ATOM 2847 O O . ILE A 1 367 ? 3.411 10.500 -18.373 1.00 93.44 367 ILE A O 1
ATOM 2851 N N . ALA A 1 368 ? 2.001 8.792 -18.755 1.00 95.25 368 ALA A N 1
ATOM 2852 C CA . ALA A 1 368 ? 1.492 8.718 -17.396 1.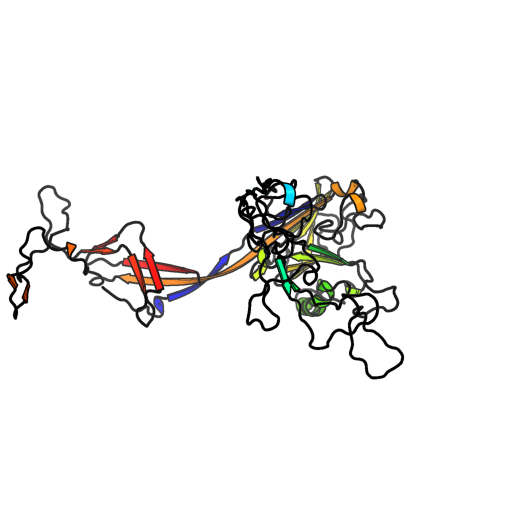00 95.25 368 ALA A CA 1
ATOM 2853 C C . ALA A 1 368 ? 1.113 7.282 -17.039 1.00 95.25 368 ALA A C 1
ATOM 2855 O O . ALA A 1 368 ? 0.786 6.465 -17.906 1.00 95.25 368 ALA A O 1
ATOM 2856 N N . PHE A 1 369 ? 1.124 6.991 -15.745 1.00 96.31 369 PHE A N 1
ATOM 2857 C CA . PHE A 1 369 ? 0.833 5.674 -15.198 1.00 96.31 369 PHE A CA 1
ATOM 2858 C C . PHE A 1 369 ? -0.207 5.787 -14.104 1.00 96.31 369 PHE A C 1
ATOM 2860 O O . PHE A 1 369 ? -0.159 6.710 -13.297 1.00 96.31 369 PHE A O 1
ATOM 2867 N N . ASN A 1 370 ? -1.118 4.825 -14.036 1.00 97.19 370 ASN A N 1
ATOM 2868 C CA . ASN A 1 370 ? -2.016 4.685 -12.900 1.00 97.19 370 ASN A CA 1
ATOM 2869 C C . ASN A 1 370 ? -1.925 3.262 -12.359 1.00 97.19 370 ASN A C 1
ATOM 2871 O O . ASN A 1 370 ? -2.051 2.296 -13.108 1.00 97.19 370 ASN A O 1
ATOM 2875 N N . LEU A 1 371 ? -1.684 3.151 -11.062 1.00 96.94 371 LEU A N 1
ATOM 2876 C CA . LEU A 1 371 ? -1.665 1.914 -10.302 1.00 96.94 371 LEU A CA 1
ATOM 2877 C C . LEU A 1 371 ? -2.782 2.010 -9.269 1.00 96.94 371 LEU A C 1
ATOM 2879 O O . LEU A 1 371 ? -2.712 2.832 -8.359 1.00 96.94 371 LEU A O 1
ATOM 2883 N N . SER A 1 372 ? -3.798 1.165 -9.388 1.00 97.19 372 SER A N 1
ATOM 2884 C CA . SER A 1 372 ? -4.917 1.142 -8.449 1.00 97.19 372 SER A CA 1
ATOM 2885 C C . SER A 1 372 ? -5.152 -0.260 -7.910 1.00 97.19 372 SER A C 1
ATOM 2887 O O . SER A 1 372 ? -5.003 -1.248 -8.626 1.00 97.19 372 SER A O 1
ATOM 2889 N N . TYR A 1 373 ? -5.475 -0.353 -6.624 1.00 97.06 373 TYR A N 1
ATOM 2890 C CA . TYR A 1 373 ? -5.757 -1.618 -5.953 1.00 97.06 373 TYR A CA 1
ATOM 2891 C C . TYR A 1 373 ? -6.565 -1.394 -4.675 1.00 97.06 373 TYR A C 1
ATOM 2893 O O . TYR A 1 373 ? -6.815 -0.261 -4.255 1.00 97.06 373 TYR A O 1
ATOM 2901 N N . ARG A 1 374 ? -6.996 -2.486 -4.044 1.00 97.00 374 ARG A N 1
ATOM 2902 C CA . ARG A 1 374 ? -7.565 -2.461 -2.694 1.00 97.00 374 ARG A CA 1
ATOM 2903 C C . ARG A 1 374 ? -6.610 -3.158 -1.738 1.00 97.00 374 ARG A C 1
ATOM 2905 O O . ARG A 1 374 ? -6.188 -4.278 -2.013 1.00 97.00 374 ARG A O 1
ATOM 2912 N N . GLY A 1 375 ? -6.256 -2.502 -0.640 1.00 95.69 375 GLY A N 1
ATOM 2913 C CA . GLY A 1 375 ? -5.527 -3.158 0.445 1.00 95.69 375 GLY A CA 1
ATOM 2914 C C . GLY A 1 375 ? -6.454 -4.024 1.289 1.00 95.69 375 GLY A C 1
ATOM 2915 O O . GLY A 1 375 ? -7.668 -4.071 1.066 1.00 95.69 375 GLY A O 1
ATOM 2916 N N . THR A 1 376 ? -5.883 -4.682 2.287 1.00 95.00 376 THR A N 1
ATOM 2917 C CA . THR A 1 376 ? -6.612 -5.455 3.288 1.00 95.00 376 THR A CA 1
ATOM 2918 C C . THR A 1 376 ? -6.106 -5.033 4.654 1.00 95.00 376 THR A C 1
ATOM 2920 O O . THR A 1 376 ? -4.918 -5.135 4.940 1.00 95.00 376 THR A O 1
ATOM 2923 N N . THR A 1 377 ? -6.999 -4.550 5.509 1.00 92.88 377 THR A N 1
ATOM 2924 C CA . THR A 1 377 ? -6.683 -4.299 6.916 1.00 92.88 377 THR A CA 1
ATOM 2925 C C . THR A 1 377 ? -7.599 -5.141 7.779 1.00 92.88 377 THR A C 1
ATOM 2927 O O . THR A 1 377 ? -8.802 -5.245 7.525 1.00 92.88 377 THR A O 1
ATOM 2930 N N . GLU A 1 378 ? -7.008 -5.798 8.769 1.00 90.69 378 GLU A N 1
ATOM 2931 C CA . GLU A 1 378 ? -7.713 -6.666 9.699 1.00 90.69 378 GLU A CA 1
ATOM 2932 C C . GLU A 1 378 ? -7.583 -6.071 11.094 1.00 90.69 378 GLU A C 1
ATOM 2934 O O . GLU A 1 378 ? -6.483 -5.980 11.632 1.00 90.69 378 GLU A O 1
ATOM 2939 N N . THR A 1 379 ? -8.709 -5.641 11.658 1.00 89.25 379 THR A N 1
ATOM 2940 C CA . THR A 1 379 ? -8.786 -5.137 13.031 1.00 89.25 379 THR A CA 1
ATOM 2941 C C . THR A 1 379 ? -9.555 -6.155 13.850 1.00 89.25 379 THR A C 1
ATOM 2943 O O . THR A 1 379 ? -10.679 -6.533 13.495 1.00 89.25 379 THR A O 1
ATOM 2946 N N . GLN A 1 380 ? -8.938 -6.647 14.918 1.00 90.81 380 GLN A N 1
ATOM 2947 C CA . GLN A 1 380 ? -9.622 -7.532 15.844 1.00 90.81 380 GLN A CA 1
ATOM 2948 C C . GLN A 1 380 ? -10.581 -6.696 16.690 1.00 90.81 380 GLN A C 1
ATOM 2950 O O . GLN A 1 380 ? -10.285 -5.577 17.090 1.00 90.81 380 GLN A O 1
ATOM 2955 N N . THR A 1 381 ? -11.781 -7.215 16.911 1.00 90.62 381 THR A N 1
ATOM 2956 C CA . THR A 1 381 ? -12.819 -6.528 17.672 1.00 90.62 381 THR A CA 1
ATOM 2957 C C . THR A 1 381 ? -13.508 -7.503 18.601 1.00 90.62 381 THR A C 1
ATOM 2959 O O . THR A 1 381 ? -13.919 -8.592 18.198 1.00 90.62 381 THR A O 1
ATOM 2962 N N . VAL A 1 382 ? -13.673 -7.099 19.851 1.00 90.12 382 VAL A N 1
ATOM 2963 C CA . VAL A 1 382 ? -14.444 -7.833 20.844 1.00 90.12 382 VAL A CA 1
ATOM 2964 C C . VAL A 1 382 ? -15.801 -7.161 20.968 1.00 90.12 382 VAL A C 1
ATOM 2966 O O . VAL A 1 382 ? -15.914 -5.974 21.275 1.00 90.12 382 VAL A O 1
ATOM 2969 N N . THR A 1 383 ? -16.856 -7.922 20.702 1.00 90.19 383 THR A N 1
ATOM 2970 C CA . THR A 1 383 ? -18.229 -7.513 20.993 1.00 90.19 383 THR A CA 1
ATOM 2971 C C . THR A 1 383 ? -18.658 -8.162 22.300 1.00 90.19 383 THR A C 1
ATOM 2973 O O . THR A 1 383 ? -18.664 -9.384 22.412 1.00 90.19 383 THR A O 1
ATOM 2976 N N . MET A 1 384 ? -19.017 -7.338 23.276 1.00 90.69 384 MET A N 1
ATOM 2977 C CA . MET A 1 384 ? -19.498 -7.739 24.593 1.00 90.69 384 MET A CA 1
ATOM 2978 C C . MET A 1 384 ? -20.993 -7.453 24.706 1.00 90.69 384 MET A C 1
ATOM 2980 O O . MET A 1 384 ? -21.437 -6.336 24.426 1.00 90.69 384 MET A O 1
ATOM 2984 N N . PHE A 1 385 ? -21.764 -8.433 25.165 1.00 91.19 385 PHE A N 1
ATOM 2985 C CA . PHE A 1 385 ? -23.174 -8.274 25.500 1.00 91.19 385 PHE A CA 1
ATOM 2986 C C . PHE A 1 385 ? -23.357 -8.229 27.017 1.00 91.19 385 PHE A C 1
ATOM 2988 O O . PHE A 1 385 ? -23.202 -9.215 27.740 1.00 91.19 385 PHE A O 1
ATOM 2995 N N . SER A 1 386 ? -23.705 -7.047 27.520 1.00 88.50 386 SER A N 1
ATOM 2996 C CA . SER A 1 386 ? -24.115 -6.880 28.910 1.00 88.50 386 SER A CA 1
ATOM 2997 C C . SER A 1 386 ? -25.635 -6.868 28.977 1.00 88.50 386 SER A C 1
ATOM 2999 O O . SER A 1 386 ? -26.283 -6.044 28.337 1.00 88.50 386 SER A O 1
ATOM 3001 N N . HIS A 1 387 ? -26.210 -7.800 29.728 1.00 88.88 387 HIS A N 1
ATOM 3002 C CA . HIS A 1 387 ? -27.657 -7.936 29.866 1.00 88.88 387 HIS A CA 1
ATOM 3003 C C . HIS A 1 387 ? -28.061 -7.389 31.234 1.00 88.88 387 HIS A C 1
ATOM 3005 O O . HIS A 1 387 ? -27.458 -7.769 32.233 1.00 88.88 387 HIS A O 1
ATOM 3011 N N . ALA A 1 388 ? -29.056 -6.508 31.262 1.00 88.56 388 ALA A N 1
ATOM 3012 C CA . ALA A 1 388 ? -29.741 -6.055 32.464 1.00 88.56 388 ALA A CA 1
ATOM 3013 C C . ALA A 1 388 ? -31.140 -6.675 32.450 1.00 88.56 388 ALA A C 1
ATOM 3015 O O . ALA A 1 388 ? -32.061 -6.115 31.844 1.00 88.56 388 ALA A O 1
ATOM 3016 N N . ARG A 1 389 ? -31.262 -7.867 33.046 1.00 88.00 389 ARG A N 1
ATOM 3017 C CA . ARG A 1 389 ? -32.511 -8.635 33.038 1.00 88.00 389 ARG A CA 1
ATOM 3018 C C . ARG A 1 389 ? -33.558 -8.038 33.990 1.00 88.00 389 ARG A C 1
ATOM 3020 O O . ARG A 1 389 ? -33.282 -7.132 34.782 1.00 88.00 389 ARG A O 1
ATOM 3027 N N . LYS A 1 390 ? -34.769 -8.576 33.942 1.00 88.12 390 LYS A N 1
ATOM 3028 C CA . LYS A 1 390 ? -35.887 -8.281 34.825 1.00 88.12 390 LYS A CA 1
ATOM 3029 C C . LYS A 1 390 ? -35.458 -8.518 36.269 1.00 88.12 390 LYS A C 1
ATOM 3031 O O . LYS A 1 390 ? -34.909 -9.566 36.597 1.00 88.12 390 LYS A O 1
ATOM 3036 N N . GLY A 1 391 ? -35.671 -7.521 37.122 1.00 83.88 391 GLY A N 1
ATOM 3037 C CA . GLY A 1 391 ? -35.214 -7.528 38.515 1.00 83.88 391 GLY A CA 1
ATOM 3038 C C . GLY A 1 391 ? -33.720 -7.238 38.732 1.00 83.88 391 GLY A C 1
ATOM 3039 O O . GLY A 1 391 ? -33.322 -7.005 39.871 1.00 83.88 391 GLY A O 1
ATOM 3040 N N . GLU A 1 392 ? -32.891 -7.185 37.685 1.00 84.31 392 GLU A N 1
ATOM 3041 C CA . GLU A 1 392 ? -31.482 -6.789 37.784 1.00 84.31 392 GLU A CA 1
ATOM 3042 C C . GLU A 1 392 ? -31.302 -5.287 37.540 1.00 84.31 392 GLU A C 1
ATOM 3044 O O . GLU A 1 392 ? -32.116 -4.638 36.878 1.00 84.31 392 GLU A O 1
ATOM 3049 N N . ALA A 1 393 ? -30.204 -4.736 38.074 1.00 80.50 393 ALA A N 1
ATOM 3050 C CA . ALA A 1 393 ? -29.848 -3.322 37.942 1.00 80.50 393 ALA A CA 1
ATOM 3051 C C . ALA A 1 393 ? -31.028 -2.378 38.256 1.00 80.50 393 ALA A C 1
ATOM 3053 O O . ALA A 1 393 ? -31.235 -1.400 37.557 1.00 80.50 393 ALA A O 1
ATOM 3054 N N . ASN A 1 394 ? -31.808 -2.678 39.298 1.00 77.38 394 ASN A N 1
ATOM 3055 C CA . ASN A 1 394 ? -33.030 -1.964 39.692 1.00 77.38 394 ASN A CA 1
ATOM 3056 C C . ASN A 1 394 ? -32.827 -0.999 40.878 1.00 77.38 394 ASN A C 1
ATOM 3058 O O . ASN A 1 394 ? -33.796 -0.458 41.410 1.00 77.38 394 ASN A O 1
ATOM 3062 N N . PHE A 1 395 ? -31.579 -0.781 41.306 1.00 77.44 395 PHE A N 1
ATOM 3063 C CA . PHE A 1 395 ? -31.233 0.162 42.368 1.00 77.44 395 PHE A CA 1
ATOM 3064 C C . PHE A 1 395 ? -29.969 0.959 42.029 1.00 77.44 395 PHE A C 1
ATOM 3066 O O . PHE A 1 395 ? -29.032 0.452 41.406 1.00 77.44 395 PHE A O 1
ATOM 3073 N N . SER A 1 396 ? -29.936 2.215 42.471 1.00 74.19 396 SER A N 1
ATOM 3074 C CA . SER A 1 396 ? -28.773 3.098 42.377 1.00 74.19 396 SER A CA 1
ATOM 3075 C C . SER A 1 396 ? -28.246 3.398 43.777 1.00 74.19 396 SER A C 1
ATOM 3077 O O . SER A 1 396 ? -29.024 3.639 44.694 1.00 74.19 396 SER A O 1
ATOM 3079 N N . ASN A 1 397 ? -26.922 3.423 43.944 1.00 73.56 397 ASN A N 1
ATOM 3080 C CA . ASN A 1 397 ? -26.293 3.848 45.202 1.00 73.56 397 ASN A CA 1
ATOM 3081 C C . ASN A 1 397 ? -26.259 5.382 45.346 1.00 73.56 397 ASN A C 1
ATOM 3083 O O . ASN A 1 397 ? -25.728 5.893 46.326 1.00 73.56 397 ASN A O 1
ATOM 3087 N N . ASN A 1 398 ? -26.769 6.124 44.360 1.00 72.25 398 ASN A N 1
ATOM 3088 C CA . ASN A 1 398 ? -26.813 7.578 44.407 1.00 72.25 398 ASN A CA 1
ATOM 3089 C C . ASN A 1 398 ? -27.907 8.036 45.399 1.00 72.25 398 ASN A C 1
ATOM 3091 O O . ASN A 1 398 ? -29.071 7.744 45.143 1.00 72.25 398 ASN A O 1
ATOM 3095 N N . PRO A 1 399 ? -27.587 8.780 46.477 1.00 68.88 399 PRO A N 1
ATOM 3096 C CA . PRO A 1 399 ? -28.538 9.166 47.532 1.00 68.88 399 PRO A CA 1
ATOM 3097 C C . PRO A 1 399 ? -29.634 10.157 47.096 1.00 68.88 399 PRO A C 1
ATOM 3099 O O . PRO A 1 399 ? -30.492 10.521 47.897 1.00 68.88 399 PRO A O 1
ATOM 3102 N N . THR A 1 400 ? -29.650 10.576 45.829 1.00 68.69 400 THR A N 1
ATOM 3103 C CA . THR A 1 400 ? -30.668 11.470 45.241 1.00 68.69 400 THR A CA 1
ATOM 3104 C C . THR A 1 400 ? -32.093 10.899 45.220 1.00 68.69 400 THR A C 1
ATOM 3106 O O . THR A 1 400 ? -33.021 11.618 44.863 1.00 68.69 400 THR A O 1
ATOM 3109 N N . TYR A 1 401 ? -32.302 9.644 45.633 1.00 73.56 401 TYR A N 1
ATOM 3110 C CA . TYR A 1 401 ? -33.636 9.052 45.775 1.00 73.56 401 TYR A CA 1
ATOM 3111 C C . TYR A 1 401 ? -34.397 9.517 47.031 1.00 73.56 401 TYR A C 1
ATOM 3113 O O . TYR A 1 401 ? -35.599 9.286 47.118 1.00 73.56 401 TYR A O 1
ATOM 3121 N N . LEU A 1 402 ? -33.749 10.147 48.018 1.00 78.31 402 LEU A N 1
ATOM 3122 C CA . LEU A 1 402 ? -34.418 10.620 49.241 1.00 78.31 402 LEU A CA 1
ATOM 3123 C C . LEU A 1 402 ? -35.226 11.904 48.993 1.00 78.31 402 LEU A C 1
ATOM 3125 O O . LEU A 1 402 ? -34.824 12.751 48.193 1.00 78.31 402 LEU A O 1
ATOM 3129 N N . GLN A 1 403 ? -36.353 12.077 49.694 1.00 78.25 403 GLN A N 1
ATOM 3130 C CA . GLN A 1 403 ? -37.115 13.329 49.632 1.00 78.25 403 GLN A CA 1
ATOM 3131 C C . GLN A 1 403 ? -36.334 14.475 50.286 1.00 78.25 403 GLN A C 1
ATOM 3133 O O . GLN A 1 403 ? -35.807 14.350 51.395 1.00 78.25 403 GLN A O 1
ATOM 3138 N N . TYR A 1 404 ? -36.260 15.608 49.587 1.00 79.69 404 TYR A N 1
ATOM 3139 C CA . TYR A 1 404 ? -35.576 16.799 50.080 1.00 79.69 404 TYR A CA 1
ATOM 3140 C C . TYR A 1 404 ? -36.236 17.342 51.360 1.00 79.69 404 TYR A C 1
ATOM 3142 O O . TYR A 1 404 ? -37.459 17.330 51.492 1.00 79.69 404 TYR A O 1
ATOM 3150 N N . GLY A 1 405 ? -35.418 17.837 52.295 1.00 79.81 405 GLY A N 1
ATOM 3151 C CA . GLY A 1 405 ? -35.884 18.494 53.523 1.00 79.81 405 GLY A CA 1
ATOM 3152 C C . GLY A 1 405 ? -36.235 17.561 54.689 1.00 79.81 405 GLY A C 1
ATOM 3153 O O . GLY A 1 405 ? -36.812 18.018 55.672 1.00 79.81 405 GLY A O 1
ATOM 3154 N N . GLN A 1 406 ? -35.896 16.270 54.617 1.00 83.31 406 GLN A N 1
ATOM 3155 C CA . GLN A 1 406 ? -36.163 15.317 55.700 1.00 83.31 406 GLN A CA 1
ATOM 3156 C C . GLN A 1 406 ? -34.995 15.184 56.675 1.00 83.31 406 GLN A C 1
ATOM 3158 O O . GLN A 1 406 ? -33.824 15.261 56.301 1.00 83.31 406 GLN A O 1
ATOM 3163 N N . ARG A 1 407 ? -35.314 14.933 57.949 1.00 77.44 407 ARG A N 1
ATOM 3164 C CA . ARG A 1 407 ? -34.320 14.673 58.994 1.00 77.44 407 ARG A CA 1
ATOM 3165 C C . ARG A 1 407 ? -33.595 13.357 58.699 1.00 77.44 407 ARG A C 1
ATOM 3167 O O . ARG A 1 407 ? -34.192 12.290 58.808 1.00 77.44 407 ARG A O 1
ATOM 3174 N N . GLN A 1 408 ? -32.318 13.437 58.329 1.00 79.12 408 GLN A N 1
ATOM 3175 C CA . GLN A 1 408 ? -31.513 12.271 57.937 1.00 79.12 408 GLN A CA 1
ATOM 3176 C C . GLN A 1 408 ? -31.045 11.438 59.139 1.00 79.12 408 GLN A C 1
ATOM 3178 O O . GLN A 1 408 ? -30.969 10.214 59.056 1.00 79.12 408 GLN A O 1
ATOM 3183 N N . VAL A 1 409 ? -30.782 12.099 60.268 1.00 83.12 409 VAL A N 1
ATOM 3184 C CA . VAL A 1 409 ? -30.246 11.483 61.487 1.00 83.12 409 VAL A CA 1
ATOM 3185 C C . VAL A 1 409 ? -31.266 11.608 62.612 1.00 83.12 409 VAL A C 1
ATOM 3187 O O . VAL A 1 409 ? -31.704 12.714 62.952 1.00 83.12 409 VAL A O 1
ATOM 3190 N N . GLN A 1 410 ? -31.651 10.475 63.196 1.00 82.69 410 GLN A N 1
ATOM 3191 C CA . GLN A 1 410 ? -32.573 10.446 64.328 1.00 82.69 410 GLN A CA 1
ATOM 3192 C C . GLN A 1 410 ? -31.832 10.798 65.615 1.00 82.69 410 GLN A C 1
ATOM 3194 O O . GLN A 1 410 ? -32.271 11.679 66.361 1.00 82.69 410 GLN A O 1
ATOM 3199 N N . LYS A 1 411 ? -30.670 10.178 65.835 1.00 81.50 411 LYS A N 1
ATOM 3200 C CA . LYS A 1 411 ? -29.863 10.365 67.040 1.00 81.50 411 LYS A CA 1
ATOM 3201 C C . LYS A 1 411 ? -28.377 10.296 66.697 1.00 81.50 411 LYS A C 1
ATOM 3203 O O . LYS A 1 411 ? -27.945 9.399 65.986 1.00 81.50 411 LYS A O 1
ATOM 3208 N N . SER A 1 412 ? -27.602 11.245 67.211 1.00 83.19 412 SER A N 1
ATOM 3209 C CA . SER A 1 412 ? -26.141 11.238 67.118 1.00 83.19 412 SER A CA 1
ATOM 3210 C C . SER A 1 412 ? -25.568 11.579 68.488 1.00 83.19 412 SER A C 1
ATOM 3212 O O . SER A 1 412 ? -25.902 12.621 69.051 1.00 83.19 412 SER A O 1
ATOM 3214 N N . SER A 1 413 ? -24.738 10.699 69.038 1.00 84.75 413 SER A N 1
ATOM 3215 C CA . SER A 1 413 ? -23.987 10.885 70.283 1.00 84.75 413 SER A CA 1
ATOM 3216 C C . SER A 1 413 ? -22.551 10.377 70.115 1.00 84.75 413 SER A C 1
ATOM 3218 O O . SER A 1 413 ? -22.187 9.864 69.061 1.00 84.75 413 SER A O 1
ATOM 3220 N N . SER A 1 414 ? -21.732 10.489 71.162 1.00 79.88 414 SER A N 1
ATOM 3221 C CA . SER A 1 414 ? -20.364 9.951 71.187 1.00 79.88 414 SER A CA 1
ATOM 3222 C C . SER A 1 414 ? -20.281 8.420 71.094 1.00 79.88 414 SER A C 1
ATOM 3224 O O . SER A 1 414 ? -19.203 7.896 70.835 1.00 79.88 414 SER A O 1
ATOM 3226 N N . ILE A 1 415 ? -21.393 7.706 71.309 1.00 84.69 415 ILE A N 1
ATOM 3227 C CA . ILE A 1 415 ? -21.453 6.232 71.330 1.00 84.69 415 ILE A CA 1
ATOM 3228 C C . ILE A 1 415 ? -22.552 5.640 70.436 1.00 84.69 415 ILE A C 1
ATOM 3230 O O . ILE A 1 415 ? -22.575 4.431 70.231 1.00 84.69 415 ILE A O 1
ATOM 3234 N N . VAL A 1 416 ? -23.479 6.453 69.915 1.00 82.38 416 VAL A N 1
ATOM 3235 C CA . VAL A 1 416 ? -24.610 5.980 69.101 1.00 82.38 416 VAL A CA 1
ATOM 3236 C C . VAL A 1 416 ? -24.830 6.908 67.914 1.00 82.38 416 VAL A C 1
ATOM 3238 O O . VAL A 1 416 ? -25.077 8.100 68.087 1.00 82.38 416 VAL A O 1
ATOM 3241 N N . TYR A 1 417 ? -24.811 6.331 66.716 1.00 84.69 417 TYR A N 1
ATOM 3242 C CA . TYR A 1 417 ? -25.282 6.960 65.489 1.00 84.69 417 TYR A CA 1
ATOM 3243 C C . TYR A 1 417 ? -26.468 6.156 64.960 1.00 84.69 417 TYR A C 1
ATOM 3245 O O . TYR A 1 417 ? -26.329 4.979 64.634 1.00 84.69 417 TYR A O 1
ATOM 3253 N N . GLU A 1 418 ? -27.637 6.787 64.910 1.00 84.81 418 GLU A N 1
ATOM 3254 C CA . GLU A 1 418 ? -28.877 6.182 64.437 1.00 84.81 418 GLU A CA 1
ATOM 3255 C C . GLU A 1 418 ? -29.449 7.028 63.296 1.00 84.81 418 GLU A C 1
ATOM 3257 O O . GLU A 1 418 ? -29.872 8.180 63.478 1.00 84.81 418 GLU A O 1
ATOM 3262 N N . GLU A 1 419 ? -29.450 6.451 62.096 1.00 82.19 419 GLU A N 1
ATOM 3263 C CA . GLU A 1 419 ? -30.109 7.044 60.937 1.00 82.19 419 GLU A CA 1
ATOM 3264 C C . GLU A 1 419 ? -31.627 7.005 61.109 1.00 82.19 419 GLU A C 1
ATOM 3266 O O . GLU A 1 419 ? -32.173 6.095 61.728 1.00 82.19 419 GLU A O 1
ATOM 3271 N N . ASN A 1 420 ? -32.335 7.979 60.537 1.00 82.31 420 ASN A N 1
ATOM 3272 C CA . ASN A 1 420 ? -33.791 8.000 60.630 1.00 82.31 420 ASN A CA 1
ATOM 3273 C C . ASN A 1 420 ? -34.409 6.785 59.898 1.00 82.31 420 ASN A C 1
ATOM 3275 O O . ASN A 1 420 ? -34.230 6.660 58.679 1.00 82.31 420 ASN A O 1
ATOM 3279 N N . PRO A 1 421 ? -35.146 5.897 60.597 1.00 80.00 421 PRO A N 1
ATOM 3280 C CA . PRO A 1 421 ? -35.749 4.716 59.978 1.00 80.00 421 PRO A CA 1
ATOM 3281 C C . PRO A 1 421 ? -36.932 5.068 59.063 1.00 80.00 421 PRO A C 1
ATOM 3283 O O . PRO A 1 421 ? -37.218 4.328 58.128 1.00 80.00 421 PRO A O 1
ATOM 3286 N N . ASN A 1 422 ? -37.574 6.224 59.267 1.00 82.38 422 ASN A N 1
ATOM 3287 C CA . ASN A 1 422 ? -38.767 6.660 58.533 1.00 82.38 422 ASN A CA 1
ATOM 3288 C C . ASN A 1 422 ? -38.441 7.651 57.399 1.00 82.38 422 ASN A C 1
ATOM 3290 O O . ASN A 1 422 ? -39.196 8.589 57.140 1.00 82.38 422 ASN A O 1
ATOM 3294 N N . ARG A 1 423 ? -37.293 7.484 56.733 1.00 81.06 423 ARG A N 1
ATOM 3295 C CA . ARG A 1 423 ? -36.932 8.290 55.557 1.00 81.06 423 ARG A CA 1
ATOM 3296 C C . ARG A 1 423 ? -37.847 7.935 54.389 1.00 81.06 423 ARG A C 1
ATOM 3298 O O . ARG A 1 423 ? -37.962 6.768 54.022 1.00 81.06 423 ARG A O 1
ATOM 3305 N N . SER A 1 424 ? -38.463 8.940 53.780 1.00 78.38 424 SER A N 1
ATOM 3306 C CA . SER A 1 424 ? -39.271 8.732 52.582 1.00 78.38 424 SER A CA 1
ATOM 3307 C C . SER A 1 424 ? -38.431 8.886 51.311 1.00 78.38 424 SER A C 1
ATOM 3309 O O . SER A 1 424 ? -37.448 9.635 51.259 1.00 78.38 424 SER A O 1
ATOM 3311 N N . ILE A 1 425 ? -38.843 8.165 50.276 1.00 78.62 425 ILE A N 1
ATOM 3312 C CA . ILE A 1 425 ? -38.199 8.136 48.966 1.00 78.62 425 ILE A CA 1
ATOM 3313 C C . ILE A 1 425 ? -39.014 9.025 48.022 1.00 78.62 425 ILE A C 1
ATOM 3315 O O . ILE A 1 425 ? -40.242 8.935 47.988 1.00 78.62 425 ILE A O 1
ATOM 3319 N N . THR A 1 426 ? -38.341 9.868 47.242 1.00 76.00 426 THR A N 1
ATOM 3320 C CA . THR A 1 426 ? -38.976 10.657 46.183 1.00 76.00 426 THR A CA 1
ATOM 3321 C C . THR A 1 426 ? -39.535 9.717 45.119 1.00 76.00 426 THR A C 1
ATOM 3323 O O . THR A 1 426 ? -38.797 8.932 44.521 1.00 76.00 426 THR A O 1
ATOM 3326 N N . ASN A 1 427 ? -40.836 9.813 44.847 1.00 77.62 427 ASN A N 1
ATOM 3327 C CA . ASN A 1 427 ? -41.439 9.091 43.736 1.00 77.62 427 ASN A CA 1
ATOM 3328 C C . ASN A 1 427 ? -41.152 9.824 42.420 1.00 77.62 427 ASN A C 1
ATOM 3330 O O . ASN A 1 427 ? -41.649 10.922 42.189 1.00 77.62 427 ASN A O 1
ATOM 3334 N N . VAL A 1 428 ? -40.339 9.201 41.570 1.00 76.62 428 VAL A N 1
ATOM 3335 C CA . VAL A 1 428 ? -39.966 9.706 40.239 1.00 76.62 428 VAL A CA 1
ATOM 3336 C C . VAL A 1 428 ? -40.836 9.129 39.115 1.00 76.62 428 VAL A C 1
ATOM 3338 O O . VAL A 1 428 ? -40.595 9.424 37.946 1.00 76.62 428 VAL A O 1
ATOM 3341 N N . VAL A 1 429 ? -41.830 8.296 39.443 1.00 77.94 429 VAL A N 1
ATOM 3342 C CA . VAL A 1 429 ? -42.772 7.727 38.471 1.00 77.94 429 VAL A CA 1
ATOM 3343 C C . VAL A 1 429 ? -43.810 8.787 38.109 1.00 77.94 429 VAL A C 1
ATOM 3345 O O . VAL A 1 429 ? -44.567 9.251 38.964 1.00 77.94 429 VAL A O 1
ATOM 3348 N N . SER A 1 430 ? -43.854 9.173 36.837 1.00 74.94 430 SER A N 1
ATOM 3349 C CA . SER A 1 430 ? -44.887 10.059 36.305 1.00 74.94 430 SER A CA 1
ATOM 3350 C C . SER A 1 430 ? -46.121 9.258 35.889 1.00 74.94 430 SER A C 1
ATOM 3352 O O . SER A 1 430 ? -46.026 8.104 35.473 1.00 74.94 430 SER A O 1
ATOM 3354 N N . SER A 1 431 ? -47.301 9.867 36.006 1.00 77.94 431 SER A N 1
ATOM 3355 C CA . SER A 1 431 ? -48.518 9.315 35.411 1.00 77.94 431 SER A CA 1
ATOM 3356 C C . SER A 1 431 ? -48.788 9.983 34.060 1.00 77.94 431 SER A C 1
ATOM 3358 O O . SER A 1 431 ? -48.376 11.119 33.819 1.00 77.94 431 SER A O 1
ATOM 3360 N N . SER A 1 432 ? -49.497 9.284 33.175 1.00 77.19 432 SER A N 1
ATOM 3361 C CA . SER A 1 432 ? -49.961 9.826 31.893 1.00 77.19 432 SER A CA 1
ATOM 3362 C C . SER A 1 432 ? -51.203 10.720 32.021 1.00 77.19 432 SER A C 1
ATOM 3364 O O . SER A 1 432 ? -51.671 11.246 31.015 1.00 77.19 432 SER A O 1
ATOM 3366 N N . TYR A 1 433 ? -51.760 10.874 33.228 1.00 74.75 433 TYR A N 1
ATOM 3367 C CA . TYR A 1 433 ? -52.992 11.618 33.488 1.00 74.75 433 TYR A CA 1
ATOM 3368 C C . TYR A 1 433 ? -52.704 12.868 34.323 1.00 74.75 433 TYR A C 1
ATOM 3370 O O . TYR A 1 433 ? -51.972 12.835 35.312 1.00 74.75 433 TYR A O 1
ATOM 3378 N N . THR A 1 434 ? -53.312 13.992 33.957 1.00 69.19 434 THR A N 1
ATOM 3379 C CA . THR A 1 434 ? -53.218 15.224 34.746 1.00 69.19 434 THR A CA 1
ATOM 3380 C C . THR A 1 434 ? -53.852 15.021 36.129 1.00 69.19 434 THR A C 1
ATOM 3382 O O . THR A 1 434 ? -54.889 14.380 36.261 1.00 69.19 434 THR A O 1
ATOM 3385 N N . ALA A 1 435 ? -53.207 15.546 37.176 1.00 73.75 435 ALA A N 1
ATOM 3386 C CA . ALA A 1 435 ? -53.638 15.441 38.580 1.00 73.75 435 ALA A CA 1
ATOM 3387 C C . ALA A 1 435 ? -53.706 14.018 39.185 1.00 73.75 435 ALA A C 1
ATOM 3389 O O . ALA A 1 435 ? -54.249 13.846 40.275 1.00 73.75 435 ALA A O 1
ATOM 3390 N N . HIS A 1 436 ? -53.111 13.008 38.542 1.00 76.12 436 HIS A N 1
ATOM 3391 C CA . HIS A 1 436 ? -52.981 11.667 39.113 1.00 76.12 436 HIS A CA 1
ATOM 3392 C C . HIS A 1 436 ? -51.519 11.365 39.474 1.00 76.12 436 HIS A C 1
ATOM 3394 O O . HIS A 1 436 ? -50.629 11.523 38.638 1.00 76.12 436 HIS A O 1
ATOM 3400 N N . SER A 1 437 ? -51.247 10.916 40.702 1.00 72.62 437 SER A N 1
ATOM 3401 C CA . SER A 1 437 ? -49.923 10.421 41.093 1.00 72.62 437 SER A CA 1
ATOM 3402 C C . SER A 1 437 ? -49.859 8.907 40.901 1.00 72.62 437 SER A C 1
ATOM 3404 O O . SER A 1 437 ? -50.665 8.157 41.447 1.00 72.62 437 SER A O 1
ATOM 3406 N N . ALA A 1 438 ? -48.901 8.443 40.099 1.00 77.38 438 ALA A N 1
ATOM 3407 C CA . ALA A 1 438 ? -48.679 7.014 39.915 1.00 77.38 438 ALA A CA 1
ATOM 3408 C C . ALA A 1 438 ? -48.085 6.398 41.192 1.00 77.38 438 ALA A C 1
ATOM 3410 O O . ALA A 1 438 ? -47.287 7.030 41.887 1.00 77.38 438 ALA A O 1
ATOM 3411 N N . SER A 1 439 ? -48.443 5.148 41.494 1.00 81.12 439 SER A N 1
ATOM 3412 C CA . SER A 1 439 ? -47.833 4.391 42.592 1.00 81.12 439 SER A CA 1
ATOM 3413 C C . SER A 1 439 ? -46.325 4.244 42.382 1.00 81.12 439 SER A C 1
ATOM 3415 O O . SER A 1 439 ? -45.880 4.041 41.252 1.00 81.12 439 SER A O 1
ATOM 3417 N N . PHE A 1 440 ? -45.550 4.275 43.467 1.00 80.38 440 PHE A N 1
ATOM 3418 C CA . PHE A 1 440 ? -44.104 4.069 43.411 1.00 80.38 440 PHE A CA 1
ATOM 3419 C C . PHE A 1 440 ? -43.742 2.748 42.712 1.00 80.38 440 PHE A C 1
ATOM 3421 O O . PHE A 1 440 ? -44.288 1.691 43.032 1.00 80.38 440 PHE A O 1
ATOM 3428 N N . ARG A 1 441 ? -42.784 2.816 41.784 1.00 79.88 441 ARG A N 1
ATOM 3429 C CA . ARG A 1 441 ? -42.150 1.668 41.126 1.00 79.88 441 ARG A CA 1
ATOM 3430 C C . ARG A 1 441 ? -40.639 1.842 41.171 1.00 79.88 441 ARG A C 1
ATOM 3432 O O . ARG A 1 441 ? -40.132 2.962 41.090 1.00 79.88 441 ARG A O 1
ATOM 3439 N N . ARG A 1 442 ? -39.909 0.731 41.287 1.00 78.06 442 ARG A N 1
ATOM 3440 C CA . ARG A 1 442 ? -38.447 0.748 41.197 1.00 78.06 442 ARG A CA 1
ATOM 3441 C C . ARG A 1 442 ? -38.044 0.976 39.745 1.00 78.06 442 ARG A C 1
ATOM 3443 O O . ARG A 1 442 ? -38.288 0.129 38.889 1.00 78.06 442 ARG A O 1
ATOM 3450 N N . GLN A 1 443 ? -37.421 2.118 39.492 1.00 83.31 443 GLN A N 1
ATOM 3451 C CA . GLN A 1 443 ? -36.877 2.468 38.189 1.00 83.31 443 GLN A CA 1
ATOM 3452 C C . GLN A 1 443 ? -35.524 3.158 38.361 1.00 83.31 443 GLN A C 1
ATOM 3454 O O . GLN A 1 443 ? -35.323 3.921 39.310 1.00 83.31 443 GLN A O 1
ATOM 3459 N N . VAL A 1 444 ? -34.588 2.897 37.453 1.00 85.62 444 VAL A N 1
ATOM 3460 C CA . VAL A 1 444 ? -33.274 3.550 37.444 1.00 85.62 444 VAL A CA 1
ATOM 3461 C C . VAL A 1 444 ? -32.914 4.033 36.050 1.00 85.62 444 VAL A C 1
ATOM 3463 O O . VAL A 1 444 ? -33.405 3.512 35.056 1.00 85.62 444 VAL A O 1
ATOM 3466 N N . TYR A 1 445 ? -32.004 4.997 35.974 1.00 87.50 445 TYR A N 1
ATOM 3467 C CA . TYR A 1 445 ? -31.431 5.438 34.708 1.00 87.50 445 TYR A CA 1
ATOM 3468 C C . TYR A 1 445 ? -30.040 4.838 34.525 1.00 87.50 445 TYR A C 1
ATOM 3470 O O . TYR A 1 445 ? -29.150 5.045 35.354 1.00 87.50 445 TYR A O 1
ATOM 3478 N N . ILE A 1 446 ? -29.840 4.123 33.421 1.00 87.88 446 ILE A N 1
ATOM 3479 C CA . ILE A 1 446 ? -28.532 3.614 33.012 1.00 87.88 446 ILE A CA 1
ATOM 3480 C C . ILE A 1 446 ? -27.926 4.635 32.053 1.00 87.88 446 ILE A C 1
ATOM 3482 O O . ILE A 1 446 ? -28.444 4.855 30.961 1.00 87.88 446 ILE A O 1
ATOM 3486 N N . SER A 1 447 ? -26.835 5.278 32.467 1.00 89.56 447 SER A N 1
ATOM 3487 C CA . SER A 1 447 ? -26.118 6.279 31.661 1.00 89.56 447 SER A CA 1
ATOM 3488 C C . SER A 1 447 ? -24.757 5.793 31.166 1.00 89.56 447 SER A C 1
ATOM 3490 O O . SER A 1 447 ? -24.266 6.258 30.137 1.00 89.56 447 SER A O 1
ATOM 3492 N N . ARG A 1 448 ? -24.123 4.877 31.906 1.00 90.12 448 ARG A N 1
ATOM 3493 C CA . ARG A 1 448 ? -22.777 4.371 31.628 1.00 90.12 448 ARG A CA 1
ATOM 3494 C C . ARG A 1 448 ? -22.665 2.905 32.018 1.00 90.12 448 ARG A C 1
ATOM 3496 O O . ARG A 1 448 ? -23.254 2.487 33.014 1.00 90.12 448 ARG A O 1
ATOM 3503 N N . VAL A 1 449 ? -21.856 2.160 31.275 1.00 89.44 449 VAL A N 1
ATOM 3504 C CA . VAL A 1 449 ? -21.484 0.777 31.585 1.00 89.44 449 VAL A CA 1
ATOM 3505 C C . VAL A 1 449 ? -19.971 0.719 31.778 1.00 89.44 449 VAL A C 1
ATOM 3507 O O . VAL A 1 449 ? -19.213 1.004 30.853 1.00 89.44 449 VAL A O 1
ATOM 3510 N N . GLY A 1 450 ? -19.532 0.402 32.996 1.00 90.00 450 GLY A N 1
ATOM 3511 C CA . GLY A 1 450 ? -18.119 0.185 33.313 1.00 90.00 450 GLY A CA 1
ATOM 3512 C C . GLY A 1 450 ? -17.702 -1.248 32.992 1.00 90.00 450 GLY A C 1
ATOM 3513 O O . GLY A 1 450 ? -18.431 -2.188 33.307 1.00 90.00 450 GLY A O 1
ATOM 3514 N N . ILE A 1 451 ? -16.539 -1.406 32.372 1.00 90.12 451 ILE A N 1
ATOM 3515 C CA . ILE A 1 451 ? -15.909 -2.691 32.074 1.00 90.12 451 ILE A CA 1
ATOM 3516 C C . ILE A 1 451 ? -14.748 -2.852 33.048 1.00 90.12 451 ILE A C 1
ATOM 3518 O O . ILE A 1 451 ? -13.931 -1.941 33.188 1.00 90.12 451 ILE A O 1
ATOM 3522 N N . TYR A 1 452 ? -14.680 -3.999 33.713 1.00 90.31 452 TYR A N 1
ATOM 3523 C CA . TYR A 1 452 ? -13.686 -4.283 34.740 1.00 90.31 452 TYR A CA 1
ATOM 3524 C C . TYR A 1 452 ? -12.884 -5.535 34.383 1.00 90.31 452 TYR A C 1
ATOM 3526 O O . TYR A 1 452 ? -13.421 -6.439 33.742 1.00 90.31 452 TYR A O 1
ATOM 3534 N N . ASP A 1 453 ? -11.621 -5.585 34.806 1.00 89.62 453 ASP A N 1
ATOM 3535 C CA . ASP A 1 453 ? -10.821 -6.813 34.782 1.00 89.62 453 ASP A CA 1
ATOM 3536 C C . ASP A 1 453 ? -11.223 -7.776 35.922 1.00 89.62 453 ASP A C 1
ATOM 3538 O O . ASP A 1 453 ? -12.072 -7.463 36.766 1.00 89.62 453 ASP A O 1
ATOM 3542 N N . ASP A 1 454 ? -10.594 -8.953 35.975 1.00 88.12 454 ASP A N 1
ATOM 3543 C CA . ASP A 1 454 ? -10.846 -9.956 37.023 1.00 88.12 454 ASP A CA 1
ATOM 3544 C C . ASP A 1 454 ? -10.518 -9.450 38.444 1.00 88.12 454 ASP A C 1
ATOM 3546 O O . ASP A 1 454 ? -11.111 -9.911 39.423 1.00 88.12 454 ASP A O 1
ATOM 3550 N N . ASN A 1 455 ? -9.629 -8.459 38.563 1.00 91.94 455 ASN A N 1
ATOM 3551 C CA . ASN A 1 455 ? -9.239 -7.822 39.822 1.00 91.94 455 ASN A CA 1
ATOM 3552 C C . ASN A 1 455 ? -10.137 -6.629 40.197 1.00 91.94 455 ASN A C 1
ATOM 3554 O O . ASN A 1 455 ? -9.903 -5.985 41.221 1.00 91.94 455 ASN A O 1
ATOM 3558 N N . LYS A 1 456 ? -11.189 -6.352 39.411 1.00 88.25 456 LYS A N 1
ATOM 3559 C CA . LYS A 1 456 ? -12.106 -5.208 39.555 1.00 88.25 456 LYS A CA 1
ATOM 3560 C C . LYS A 1 456 ? -11.456 -3.842 39.310 1.00 88.25 456 LYS A C 1
ATOM 3562 O O . LYS A 1 456 ? -11.986 -2.824 39.760 1.00 88.25 456 LYS A O 1
ATOM 3567 N N . ASN A 1 457 ? -10.366 -3.787 38.552 1.00 90.69 457 ASN A N 1
ATOM 3568 C CA . ASN A 1 457 ? -9.851 -2.541 37.998 1.00 90.69 457 ASN A CA 1
ATOM 3569 C C . ASN A 1 457 ? -10.700 -2.135 36.792 1.00 90.69 457 ASN A C 1
ATOM 3571 O O . ASN A 1 457 ? -11.042 -2.963 35.950 1.00 90.69 457 ASN A O 1
ATOM 3575 N N . LEU A 1 458 ? -11.053 -0.856 36.705 1.00 89.38 458 LEU A N 1
ATOM 3576 C CA . LEU A 1 458 ? -11.823 -0.319 35.587 1.00 89.38 458 LEU A CA 1
ATOM 3577 C C . LEU A 1 458 ? -10.930 -0.232 34.340 1.00 89.38 458 LEU A C 1
ATOM 3579 O O . LEU A 1 458 ? -9.981 0.547 34.323 1.00 89.38 458 LEU A O 1
ATOM 3583 N N . ILE A 1 459 ? -11.255 -0.999 33.299 1.00 90.19 459 ILE A N 1
ATOM 3584 C CA . ILE A 1 459 ? -10.512 -1.024 32.027 1.00 90.19 459 ILE A CA 1
ATOM 3585 C C . ILE A 1 459 ? -11.166 -0.167 30.939 1.00 90.19 459 ILE A C 1
ATOM 3587 O O . ILE A 1 459 ? -10.513 0.214 29.973 1.00 90.19 459 ILE A O 1
ATOM 3591 N N . GLY A 1 460 ? -12.450 0.170 31.090 1.00 88.00 460 GLY A N 1
ATOM 3592 C CA . GLY A 1 460 ? -13.151 1.029 30.139 1.00 88.00 460 GLY A CA 1
ATOM 3593 C C . GLY A 1 460 ? -14.520 1.483 30.631 1.00 88.00 460 GLY A C 1
ATOM 3594 O O . GLY A 1 460 ? -15.127 0.854 31.496 1.00 88.00 460 GLY A O 1
ATOM 3595 N N . VAL A 1 461 ? -15.022 2.585 30.072 1.00 90.94 461 VAL A N 1
ATOM 3596 C CA . VAL A 1 461 ? -16.366 3.110 30.351 1.00 90.94 461 VAL A CA 1
ATOM 3597 C C . VAL A 1 461 ? -17.075 3.372 29.031 1.00 90.94 461 VAL A C 1
ATOM 3599 O O . VAL A 1 461 ? -16.661 4.237 28.264 1.00 90.94 461 VAL A O 1
ATOM 3602 N N . ALA A 1 462 ? -18.170 2.658 28.787 1.00 90.00 462 ALA A N 1
ATOM 3603 C CA . ALA A 1 462 ? -19.069 2.932 27.677 1.00 90.00 462 ALA A CA 1
ATOM 3604 C C . ALA A 1 462 ? -20.135 3.936 28.131 1.00 90.00 462 ALA A C 1
ATOM 3606 O O . ALA A 1 462 ? -20.920 3.655 29.040 1.00 90.00 462 ALA A O 1
ATOM 3607 N N . THR A 1 463 ? -20.156 5.118 27.524 1.00 90.62 463 THR A N 1
ATOM 3608 C CA . THR A 1 463 ? -21.156 6.158 27.787 1.00 90.62 463 THR A CA 1
ATOM 3609 C C . THR A 1 463 ? -22.295 6.067 26.775 1.00 90.62 463 THR A C 1
ATOM 3611 O O . THR A 1 463 ? -22.075 5.830 25.589 1.00 90.62 463 THR A O 1
ATOM 3614 N N . LEU A 1 464 ? -23.531 6.253 27.239 1.00 87.50 464 LEU A N 1
ATOM 3615 C CA . LEU A 1 464 ? -24.701 6.374 26.370 1.00 87.50 464 LEU A CA 1
ATOM 3616 C C . LEU A 1 464 ? -24.962 7.854 26.080 1.00 87.50 464 LEU A C 1
ATOM 3618 O O . LEU A 1 464 ? -24.815 8.688 26.974 1.00 87.50 464 LEU A O 1
ATOM 3622 N N . SER A 1 465 ? -25.373 8.178 24.851 1.00 88.69 465 SER A N 1
ATOM 3623 C CA . SER A 1 465 ? -25.708 9.558 24.468 1.00 88.69 465 SER A CA 1
ATOM 3624 C C . SER A 1 465 ? -26.865 10.115 25.300 1.00 88.69 465 SER A C 1
ATOM 3626 O O . SER A 1 465 ? -26.800 11.257 25.737 1.00 88.69 465 SER A O 1
ATOM 3628 N N . ASN A 1 466 ? -27.876 9.282 25.569 1.00 91.56 466 ASN A N 1
ATOM 3629 C CA . ASN A 1 466 ? -29.000 9.587 26.450 1.00 91.56 466 ASN A CA 1
ATOM 3630 C C . ASN A 1 466 ? -29.154 8.466 27.491 1.00 91.56 466 ASN A C 1
ATOM 3632 O O . ASN A 1 466 ? -29.114 7.291 27.109 1.00 91.56 466 ASN A O 1
ATOM 3636 N N . PRO A 1 467 ? -29.342 8.785 28.786 1.00 90.00 467 PRO A N 1
ATOM 3637 C CA . PRO A 1 467 ? -29.634 7.778 29.799 1.00 90.00 467 PRO A CA 1
ATOM 3638 C C . PRO A 1 467 ? -30.936 7.035 29.488 1.00 90.00 467 PRO A C 1
ATOM 3640 O O . PRO A 1 467 ? -31.938 7.654 29.134 1.00 90.00 467 PRO A O 1
ATOM 3643 N N . ILE A 1 468 ? -30.934 5.715 29.660 1.00 89.81 468 ILE A N 1
ATOM 3644 C CA . ILE A 1 468 ? -32.104 4.868 29.407 1.00 89.81 468 ILE A CA 1
ATOM 3645 C C . ILE A 1 468 ? -32.778 4.536 30.738 1.00 89.81 468 ILE A C 1
ATOM 3647 O O . ILE A 1 468 ? -32.111 4.089 31.674 1.00 89.81 468 ILE A O 1
ATOM 3651 N N . LEU A 1 469 ? -34.093 4.751 30.817 1.00 88.62 469 LEU A N 1
ATOM 3652 C CA . LEU A 1 469 ? -34.919 4.341 31.951 1.00 88.62 469 LEU A CA 1
ATOM 3653 C C . LEU A 1 469 ? -35.108 2.821 31.937 1.00 88.62 469 LEU A C 1
ATOM 3655 O O . LEU A 1 469 ? -35.622 2.280 30.962 1.00 88.62 469 LEU A O 1
ATOM 3659 N N . LYS A 1 470 ? -34.721 2.154 33.026 1.00 88.94 470 LYS A N 1
ATOM 3660 C CA . LYS A 1 470 ? -34.923 0.728 33.295 1.00 88.94 470 LYS A CA 1
ATOM 3661 C C . LYS A 1 470 ? -35.910 0.557 34.440 1.00 88.94 470 LYS A C 1
ATOM 3663 O O . LYS A 1 470 ? -35.581 0.848 35.591 1.00 88.94 470 LYS A O 1
ATOM 3668 N N . GLU A 1 471 ? -37.092 0.050 34.113 1.00 87.94 471 GLU A N 1
ATOM 3669 C CA . GLU A 1 471 ? -38.070 -0.428 35.092 1.00 87.94 471 GLU A CA 1
ATOM 3670 C C . GLU A 1 471 ? -37.749 -1.862 35.533 1.00 87.94 471 GLU A C 1
ATOM 3672 O O . GLU A 1 471 ? -36.980 -2.584 34.886 1.00 87.94 471 GLU A O 1
ATOM 3677 N N . GLU A 1 472 ? -38.314 -2.284 36.663 1.00 85.69 472 GLU A N 1
ATOM 3678 C CA . GLU A 1 472 ? -38.072 -3.611 37.230 1.00 85.69 472 GLU A CA 1
ATOM 3679 C C . GLU A 1 472 ? -38.477 -4.747 36.283 1.00 85.69 472 GLU A C 1
ATOM 3681 O O . GLU A 1 472 ? -37.770 -5.750 36.231 1.00 85.69 472 GLU A O 1
ATOM 3686 N N . ASP A 1 473 ? -39.552 -4.578 35.512 1.00 87.94 473 ASP A N 1
ATOM 3687 C CA . ASP A 1 473 ? -40.137 -5.579 34.617 1.00 87.94 473 ASP A CA 1
ATOM 3688 C C . ASP A 1 473 ? -39.564 -5.606 33.193 1.00 87.94 473 ASP A C 1
ATOM 3690 O O . ASP A 1 473 ? -39.861 -6.539 32.447 1.00 87.94 473 ASP A O 1
ATOM 3694 N N . GLN A 1 474 ? -38.733 -4.628 32.839 1.00 87.75 474 GLN A N 1
ATOM 3695 C CA . GLN A 1 474 ? -38.109 -4.510 31.522 1.00 87.75 474 GLN A CA 1
ATOM 3696 C C . GLN A 1 474 ? -36.816 -5.331 31.418 1.00 87.75 474 GLN A C 1
ATOM 3698 O O . GLN A 1 474 ? -36.185 -5.646 32.425 1.00 87.75 474 GLN A O 1
ATOM 3703 N N . ASP A 1 475 ? -36.377 -5.609 30.192 1.00 90.12 475 ASP A N 1
ATOM 3704 C CA . ASP A 1 475 ? -35.094 -6.244 29.875 1.00 90.12 475 ASP A CA 1
ATOM 3705 C C . ASP A 1 475 ? -34.319 -5.363 28.893 1.00 90.12 475 ASP A C 1
ATOM 3707 O O . ASP A 1 475 ? -34.852 -4.986 27.849 1.00 90.12 475 ASP A O 1
ATOM 3711 N N . TYR A 1 476 ? -33.046 -5.073 29.183 1.00 90.44 476 TYR A N 1
ATOM 3712 C CA . TYR A 1 476 ? -32.160 -4.403 28.225 1.00 90.44 476 TYR A CA 1
ATOM 3713 C C . TYR A 1 476 ? -30.879 -5.182 27.980 1.00 90.44 476 TYR A C 1
ATOM 3715 O O . TYR A 1 476 ? -30.348 -5.869 28.851 1.00 90.44 476 TYR A O 1
ATOM 3723 N N . SER A 1 477 ? -30.359 -5.029 26.767 1.00 90.19 477 SER A N 1
ATOM 3724 C CA . SER A 1 477 ? -29.081 -5.594 26.351 1.00 90.19 477 SER A CA 1
ATOM 3725 C C . SER A 1 477 ? -28.219 -4.496 25.750 1.00 90.19 477 SER A C 1
ATOM 3727 O O . SER A 1 477 ? -28.606 -3.854 24.777 1.00 90.19 477 SER A O 1
ATOM 3729 N N . PHE A 1 478 ? -27.039 -4.295 26.323 1.00 90.06 478 PHE A N 1
ATOM 3730 C CA . PHE A 1 478 ? -26.047 -3.343 25.853 1.00 90.06 478 PHE A CA 1
ATOM 3731 C C . PHE A 1 478 ? -25.005 -4.084 25.025 1.00 90.06 478 PHE A C 1
ATOM 3733 O O . PHE A 1 478 ? -24.292 -4.950 25.535 1.00 90.06 478 PHE A O 1
ATOM 3740 N N . LYS A 1 479 ? -24.923 -3.728 23.742 1.00 91.38 479 LYS A N 1
ATOM 3741 C CA . LYS A 1 479 ? -23.869 -4.185 22.839 1.00 91.38 479 LYS A CA 1
ATOM 3742 C C . LYS A 1 479 ? -22.704 -3.207 22.916 1.00 91.38 479 LYS A C 1
ATOM 3744 O O . LYS A 1 479 ? -22.820 -2.070 22.467 1.00 91.38 479 LYS A O 1
ATOM 3749 N N . ILE A 1 480 ? -21.588 -3.663 23.462 1.00 89.81 480 ILE A N 1
ATOM 3750 C CA . ILE A 1 480 ? -20.358 -2.886 23.593 1.00 89.81 480 ILE A CA 1
ATOM 3751 C C . ILE A 1 480 ? -19.359 -3.438 22.582 1.00 89.81 480 ILE A C 1
ATOM 3753 O O . ILE A 1 480 ? -19.172 -4.650 22.498 1.00 89.81 480 ILE A O 1
ATOM 3757 N N . ARG A 1 481 ? -18.731 -2.562 21.797 1.00 88.56 481 ARG A N 1
ATOM 3758 C CA . ARG A 1 481 ? -17.682 -2.939 20.848 1.00 88.56 481 ARG A CA 1
ATOM 3759 C C . ARG A 1 481 ? -16.362 -2.335 21.300 1.00 88.56 481 ARG A C 1
ATOM 3761 O O . ARG A 1 481 ? -16.316 -1.143 21.589 1.00 88.56 481 ARG A O 1
ATOM 3768 N N . LEU A 1 482 ? -15.331 -3.163 21.351 1.00 86.44 482 LEU A N 1
ATOM 3769 C CA . LEU A 1 482 ? -13.963 -2.767 21.639 1.00 86.44 482 LEU A CA 1
ATOM 3770 C C . LEU A 1 482 ? -13.078 -3.216 20.479 1.00 86.44 482 LEU A C 1
ATOM 3772 O O . LEU A 1 482 ? -13.089 -4.396 20.131 1.00 86.44 482 LEU A O 1
ATOM 3776 N N . ASP A 1 483 ? -12.337 -2.283 19.898 1.00 84.06 483 ASP A N 1
ATOM 3777 C CA . ASP A 1 483 ? -11.310 -2.587 18.905 1.00 84.06 483 ASP A CA 1
ATOM 3778 C C . ASP A 1 483 ? -10.009 -2.892 19.666 1.00 84.06 483 ASP A C 1
ATOM 3780 O O . ASP A 1 483 ? -9.653 -2.144 20.582 1.00 84.06 483 ASP A O 1
ATOM 3784 N N . ILE A 1 484 ? -9.362 -4.020 19.352 1.00 75.44 484 ILE A N 1
ATOM 3785 C CA . ILE A 1 484 ? -8.173 -4.546 20.049 1.00 75.44 484 ILE A CA 1
ATOM 3786 C C . ILE A 1 484 ? -6.974 -4.704 19.117 1.00 75.44 484 ILE A C 1
ATOM 3788 O O . ILE A 1 484 ? -7.175 -5.029 17.920 1.00 75.44 484 ILE A O 1
#

Radius of gyration: 34.48 Å; chains: 1; bounding box: 100×69×104 Å

Sequence (484 aa):
MALKKFGPNDLIVNTIRARPKFEFFVYDATVYYNNTPAISASHGAAGNNVLGVPAGYTSLYEYNIDRPRIDTDRIIDARKARGGTSGTGRSWQTAFNVNPHKYVLDTGQIYPFIIKDSSKQTFKTMPDDEFSSYNYGDIISGSTSAAYRIEYTDEGPQIYGGGVGKAKRYQYPMSASITREFMTGAAGVNATGAGQRQTCVDKNLLEMLVIKTFKCSPYHRHFWSLKNRLDYYGTLSEHYKVSSSHGNKETKKINLISIPSIFFGSGIQPGSLSLKWYYTGSLAGELQDTKKNGELIEVSGSNVGAVAGVVMYNEGFVLLTGSWALNQQTVKMEPGQDADKPKWIYFGAGANDGINQSNTAAAFNKIAFNLSYRGTTETQTVTMFSHARKGEANFSNNPTYLQYGQRQVQKSSSIVYEENPNRSITNVVSSSYTAHSASFRRQVYISRVGIYDDNKNLIGVATLSNPILKEEDQDYSFKIRLDI

Foldseek 3Di:
DDDDDFDPVQKDKDKDKDWDKWKWKAFQLAIAIPNDDQDDAPEPDPQAGLQLDGHQKHFPPSFPRSFHQAQPVDWPDQPDPPDDDDDPDDDPPPVCPPDVQRTAGPRRGDDQAWDQDLVNPDIDGDDPVVVPDDGRRDGDGLQAFRDWDFNDDPDPDDDDPDDDDDGPTDTDRRIDHKAKDKDDFCLPPPPDDPDDQPQPQPPPVDDPDGPRDGPDDTPPVVCVVCQVVLCVLVVLDVLSHCDDPVHHVNRATKMKMADDCVRFPQWFQQFFKKKFKFFQNHTLWMWTRNVSSFFTATCDFDHHGDGQWGDDTRRRMTMGRWDDASDDDWWQLDFPDDTDGDTRSSASRSRNHPGGCVRGNDSSSRIMMMIMTIHIHIWIKMKGKDKQAQQRPLDDPPPLQWDPPDDQWPDDDPVDTHGDPPTDGDAPDDDPDPPDDDDRFRKDWDAKDFDADPVRHTPDIDGDPDTDIDTNHDMDMDIDMDTD

Secondary structure (DSSP, 8-state):
----PPPTTTEEEEEEEE--EEEEEEETTEEEETT---PBPSSSSTT-BTTSS-TTPEESS-TTTT------S-BS------SS---S---TTSSTTT-TTS--B--SS-----EE-TTSS-EE---TTT-TTS-TT----TTS-----EE--SS-----SS-----EE-PPPSEE--EEEEE-S-TTSSSS-TTS----B---TT-S-----B-SPPTTHHHHHHHHHHHHHTTT-TTTSSEETTEETTTS-EEEEE--GGGTBTEEPTT--EEEEEETTEEEEEEE--SSSSEEEEEESSSTT-EEEEEETTTTEEEE---SBSSS--B--STTSPPB--BGGGTTTTSSSS--HHHH-GGGGGEEEEEEEEEEEEEEEEEEEEEE-TTSS-----GGGBPTT---EEEE-SS-EEE-TTPPBP--PPPSSTT-PPPP--EEEEEEEEEE-TT--EEEEEEEEEEEEEETT--EEEEEEEE-